Protein AF-A0A3M1AU91-F1 (afdb_monomer)

Foldseek 3Di:
DKWKFKDQPPDTDDIGDDDPVDFKAWDFCAPPGNHHDPDPQTHRTFWMWGDDPPWIKIDGPPGPNAKDWPNHGDPDIDIDDAQTWIDRPSMIMHIHDPVRVVVPPDDDDDDDDDDDDDDDDDDDDDDDDDDDDDDDDDDDDDDDDDDDDDDDDDDDDDDDDPVVPPDDFWKWWAFLDFLCHRDIATDDQAKAWEWCAPVPGSHHDAQGNVGHGAPQTDNTAKMWGHDPNWIWIAGCPGNFAKDKLNHTHDHPDIHTDDQQIWIWRDGPRTITIIGMHTPPPDDSHHDDRHDDPCVVCVVVVVVVVVVVVVVVVVCCVVVVVVVVVVVPDPDDPDDPPPDDDDDDDDDPDDDDPDDDDPPPLPCPWQWDWFPLAPPPFIKIWTADSQQWIWIAGRVVRGTQDIDPPFHFDSQAHWDWDDQLPPPHTWIWTAGPQQKIWIARSNRRHTPAIDPGDDDDWLYYKEWWQLQQPPGIKIWTGHQQQKIWIWHCPNRYTDIDIAGRVFGFNHGWDWDDPPPPRHIWIWTAGPQQKIFTARRNVRDGPDIDRPVVVVCVVVVPD

Structure (mmCIF, N/CA/C/O backbone):
data_AF-A0A3M1AU91-F1
#
_entry.id   AF-A0A3M1AU91-F1
#
loop_
_atom_site.group_PDB
_atom_site.id
_atom_site.type_symbol
_atom_site.label_atom_id
_atom_site.label_alt_id
_atom_site.label_comp_id
_atom_site.label_asym_id
_atom_site.label_entity_id
_atom_site.label_seq_id
_atom_site.pdbx_PDB_ins_code
_atom_site.Cartn_x
_atom_site.Cartn_y
_atom_site.Cartn_z
_atom_site.occupancy
_atom_site.B_iso_or_equiv
_atom_site.auth_seq_id
_atom_site.auth_comp_id
_atom_site.auth_asym_id
_atom_site.auth_atom_id
_atom_site.pdbx_PDB_model_num
ATOM 1 N N . MET A 1 1 ? 37.948 2.500 -14.356 1.00 78.69 1 MET A N 1
ATOM 2 C CA . MET A 1 1 ? 37.407 3.759 -14.916 1.00 78.69 1 MET A CA 1
ATOM 3 C C . MET A 1 1 ? 36.084 4.049 -14.227 1.00 78.69 1 MET A C 1
ATOM 5 O O . MET A 1 1 ? 35.429 3.068 -13.884 1.00 78.69 1 MET A O 1
ATOM 9 N N . PRO A 1 2 ? 35.721 5.321 -13.982 1.00 89.62 2 PRO A N 1
ATOM 10 C CA . PRO A 1 2 ? 34.439 5.654 -13.371 1.00 89.62 2 PRO A CA 1
ATOM 11 C C . PRO A 1 2 ? 33.279 5.143 -14.228 1.00 89.62 2 PRO A C 1
ATOM 13 O O . PRO A 1 2 ? 33.353 5.191 -15.461 1.00 89.62 2 PRO A O 1
ATOM 16 N N . LYS A 1 3 ? 32.227 4.631 -13.596 1.00 92.62 3 LYS A N 1
ATOM 17 C CA . LYS A 1 3 ? 31.040 4.120 -14.280 1.00 92.62 3 LYS A CA 1
ATOM 18 C C . LYS A 1 3 ? 29.762 4.505 -13.548 1.00 92.62 3 LYS A C 1
ATOM 20 O O . LYS A 1 3 ? 29.765 4.746 -12.345 1.00 92.62 3 LYS A O 1
ATOM 25 N N . LEU A 1 4 ? 28.681 4.540 -14.310 1.00 93.88 4 LEU A N 1
ATOM 26 C CA . LEU A 1 4 ? 27.332 4.800 -13.844 1.00 93.88 4 LEU A CA 1
ATOM 27 C C . LEU A 1 4 ? 26.475 3.567 -14.126 1.00 93.88 4 LEU A C 1
ATOM 29 O O . LEU A 1 4 ? 26.439 3.080 -15.257 1.00 93.88 4 LEU A O 1
ATOM 33 N N . ILE A 1 5 ? 25.814 3.050 -13.098 1.00 93.69 5 ILE A N 1
ATOM 34 C CA . ILE A 1 5 ? 24.997 1.838 -13.172 1.00 93.69 5 ILE A CA 1
ATOM 35 C C . ILE A 1 5 ? 23.537 2.238 -12.993 1.00 93.69 5 ILE A C 1
ATOM 37 O O . ILE A 1 5 ? 23.140 2.645 -11.902 1.00 93.69 5 ILE A O 1
ATOM 41 N N . LEU A 1 6 ? 22.740 2.097 -14.049 1.00 94.12 6 LEU A N 1
ATOM 42 C CA . LEU A 1 6 ? 21.293 2.264 -13.998 1.00 94.12 6 LEU A CA 1
ATOM 43 C C . LEU A 1 6 ? 20.646 0.985 -13.473 1.00 94.12 6 LEU A C 1
ATOM 45 O O . LEU A 1 6 ? 20.831 -0.097 -14.038 1.00 94.12 6 LEU A O 1
ATOM 49 N N . LYS A 1 7 ? 19.845 1.133 -12.423 1.00 90.12 7 LYS A N 1
ATOM 50 C CA . LYS A 1 7 ? 19.079 0.065 -11.792 1.00 90.12 7 LYS A CA 1
ATOM 51 C C . LYS A 1 7 ? 17.604 0.422 -11.748 1.00 90.12 7 LYS A C 1
ATOM 53 O O . LYS A 1 7 ? 17.242 1.585 -11.572 1.00 90.12 7 LYS A O 1
ATOM 58 N N . HIS A 1 8 ? 16.770 -0.600 -11.843 1.00 90.00 8 HIS A N 1
ATOM 59 C CA . HIS A 1 8 ? 15.356 -0.524 -11.510 1.00 90.00 8 HIS A CA 1
ATOM 60 C C . HIS A 1 8 ? 15.064 -1.663 -10.538 1.00 90.00 8 HIS A C 1
ATOM 62 O O . HIS A 1 8 ? 15.251 -2.839 -10.862 1.00 90.00 8 HIS A O 1
ATOM 68 N N . LYS A 1 9 ? 14.679 -1.318 -9.305 1.00 84.81 9 LYS A N 1
ATOM 69 C CA . LYS A 1 9 ? 14.638 -2.267 -8.180 1.00 84.81 9 LYS A CA 1
ATOM 70 C C . LYS A 1 9 ? 16.004 -2.962 -7.998 1.00 84.81 9 LYS A C 1
ATOM 72 O O . LYS A 1 9 ? 17.021 -2.289 -7.854 1.00 84.81 9 LYS A O 1
ATOM 77 N N . ALA A 1 10 ? 16.040 -4.296 -7.989 1.00 78.88 10 ALA A N 1
ATOM 78 C CA . ALA A 1 10 ? 17.262 -5.085 -7.817 1.00 78.88 10 ALA A CA 1
ATOM 79 C C . ALA A 1 10 ? 17.990 -5.417 -9.139 1.00 78.88 10 ALA A C 1
ATOM 81 O O . ALA A 1 10 ? 19.062 -6.019 -9.099 1.00 78.88 10 ALA A O 1
ATOM 82 N N . GLU A 1 11 ? 17.433 -5.046 -10.296 1.00 84.31 11 GLU A N 1
ATOM 83 C CA . GLU A 1 11 ? 17.979 -5.392 -11.611 1.00 84.31 11 GLU A CA 1
ATOM 84 C C . GLU A 1 11 ? 18.842 -4.258 -12.182 1.00 84.31 11 GLU A C 1
ATOM 86 O O . GLU A 1 11 ? 18.477 -3.082 -12.116 1.00 84.31 11 GLU A O 1
ATOM 91 N N . VAL A 1 12 ? 19.998 -4.614 -12.749 1.00 90.44 12 VAL A N 1
ATOM 92 C CA . VAL A 1 12 ? 20.878 -3.683 -13.468 1.00 90.44 12 VAL A CA 1
ATOM 93 C C . VAL A 1 12 ? 20.436 -3.625 -14.924 1.00 90.44 12 VAL A C 1
ATOM 95 O O . VAL A 1 12 ? 20.542 -4.615 -15.641 1.00 90.44 12 VAL A O 1
ATOM 98 N N . LEU A 1 13 ? 19.970 -2.458 -15.365 1.00 86.31 13 LEU A N 1
ATOM 99 C CA . LEU A 1 13 ? 19.463 -2.255 -16.723 1.00 86.31 13 LEU A CA 1
ATOM 100 C C . LEU A 1 13 ? 20.558 -1.822 -17.699 1.00 86.31 13 LEU A C 1
ATOM 102 O O . LEU A 1 13 ? 20.544 -2.205 -18.867 1.00 86.31 13 LEU A O 1
ATOM 106 N N . LYS A 1 14 ? 21.504 -0.995 -17.240 1.00 89.38 14 LYS A N 1
ATOM 107 C CA . LYS A 1 14 ? 22.589 -0.476 -18.083 1.00 89.38 14 LYS A CA 1
ATOM 108 C C . LYS A 1 14 ? 23.796 -0.101 -17.238 1.00 89.38 14 LYS A C 1
ATOM 110 O O . LYS A 1 14 ? 23.653 0.509 -16.183 1.00 89.38 14 LYS A O 1
ATOM 115 N N . GLU A 1 15 ? 24.987 -0.391 -17.745 1.00 92.19 15 GLU A N 1
ATOM 116 C CA . GLU A 1 15 ? 26.238 0.158 -17.222 1.00 92.19 15 GLU A CA 1
ATOM 117 C C . GLU A 1 15 ? 26.869 1.071 -18.270 1.00 92.19 15 GLU A C 1
ATOM 119 O O . GLU A 1 15 ? 27.077 0.676 -19.418 1.00 92.19 15 GLU A O 1
ATOM 124 N N . LEU A 1 16 ? 27.186 2.300 -17.874 1.00 91.94 16 LEU A N 1
ATOM 125 C CA . LEU A 1 16 ? 27.829 3.288 -18.726 1.00 91.94 16 LEU A CA 1
ATOM 126 C C . LEU A 1 16 ? 29.198 3.647 -18.155 1.00 91.94 16 LEU A C 1
ATOM 128 O O . LEU A 1 16 ? 29.306 4.149 -17.039 1.00 91.94 16 LEU A O 1
ATOM 132 N N . GLN A 1 17 ? 30.256 3.434 -18.936 1.00 92.31 17 GLN A N 1
ATOM 133 C CA . GLN A 1 17 ? 31.590 3.898 -18.557 1.00 92.31 17 GLN A CA 1
ATOM 134 C C . GLN A 1 17 ? 31.762 5.380 -18.881 1.00 92.31 17 GLN A C 1
ATOM 136 O O . GLN A 1 17 ? 31.565 5.806 -20.023 1.00 92.31 17 GLN A O 1
ATOM 141 N N . LEU A 1 18 ? 32.207 6.149 -17.890 1.00 89.88 18 LEU A N 1
ATOM 142 C CA . LEU A 1 18 ? 32.488 7.567 -18.041 1.00 89.88 18 LEU A CA 1
ATOM 143 C C . LEU A 1 18 ? 33.914 7.730 -18.582 1.00 89.88 18 LEU A C 1
ATOM 145 O O . LEU A 1 18 ? 34.911 7.682 -17.860 1.00 89.88 18 LEU A O 1
ATOM 149 N N . LYS A 1 19 ? 34.007 7.885 -19.903 1.00 86.62 19 LYS A N 1
ATOM 150 C CA . LYS A 1 19 ? 35.240 8.152 -20.647 1.00 86.62 19 LYS A CA 1
ATOM 151 C C . LYS A 1 19 ? 35.842 9.508 -20.275 1.00 86.62 19 LYS A C 1
ATOM 153 O O . LYS A 1 19 ? 35.142 10.516 -20.173 1.00 86.62 19 LYS A O 1
ATOM 158 N N . ASN A 1 20 ? 37.174 9.555 -20.234 1.00 80.31 20 ASN A N 1
ATOM 159 C CA . ASN A 1 20 ? 37.940 10.771 -19.948 1.00 80.31 20 ASN A CA 1
ATOM 160 C C . ASN A 1 20 ? 37.874 11.848 -21.054 1.00 80.31 20 ASN A C 1
ATOM 162 O O . ASN A 1 20 ? 38.427 12.932 -20.885 1.00 80.31 20 ASN A O 1
ATOM 166 N N . THR A 1 21 ? 37.240 11.567 -22.189 1.00 80.44 21 THR A N 1
ATOM 167 C CA . THR A 1 21 ? 37.135 12.494 -23.326 1.00 80.44 21 THR A CA 1
ATOM 168 C C . THR A 1 21 ? 35.802 13.236 -23.384 1.00 80.44 21 THR A C 1
ATOM 170 O O . THR A 1 21 ? 35.683 14.183 -24.153 1.00 80.44 21 THR A O 1
ATOM 173 N N . LYS A 1 22 ? 34.799 12.826 -22.594 1.00 87.19 22 LYS A N 1
ATOM 174 C CA . LYS A 1 22 ? 33.475 13.461 -22.572 1.00 87.19 22 LYS A CA 1
ATOM 175 C C . LYS A 1 22 ? 33.319 14.309 -21.310 1.00 87.19 22 LYS A C 1
ATOM 177 O O . LYS A 1 22 ? 33.626 13.840 -20.214 1.00 87.19 22 LYS A O 1
ATOM 182 N N . ALA A 1 23 ? 32.864 15.548 -21.480 1.00 84.06 23 ALA A N 1
ATOM 183 C CA . ALA A 1 23 ? 32.698 16.513 -20.392 1.00 84.06 23 ALA A CA 1
ATOM 184 C C . ALA A 1 23 ? 31.328 16.426 -19.698 1.00 84.06 23 ALA A C 1
ATOM 186 O O . ALA A 1 23 ? 31.212 16.812 -18.541 1.00 84.06 23 ALA A O 1
ATOM 187 N N . MET A 1 24 ? 30.305 15.908 -20.381 1.00 90.50 24 MET A N 1
ATOM 188 C CA . MET A 1 24 ? 28.932 15.856 -19.877 1.00 90.50 24 MET A CA 1
ATOM 189 C C . MET A 1 24 ? 28.243 14.573 -20.336 1.00 90.50 24 MET A C 1
ATOM 191 O O . MET A 1 24 ? 28.397 14.170 -21.493 1.00 90.50 24 MET A O 1
ATOM 195 N N . TYR A 1 25 ? 27.483 13.962 -19.433 1.00 93.62 25 TYR A N 1
ATOM 196 C CA . TYR A 1 25 ? 26.635 12.804 -19.689 1.00 93.62 25 TYR A CA 1
A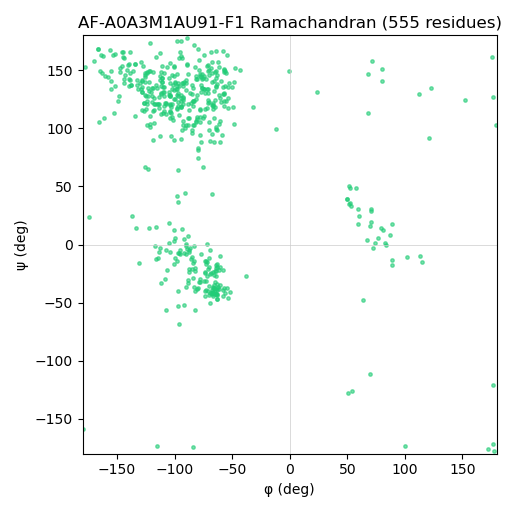TOM 197 C C . TYR A 1 25 ? 25.189 13.160 -19.378 1.00 93.62 25 TYR A C 1
ATOM 199 O O . TYR A 1 25 ? 24.906 13.568 -18.253 1.00 93.62 25 TYR A O 1
ATOM 207 N N . SER A 1 26 ? 24.287 13.029 -20.347 1.00 94.00 26 SER A N 1
ATOM 208 C CA . SER A 1 26 ? 22.877 13.379 -20.155 1.00 94.00 26 SER A CA 1
ATOM 209 C C . SER A 1 26 ? 22.016 12.161 -19.829 1.00 94.00 26 SER A C 1
ATOM 211 O O . SER A 1 26 ? 22.271 11.041 -20.281 1.00 94.00 26 SER A O 1
ATOM 213 N N . ILE A 1 27 ? 20.993 12.392 -19.012 1.00 96.56 27 ILE A N 1
ATOM 214 C CA . ILE A 1 27 ? 20.036 11.395 -18.542 1.00 96.56 27 ILE A CA 1
ATOM 215 C C . ILE A 1 27 ? 18.633 11.942 -18.813 1.00 96.56 27 ILE A C 1
ATOM 217 O O . ILE A 1 27 ? 18.338 13.086 -18.461 1.00 96.56 27 ILE A O 1
ATOM 221 N N . GLY A 1 28 ? 17.756 11.142 -19.412 1.00 91.44 28 GLY A N 1
ATOM 222 C CA . GLY A 1 28 ? 16.383 11.552 -19.712 1.00 91.44 28 GLY A CA 1
ATOM 223 C C . GLY A 1 28 ? 15.605 10.478 -20.462 1.00 91.44 28 GLY A C 1
ATOM 224 O O . GLY A 1 28 ? 16.123 9.388 -20.687 1.00 91.44 28 GLY A O 1
ATOM 225 N N . SER A 1 29 ? 14.359 10.766 -20.833 1.00 89.19 29 SER A N 1
ATOM 226 C CA . SER A 1 29 ? 13.518 9.825 -21.592 1.00 89.19 29 SER A CA 1
ATOM 227 C C . SER A 1 29 ? 13.761 9.838 -23.098 1.00 89.19 29 SER A C 1
ATOM 229 O O . SER A 1 29 ? 13.353 8.901 -23.776 1.00 89.19 29 SER A O 1
ATOM 231 N N . ASP A 1 30 ? 14.459 10.851 -23.612 1.00 89.50 30 ASP A N 1
ATOM 232 C CA . ASP A 1 30 ? 14.817 10.935 -25.027 1.00 89.50 30 ASP A CA 1
ATOM 233 C C . ASP A 1 30 ? 15.972 9.977 -25.371 1.00 89.50 30 ASP A C 1
ATOM 235 O O . ASP A 1 30 ? 16.889 9.790 -24.558 1.00 89.50 30 ASP A O 1
ATOM 239 N N . GLU A 1 31 ? 15.947 9.374 -26.561 1.00 87.19 31 GLU A N 1
ATOM 240 C CA . GLU A 1 31 ? 16.939 8.368 -26.986 1.00 87.19 31 GLU A CA 1
ATOM 241 C C . GLU A 1 31 ? 18.326 8.977 -27.240 1.00 87.19 31 GLU A C 1
ATOM 243 O O . GLU A 1 31 ? 19.336 8.276 -27.175 1.00 87.19 31 GLU A O 1
ATOM 248 N N . GLU A 1 32 ? 18.395 10.296 -27.446 1.00 85.50 32 GLU A N 1
ATOM 249 C CA . GLU A 1 32 ? 19.649 11.042 -27.598 1.00 85.50 32 GLU A CA 1
ATOM 250 C C . GLU A 1 32 ? 20.466 11.150 -26.295 1.00 85.50 32 GLU A C 1
ATOM 252 O O . GLU A 1 32 ? 21.630 11.562 -26.318 1.00 85.50 32 GLU A O 1
ATOM 257 N N . ASN A 1 33 ? 19.887 10.785 -25.143 1.00 91.38 33 ASN A N 1
ATOM 258 C CA . ASN A 1 33 ? 20.603 10.799 -23.871 1.00 91.38 33 ASN A CA 1
ATOM 259 C C . ASN A 1 33 ? 21.573 9.622 -23.726 1.00 91.38 33 ASN A C 1
ATOM 261 O O . ASN A 1 33 ? 21.289 8.491 -24.121 1.00 91.38 33 ASN A O 1
ATOM 265 N N . ASP A 1 34 ? 22.695 9.849 -23.036 1.00 91.94 34 ASP A N 1
ATOM 266 C CA . ASP A 1 34 ? 23.641 8.773 -22.709 1.00 91.94 34 ASP A CA 1
ATOM 267 C C . ASP A 1 34 ? 22.979 7.642 -21.909 1.00 91.94 34 ASP A C 1
ATOM 269 O O . ASP A 1 34 ? 23.235 6.446 -22.132 1.00 91.94 34 ASP A O 1
ATOM 273 N N . ILE A 1 35 ? 22.098 8.028 -20.985 1.00 92.81 35 ILE A N 1
ATOM 274 C CA . ILE A 1 35 ? 21.187 7.124 -20.295 1.00 92.81 35 ILE A CA 1
ATOM 275 C C . ILE A 1 35 ? 19.750 7.518 -20.623 1.00 92.81 35 ILE A C 1
ATOM 277 O O . ILE A 1 35 ? 19.214 8.483 -20.081 1.00 92.81 35 ILE A O 1
ATOM 281 N N . CYS A 1 36 ? 19.140 6.717 -21.492 1.00 93.38 36 CYS A N 1
ATOM 282 C CA . CYS A 1 36 ? 17.721 6.776 -21.797 1.00 93.38 36 CYS A CA 1
ATOM 283 C C . CYS A 1 36 ? 16.926 5.961 -20.761 1.00 93.38 36 CYS A C 1
ATOM 285 O O . CYS A 1 36 ? 17.202 4.774 -20.559 1.00 93.38 36 CYS A O 1
ATOM 287 N N . ILE A 1 37 ? 15.960 6.604 -20.100 1.00 92.00 37 ILE A N 1
ATOM 288 C CA . ILE A 1 37 ? 15.017 5.993 -19.155 1.00 92.00 37 ILE A CA 1
ATOM 289 C C . ILE A 1 37 ? 13.598 6.247 -19.673 1.00 92.00 37 ILE A C 1
ATOM 291 O O . ILE A 1 37 ? 13.068 7.349 -19.542 1.00 92.00 37 ILE A O 1
ATOM 295 N N . VAL A 1 38 ? 12.976 5.222 -20.259 1.00 88.31 38 VAL A N 1
ATOM 296 C CA . VAL A 1 38 ? 11.632 5.321 -20.850 1.00 88.31 38 VAL A CA 1
ATOM 297 C C . VAL A 1 38 ? 10.563 5.240 -19.751 1.00 88.31 38 VAL A C 1
ATOM 299 O O . VAL A 1 38 ? 10.009 4.177 -19.480 1.00 88.31 38 VAL A O 1
ATOM 302 N N . ASP A 1 39 ? 10.284 6.369 -19.096 1.00 89.31 39 ASP A N 1
ATOM 303 C CA . ASP A 1 39 ? 9.242 6.513 -18.068 1.00 89.31 39 ASP A CA 1
ATOM 304 C C . ASP A 1 39 ? 8.574 7.898 -18.171 1.00 89.31 39 ASP A C 1
ATOM 306 O O . ASP A 1 39 ? 9.226 8.905 -18.450 1.00 89.31 39 ASP A O 1
ATOM 310 N N . LYS A 1 40 ? 7.255 7.959 -17.940 1.00 86.62 40 LYS A N 1
ATOM 311 C CA . LYS A 1 40 ? 6.444 9.188 -18.045 1.00 86.62 40 LYS A CA 1
ATOM 312 C C . LYS A 1 40 ? 6.817 10.263 -17.014 1.00 86.62 40 LYS A C 1
ATOM 314 O O . LYS A 1 40 ? 6.529 11.435 -17.239 1.00 86.62 40 LYS A O 1
ATOM 319 N N . ARG A 1 41 ? 7.435 9.881 -15.893 1.00 89.19 41 ARG A N 1
ATOM 320 C CA . ARG A 1 41 ? 7.942 10.786 -14.847 1.00 89.19 41 ARG A CA 1
ATOM 321 C C . ARG A 1 41 ? 9.359 11.284 -15.139 1.00 89.19 41 ARG A C 1
ATOM 323 O O . ARG A 1 41 ? 9.888 12.108 -14.395 1.00 89.19 41 ARG A O 1
ATOM 330 N N . VAL A 1 42 ? 9.982 10.820 -16.222 1.00 91.69 42 VAL A N 1
ATOM 331 C CA . VAL A 1 42 ? 11.319 11.251 -16.629 1.00 91.69 42 VAL A CA 1
ATOM 332 C C . VAL A 1 42 ? 11.205 12.222 -17.801 1.00 91.69 42 VAL A C 1
ATOM 334 O O . VAL A 1 42 ? 10.807 11.858 -18.903 1.00 91.69 42 VAL A O 1
ATOM 337 N N . SER A 1 43 ? 11.565 13.485 -17.570 1.00 86.25 43 SER A N 1
ATOM 338 C CA . SER A 1 43 ? 11.672 14.507 -18.618 1.00 86.25 43 SER A CA 1
ATOM 339 C C . SER A 1 43 ? 12.637 14.107 -19.747 1.00 86.25 43 SER A C 1
ATOM 341 O O . SER A 1 43 ? 13.618 13.401 -19.515 1.00 86.25 43 SER A O 1
ATOM 343 N N . ALA A 1 44 ? 12.388 14.609 -20.964 1.00 84.31 44 ALA A N 1
ATOM 344 C CA . ALA A 1 44 ? 13.204 14.330 -22.154 1.00 84.31 44 ALA A CA 1
ATOM 345 C C . ALA A 1 44 ? 14.700 14.597 -21.920 1.00 84.31 44 ALA A C 1
ATOM 347 O O . ALA A 1 44 ? 15.538 13.782 -22.286 1.00 84.31 44 ALA A O 1
ATOM 348 N N . ARG A 1 45 ? 15.033 15.688 -21.219 1.00 90.69 45 ARG A N 1
ATOM 349 C CA . ARG A 1 45 ? 16.357 15.959 -20.640 1.00 90.69 45 ARG A CA 1
ATOM 350 C C . ARG A 1 45 ? 16.158 16.189 -19.146 1.00 90.69 45 ARG A C 1
ATOM 352 O O . ARG A 1 45 ? 15.634 17.226 -18.762 1.00 90.69 45 ARG A O 1
ATOM 359 N N . HIS A 1 46 ? 16.484 15.200 -18.322 1.00 92.75 46 HIS A N 1
ATOM 360 C CA . HIS A 1 46 ? 16.125 15.188 -16.902 1.00 92.75 46 HIS A CA 1
ATOM 361 C C . HIS A 1 46 ? 17.269 15.678 -16.016 1.00 92.75 46 HIS A C 1
ATOM 363 O O . HIS A 1 46 ? 17.103 16.600 -15.226 1.00 92.75 46 HIS A O 1
ATOM 369 N N . ALA A 1 47 ? 18.445 15.080 -16.173 1.00 95.25 47 ALA A N 1
ATOM 370 C CA . ALA A 1 47 ? 19.623 15.396 -15.380 1.00 95.25 47 ALA A CA 1
ATOM 371 C C . ALA A 1 47 ? 20.886 15.271 -16.228 1.00 95.25 47 ALA A C 1
ATOM 373 O O . ALA A 1 47 ? 20.881 14.671 -17.308 1.00 95.25 47 ALA A O 1
ATOM 374 N N . ALA A 1 48 ? 21.987 15.812 -15.727 1.00 95.38 48 ALA A N 1
ATOM 375 C CA . ALA A 1 48 ? 23.289 15.628 -16.335 1.00 95.38 48 ALA A CA 1
ATOM 376 C C . ALA A 1 48 ? 24.382 15.423 -15.295 1.00 95.38 48 ALA A C 1
ATOM 378 O O . ALA A 1 48 ? 24.396 16.075 -14.253 1.00 95.38 48 ALA A O 1
ATOM 379 N N . ILE A 1 49 ? 25.323 14.540 -15.624 1.00 95.19 49 ILE A N 1
ATOM 380 C CA . ILE A 1 49 ? 26.584 14.415 -14.907 1.00 95.19 49 ILE A CA 1
ATOM 381 C C . ILE A 1 49 ? 27.653 15.180 -15.672 1.00 95.19 49 ILE A C 1
ATOM 383 O O . ILE A 1 49 ? 27.995 14.837 -16.805 1.00 95.19 49 ILE A O 1
ATOM 387 N N . GLU A 1 50 ? 28.208 16.195 -15.034 1.00 93.56 50 GLU A N 1
ATOM 388 C CA . GLU A 1 50 ? 29.299 16.999 -15.556 1.00 93.56 50 GLU A CA 1
ATOM 389 C C . GLU A 1 50 ? 30.623 16.552 -14.951 1.00 93.56 50 GLU A C 1
ATOM 391 O O . GLU A 1 50 ? 30.728 16.261 -13.759 1.00 93.56 50 GLU A O 1
ATOM 396 N N . ARG A 1 51 ? 31.668 16.522 -15.773 1.00 89.00 51 ARG A N 1
ATOM 397 C CA . ARG A 1 51 ? 33.017 16.188 -15.334 1.00 89.00 51 ARG A CA 1
ATOM 398 C C . ARG A 1 51 ? 33.894 17.429 -15.316 1.00 89.00 51 ARG A C 1
ATOM 400 O O . ARG A 1 51 ? 34.139 18.049 -16.347 1.00 89.00 51 ARG A O 1
ATOM 407 N N . HIS A 1 52 ? 34.440 17.725 -14.143 1.00 87.44 52 HIS A N 1
ATOM 408 C CA . HIS A 1 52 ? 35.316 18.864 -13.889 1.00 87.44 52 HIS A CA 1
ATOM 409 C C . HIS A 1 52 ? 36.679 18.330 -13.422 1.00 87.44 52 HIS A C 1
ATOM 411 O O . HIS A 1 52 ? 36.921 18.080 -12.240 1.00 87.44 52 HIS A O 1
ATOM 417 N N . GLY A 1 53 ? 37.579 18.080 -14.379 1.00 83.31 53 GLY A N 1
ATOM 418 C CA . GLY A 1 53 ? 38.885 17.466 -14.114 1.00 83.31 53 GLY A CA 1
ATOM 419 C C . GLY A 1 53 ? 38.770 15.989 -13.715 1.00 83.31 53 GLY A C 1
ATOM 420 O O . GLY A 1 53 ? 38.452 15.135 -14.547 1.00 83.31 53 GLY A O 1
ATOM 421 N N . THR A 1 54 ? 39.071 15.671 -12.456 1.00 81.12 54 THR A N 1
ATOM 422 C CA . THR A 1 54 ? 38.918 14.319 -11.880 1.00 81.12 54 THR A CA 1
ATOM 423 C C . THR A 1 54 ? 37.597 14.124 -11.138 1.00 81.12 54 THR A C 1
ATOM 425 O O . THR A 1 54 ? 37.303 12.997 -10.757 1.00 81.12 54 THR A O 1
ATOM 428 N N . ARG A 1 55 ? 36.817 15.196 -10.947 1.00 85.94 55 ARG A N 1
ATOM 429 C CA . ARG A 1 55 ? 35.573 15.202 -10.171 1.00 85.94 55 ARG A CA 1
ATOM 430 C C . ARG A 1 55 ? 34.345 15.142 -11.070 1.00 85.94 55 ARG A C 1
ATOM 432 O O . ARG A 1 55 ? 34.390 15.607 -12.214 1.00 85.94 55 ARG A O 1
ATOM 439 N N . PHE A 1 56 ? 33.261 14.591 -10.540 1.00 91.75 56 PHE A N 1
ATOM 440 C CA . PHE A 1 56 ? 31.975 14.469 -11.219 1.00 91.75 56 PHE A CA 1
ATOM 441 C C . PHE A 1 56 ? 30.896 15.164 -10.397 1.00 91.75 56 PHE A C 1
ATOM 443 O O . PHE A 1 56 ? 30.896 15.060 -9.177 1.00 91.75 56 PHE A O 1
ATOM 450 N N . PHE A 1 57 ? 29.984 15.862 -11.063 1.00 92.38 57 PHE A N 1
ATOM 451 C CA . PHE A 1 57 ? 28.881 16.579 -10.434 1.00 92.38 57 PHE A CA 1
ATOM 452 C C . PHE A 1 57 ? 27.570 16.179 -11.097 1.00 92.38 57 PHE A C 1
ATOM 454 O O . PHE A 1 57 ? 27.509 16.125 -12.322 1.00 92.38 57 PHE A O 1
ATOM 461 N N . ILE A 1 58 ? 26.529 15.912 -10.315 1.00 95.44 58 ILE A N 1
ATOM 462 C CA . ILE A 1 58 ? 25.163 15.720 -10.811 1.00 95.44 58 ILE A CA 1
ATOM 463 C C . ILE A 1 58 ? 24.413 17.048 -10.745 1.00 95.44 58 ILE A C 1
ATOM 465 O O . ILE A 1 58 ? 24.534 17.786 -9.769 1.00 95.44 58 ILE A O 1
ATOM 469 N N . ARG A 1 59 ? 23.619 17.341 -11.773 1.00 93.06 59 ARG A N 1
ATOM 470 C CA . ARG A 1 59 ? 22.732 18.502 -11.831 1.00 93.06 59 ARG A CA 1
ATOM 471 C C . ARG A 1 59 ? 21.379 18.110 -12.420 1.00 93.06 59 ARG A C 1
ATOM 473 O O . ARG A 1 59 ? 21.329 17.411 -13.432 1.00 93.06 59 ARG A O 1
ATOM 480 N N . ASP A 1 60 ? 20.302 18.607 -11.821 1.00 94.75 60 ASP A N 1
ATOM 481 C CA . ASP A 1 60 ? 18.954 18.533 -12.390 1.00 94.75 60 ASP A CA 1
ATOM 482 C C . ASP A 1 60 ? 18.777 19.586 -13.501 1.00 94.75 60 ASP A C 1
ATOM 484 O O . ASP A 1 60 ? 19.220 20.731 -13.370 1.00 94.75 60 ASP A O 1
ATOM 488 N N . LEU A 1 61 ? 18.153 19.201 -14.617 1.00 90.44 61 LEU A N 1
ATOM 489 C CA . LEU A 1 61 ? 17.912 20.074 -15.772 1.00 90.44 61 LEU A CA 1
ATOM 490 C C . LEU A 1 61 ? 16.492 20.662 -15.759 1.00 90.44 61 LEU A C 1
ATOM 492 O O . LEU A 1 61 ? 15.850 20.752 -16.805 1.00 90.44 61 LEU A O 1
ATOM 496 N N . ASN A 1 62 ? 16.021 21.076 -14.579 1.00 85.00 62 ASN A N 1
ATOM 497 C CA . ASN A 1 62 ? 14.662 21.562 -14.334 1.00 85.00 62 ASN A CA 1
ATOM 498 C C . ASN A 1 62 ? 13.602 20.521 -14.726 1.00 85.00 62 ASN A C 1
ATOM 500 O O . ASN A 1 62 ? 12.659 20.793 -15.477 1.00 85.00 62 ASN A O 1
ATOM 504 N N . SER A 1 63 ? 13.811 19.290 -14.265 1.00 87.81 63 SER A N 1
ATOM 505 C CA . SER A 1 63 ? 12.922 18.174 -14.554 1.00 87.81 63 SER A CA 1
ATOM 506 C C . SER A 1 63 ? 11.576 18.323 -13.833 1.00 87.81 63 SER A C 1
ATOM 508 O O . SER A 1 63 ? 11.482 18.891 -12.744 1.00 87.81 63 SER A O 1
ATOM 510 N N . ALA A 1 64 ? 10.509 17.778 -14.426 1.00 74.94 64 ALA A N 1
ATOM 511 C CA . ALA A 1 64 ? 9.148 17.944 -13.903 1.00 74.94 64 ALA A CA 1
ATOM 512 C C . ALA A 1 64 ? 8.943 17.297 -12.518 1.00 74.94 64 ALA A C 1
ATOM 514 O O . ALA A 1 64 ? 8.171 17.806 -11.710 1.00 74.94 64 ALA A O 1
ATOM 515 N N . PHE A 1 65 ? 9.641 16.191 -12.243 1.00 82.75 65 PHE A N 1
ATOM 516 C CA . PHE A 1 65 ? 9.521 15.424 -10.997 1.00 82.75 65 PHE A CA 1
ATOM 517 C C . PHE A 1 65 ? 10.777 15.483 -10.114 1.00 82.75 65 PHE A C 1
ATOM 519 O O . PHE A 1 65 ? 10.743 14.979 -8.997 1.00 82.75 65 PHE A O 1
ATOM 526 N N . GLY A 1 66 ? 11.846 16.146 -10.565 1.00 85.62 66 GLY A N 1
ATOM 527 C CA . GLY A 1 66 ? 13.082 16.336 -9.810 1.00 85.62 66 GLY A CA 1
ATOM 528 C C . GLY A 1 66 ? 14.037 15.138 -9.815 1.00 85.62 66 GLY A C 1
ATOM 529 O O . GLY A 1 66 ? 13.633 13.976 -9.839 1.00 85.62 66 GLY A O 1
ATOM 530 N N . THR A 1 67 ? 15.326 15.450 -9.697 1.00 89.94 67 THR A N 1
ATOM 531 C CA . THR A 1 67 ? 16.401 14.502 -9.375 1.00 89.94 67 THR A CA 1
ATOM 532 C C . THR A 1 67 ? 16.633 14.482 -7.866 1.00 89.94 67 THR A C 1
ATOM 534 O O . THR A 1 67 ? 16.703 15.538 -7.240 1.00 89.94 67 THR A O 1
ATOM 537 N N . TYR A 1 68 ? 16.799 13.303 -7.269 1.00 89.56 68 TYR A N 1
ATOM 538 C CA . TYR A 1 68 ? 17.007 13.149 -5.828 1.00 89.56 68 TYR A CA 1
ATOM 539 C C . TYR A 1 68 ? 18.395 12.586 -5.526 1.00 89.56 68 TYR A C 1
ATOM 541 O O . TYR A 1 68 ? 18.837 11.612 -6.132 1.00 89.56 68 TYR A O 1
ATOM 549 N N . PHE A 1 69 ? 19.079 13.173 -4.550 1.00 85.88 69 PHE A N 1
ATOM 550 C CA . PHE A 1 69 ? 20.395 12.753 -4.083 1.00 85.88 69 PHE A CA 1
ATOM 551 C C . PHE A 1 69 ? 20.332 12.541 -2.568 1.00 85.88 69 PHE A C 1
ATOM 553 O O . PHE A 1 69 ? 19.907 13.430 -1.830 1.00 85.88 69 PHE A O 1
ATOM 560 N N . TYR A 1 70 ? 20.661 11.334 -2.092 1.00 80.50 70 TYR A N 1
ATOM 561 C CA . TYR A 1 70 ? 20.479 10.938 -0.683 1.00 80.50 70 TYR A CA 1
ATOM 562 C C . TYR A 1 70 ? 19.052 11.162 -0.130 1.00 80.50 70 TYR A C 1
ATOM 564 O O . TYR A 1 70 ? 18.863 11.508 1.037 1.00 80.50 70 TYR A O 1
ATOM 572 N N . GLY A 1 71 ? 18.031 10.963 -0.973 1.00 77.31 71 GLY A N 1
ATOM 573 C CA . GLY A 1 71 ? 16.618 11.109 -0.597 1.00 77.31 71 GLY A CA 1
ATOM 574 C C . GLY A 1 71 ? 16.125 12.556 -0.490 1.00 77.31 71 GLY A C 1
ATOM 575 O O . GLY A 1 71 ? 14.986 12.778 -0.093 1.00 77.31 71 GLY A O 1
ATOM 576 N N . ARG A 1 72 ? 16.951 13.544 -0.851 1.00 81.75 72 ARG A N 1
ATOM 577 C CA . ARG A 1 72 ? 16.562 14.959 -0.939 1.00 81.75 72 ARG A CA 1
ATOM 578 C C . ARG A 1 72 ? 16.548 15.402 -2.393 1.00 81.75 72 ARG A C 1
ATOM 580 O O . ARG A 1 72 ? 17.395 14.962 -3.167 1.00 81.75 72 ARG A O 1
ATOM 587 N N . LYS A 1 73 ? 15.603 16.268 -2.761 1.00 88.31 73 LYS A N 1
ATOM 588 C CA . LYS A 1 73 ? 15.565 16.862 -4.100 1.00 88.31 73 LYS A CA 1
ATOM 589 C C . LYS A 1 73 ? 16.811 17.728 -4.310 1.00 88.31 73 LYS A C 1
ATOM 591 O O . LYS A 1 73 ? 17.236 18.446 -3.406 1.00 88.31 73 LYS A O 1
ATOM 596 N N . LEU A 1 74 ? 17.426 17.595 -5.476 1.00 90.81 74 LEU A N 1
ATOM 597 C CA . LEU A 1 74 ? 18.656 18.275 -5.846 1.00 90.81 74 LEU A CA 1
ATOM 598 C C . LEU A 1 74 ? 18.331 19.688 -6.355 1.00 90.81 74 LEU A C 1
ATOM 600 O O . LEU A 1 74 ? 17.886 19.843 -7.488 1.00 90.81 74 LEU A O 1
ATOM 604 N N . GLU A 1 75 ? 18.551 20.702 -5.517 1.00 82.00 75 GLU A N 1
ATOM 605 C CA . GLU A 1 75 ? 18.321 22.118 -5.868 1.00 82.00 75 GLU A CA 1
ATOM 606 C C . GLU A 1 75 ? 19.561 22.772 -6.514 1.00 82.00 75 GLU A C 1
ATOM 608 O O . GLU A 1 75 ? 19.446 23.630 -7.386 1.00 82.00 75 GLU A O 1
ATOM 613 N N . GLU A 1 76 ? 20.763 22.323 -6.139 1.00 87.12 76 GLU A N 1
ATOM 614 C CA . GLU A 1 76 ? 22.047 22.787 -6.682 1.00 87.12 76 GLU A CA 1
ATOM 615 C C . GLU A 1 76 ? 22.917 21.600 -7.130 1.00 87.12 76 GLU A C 1
ATOM 617 O O . GLU A 1 76 ? 22.721 20.486 -6.638 1.00 87.12 76 GLU A O 1
ATOM 622 N N . PRO A 1 77 ? 23.891 21.794 -8.044 1.00 89.31 77 PRO A N 1
ATOM 623 C CA . PRO A 1 77 ? 24.789 20.721 -8.460 1.00 89.31 77 PRO A CA 1
ATOM 624 C C . PRO A 1 77 ? 25.552 20.102 -7.278 1.00 89.31 77 PRO A C 1
ATOM 626 O O . PRO A 1 77 ? 26.196 20.817 -6.511 1.00 89.31 77 PRO A O 1
ATOM 629 N N . ALA A 1 78 ? 25.534 18.773 -7.160 1.00 89.31 78 ALA A N 1
ATOM 630 C CA . ALA A 1 78 ? 26.214 18.042 -6.086 1.00 89.31 78 ALA A CA 1
ATOM 631 C C . ALA A 1 78 ? 27.406 17.238 -6.613 1.00 89.31 78 ALA A C 1
ATOM 633 O O . ALA A 1 78 ? 27.321 16.632 -7.680 1.00 89.31 78 ALA A O 1
ATOM 634 N N . GLU A 1 79 ? 28.512 17.216 -5.863 1.00 93.69 79 GLU A N 1
ATOM 635 C CA . GLU A 1 79 ? 29.681 16.380 -6.170 1.00 93.69 79 GLU A CA 1
ATOM 636 C C . GLU A 1 79 ? 29.367 14.899 -5.903 1.00 93.69 79 GLU A C 1
ATOM 638 O O . GLU A 1 79 ? 28.805 14.564 -4.860 1.00 93.69 79 GLU A O 1
ATOM 643 N N . LEU A 1 80 ? 29.729 14.026 -6.846 1.00 92.38 80 LEU A N 1
ATOM 644 C CA . LEU A 1 80 ? 29.548 12.578 -6.766 1.00 92.38 80 LEU A CA 1
ATOM 645 C C . LEU A 1 80 ? 30.832 11.889 -6.303 1.00 92.38 80 LEU A C 1
ATOM 647 O O . LEU A 1 80 ? 31.882 12.044 -6.929 1.00 92.38 80 LEU A O 1
ATOM 651 N N . HIS A 1 81 ? 30.700 11.050 -5.283 1.00 90.62 81 HIS A N 1
ATOM 652 C CA . HIS A 1 81 ? 31.718 10.143 -4.769 1.00 90.62 81 HIS A CA 1
ATOM 653 C C . HIS A 1 81 ? 31.355 8.682 -5.052 1.00 90.62 81 HIS A C 1
ATOM 655 O O . HIS A 1 81 ? 30.186 8.308 -5.180 1.00 90.62 81 HIS A O 1
ATOM 661 N N . SER A 1 82 ? 32.367 7.822 -5.145 1.00 88.00 82 SER A N 1
ATOM 662 C CA . SER A 1 82 ? 32.181 6.387 -5.369 1.00 88.00 82 SER A CA 1
ATOM 663 C C . SER A 1 82 ? 31.259 5.758 -4.313 1.00 88.00 82 SER A C 1
ATOM 665 O O . SER A 1 82 ? 31.540 5.810 -3.118 1.00 88.00 82 SER A O 1
ATOM 667 N N . GLY A 1 83 ? 30.178 5.120 -4.763 1.00 85.06 83 GLY A N 1
ATOM 668 C CA . GLY A 1 83 ? 29.135 4.528 -3.920 1.00 85.06 83 GLY A CA 1
ATOM 669 C C . GLY A 1 83 ? 27.858 5.367 -3.821 1.00 85.06 83 GLY A C 1
ATOM 670 O O . GLY A 1 83 ? 26.840 4.848 -3.354 1.00 85.06 83 GLY A O 1
ATOM 671 N N . ASP A 1 84 ? 27.883 6.614 -4.295 1.00 91.38 84 ASP A N 1
ATOM 672 C CA . ASP A 1 84 ? 26.725 7.501 -4.280 1.00 91.38 84 ASP A CA 1
ATOM 673 C C . ASP A 1 84 ? 25.584 6.984 -5.167 1.00 91.38 84 ASP A C 1
ATOM 675 O O . ASP A 1 84 ? 25.790 6.352 -6.210 1.00 91.38 84 ASP A O 1
ATOM 679 N N . GLN A 1 85 ? 24.354 7.284 -4.746 1.00 93.69 85 GLN A N 1
ATOM 680 C CA . GLN A 1 85 ? 23.131 6.902 -5.444 1.00 93.69 85 GLN A CA 1
ATOM 681 C C . GLN A 1 85 ? 22.276 8.130 -5.742 1.00 93.69 85 GLN A C 1
ATOM 683 O O . GLN A 1 85 ? 21.939 8.912 -4.850 1.00 93.69 85 GLN A O 1
ATOM 688 N N . ILE A 1 86 ? 21.902 8.259 -7.010 1.00 96.06 86 ILE A N 1
ATOM 689 C CA . ILE A 1 86 ? 21.018 9.301 -7.525 1.00 96.06 86 ILE A CA 1
ATOM 690 C C . ILE A 1 86 ? 19.702 8.625 -7.901 1.00 96.06 86 ILE A C 1
ATOM 692 O O . ILE A 1 86 ? 19.702 7.600 -8.584 1.00 96.06 86 ILE A O 1
ATOM 696 N N . GLN A 1 87 ? 18.583 9.185 -7.468 1.00 93.56 87 GLN A N 1
ATOM 697 C CA . GLN A 1 87 ? 17.255 8.658 -7.738 1.00 93.56 87 GLN A CA 1
ATOM 698 C C . GLN A 1 87 ? 16.508 9.563 -8.719 1.00 93.56 87 GLN A C 1
ATOM 700 O O . GLN A 1 87 ? 16.465 10.782 -8.558 1.00 93.56 87 GLN A O 1
ATOM 705 N N . ILE A 1 88 ? 15.931 8.940 -9.746 1.00 94.56 88 ILE A N 1
ATOM 706 C CA . ILE A 1 88 ? 15.101 9.576 -10.771 1.00 94.56 88 ILE A CA 1
ATOM 707 C C . ILE A 1 88 ? 13.872 8.681 -10.949 1.00 94.56 88 ILE A C 1
ATOM 709 O O . ILE A 1 88 ? 13.992 7.561 -11.446 1.00 94.56 88 ILE A O 1
ATOM 713 N N . ALA A 1 89 ? 12.698 9.155 -10.524 1.00 91.50 89 ALA A N 1
ATOM 714 C CA . ALA A 1 89 ? 11.495 8.323 -10.407 1.00 91.50 89 ALA A CA 1
ATOM 715 C C . ALA A 1 89 ? 11.786 7.016 -9.620 1.00 91.50 89 ALA A C 1
ATOM 717 O O . ALA A 1 89 ? 12.368 7.066 -8.533 1.00 91.50 89 ALA A O 1
ATOM 718 N N . ASP A 1 90 ? 11.431 5.851 -10.172 1.00 90.75 90 ASP A N 1
ATOM 719 C CA . ASP A 1 90 ? 11.688 4.539 -9.549 1.00 90.75 90 ASP A CA 1
ATOM 720 C C . ASP A 1 90 ? 13.066 3.951 -9.922 1.00 90.75 90 ASP A C 1
ATOM 722 O O . ASP A 1 90 ? 13.375 2.798 -9.603 1.00 90.75 90 ASP A O 1
ATOM 726 N N . PHE A 1 91 ? 13.906 4.724 -10.618 1.00 93.88 91 PHE A N 1
ATOM 727 C CA . PHE A 1 91 ? 15.224 4.301 -11.080 1.00 93.88 91 PHE A CA 1
ATOM 728 C C . PHE A 1 91 ? 16.328 4.843 -10.175 1.00 93.88 91 PHE A C 1
ATOM 730 O O . PHE A 1 91 ? 16.269 5.968 -9.673 1.00 93.88 91 PHE A O 1
ATOM 737 N N . THR A 1 92 ? 17.378 4.043 -10.003 1.00 94.69 92 THR A N 1
ATOM 738 C CA . THR A 1 92 ? 18.571 4.419 -9.240 1.00 94.69 92 THR A CA 1
ATOM 739 C C . THR A 1 92 ? 19.796 4.377 -10.137 1.00 94.69 92 THR A C 1
ATOM 741 O O . THR A 1 92 ? 20.085 3.362 -10.768 1.00 94.69 92 THR A O 1
ATOM 744 N N . LEU A 1 93 ? 20.548 5.469 -10.160 1.00 94.75 93 LEU A N 1
ATOM 745 C CA . LEU A 1 93 ? 21.854 5.578 -10.790 1.00 94.75 93 LEU A CA 1
ATOM 746 C C . LEU A 1 93 ? 22.927 5.503 -9.706 1.00 94.75 93 LEU A C 1
ATOM 748 O O . LEU A 1 93 ? 23.070 6.424 -8.905 1.00 94.75 93 LEU A O 1
ATOM 752 N N . ALA A 1 94 ? 23.667 4.398 -9.672 1.00 93.19 94 ALA A N 1
ATOM 753 C CA . ALA A 1 94 ? 24.799 4.229 -8.767 1.00 93.19 94 ALA A CA 1
ATOM 754 C C . ALA A 1 94 ? 26.094 4.664 -9.459 1.00 93.19 94 ALA A C 1
ATOM 756 O O . ALA A 1 94 ? 26.399 4.195 -10.561 1.00 93.19 94 ALA A O 1
ATOM 757 N N . PHE A 1 95 ? 26.848 5.549 -8.817 1.00 94.19 95 PHE A N 1
ATOM 758 C CA . PHE A 1 95 ? 28.130 6.031 -9.313 1.00 94.19 95 PHE A CA 1
ATOM 759 C C . PHE A 1 95 ? 29.275 5.249 -8.664 1.00 94.19 95 PHE A C 1
ATOM 761 O O . PHE A 1 95 ? 29.355 5.138 -7.445 1.00 94.19 95 PHE A O 1
ATOM 768 N N . GLU A 1 96 ? 30.179 4.705 -9.474 1.00 91.62 96 GLU A N 1
ATOM 769 C CA . GLU A 1 96 ? 31.354 3.973 -8.997 1.00 91.62 96 GLU A CA 1
ATOM 770 C C . GLU A 1 96 ? 32.619 4.565 -9.616 1.00 91.62 96 GLU A C 1
ATOM 772 O O . GLU A 1 96 ? 32.779 4.568 -10.839 1.00 91.62 96 GLU A O 1
ATOM 777 N N . ASN A 1 97 ? 33.555 5.018 -8.781 1.00 88.75 97 ASN A N 1
ATOM 778 C CA . ASN A 1 97 ? 34.852 5.537 -9.205 1.00 88.75 97 ASN A CA 1
ATOM 779 C C . ASN A 1 97 ? 36.002 4.725 -8.573 1.00 88.75 97 ASN A C 1
ATOM 781 O O . ASN A 1 97 ? 36.377 4.969 -7.425 1.00 88.75 97 ASN A O 1
ATOM 785 N N . PRO A 1 98 ? 36.628 3.794 -9.324 1.00 76.12 98 PRO A N 1
ATOM 786 C CA . PRO A 1 98 ? 37.697 2.937 -8.804 1.00 76.12 98 PRO A CA 1
ATOM 787 C C . PRO A 1 98 ? 38.947 3.689 -8.319 1.00 76.12 98 PRO A C 1
ATOM 789 O O . PRO A 1 98 ? 39.729 3.139 -7.547 1.00 76.12 98 PRO A O 1
ATOM 792 N N . LEU A 1 99 ? 39.157 4.925 -8.790 1.00 69.50 99 LEU A N 1
ATOM 793 C CA . LEU A 1 99 ? 40.327 5.738 -8.442 1.00 69.50 99 LEU A CA 1
ATOM 794 C C . LEU A 1 99 ? 40.168 6.457 -7.091 1.00 69.50 99 LEU A C 1
ATOM 796 O O . LEU A 1 99 ? 41.171 6.803 -6.471 1.00 69.50 99 LEU A O 1
ATOM 800 N N . GLU A 1 100 ? 38.935 6.632 -6.605 1.00 66.25 100 GLU A N 1
ATOM 801 C CA . GLU A 1 100 ? 38.655 7.141 -5.252 1.00 66.25 100 GLU A CA 1
ATOM 802 C C . GLU A 1 100 ? 38.807 6.046 -4.194 1.00 66.25 100 GLU A C 1
ATOM 804 O O . GLU A 1 100 ? 39.383 6.285 -3.135 1.00 66.25 100 GLU A O 1
ATOM 809 N N . SER A 1 101 ? 38.401 4.812 -4.513 1.00 50.81 101 SER A N 1
ATOM 810 C CA . SER A 1 101 ? 38.538 3.659 -3.611 1.00 50.81 101 SER A CA 1
ATOM 811 C C . SER A 1 101 ? 39.990 3.287 -3.283 1.00 50.81 101 SER A C 1
ATOM 813 O O . SER A 1 101 ? 40.229 2.624 -2.282 1.00 50.81 101 SER A O 1
ATOM 815 N N . SER A 1 102 ? 40.971 3.725 -4.083 1.00 46.06 102 SER A N 1
ATOM 816 C CA . SER A 1 102 ? 42.405 3.546 -3.797 1.00 46.06 102 SER A CA 1
ATOM 817 C C . SER A 1 102 ? 43.031 4.654 -2.936 1.00 46.06 102 SER A C 1
ATOM 819 O O . SER A 1 102 ? 44.193 4.530 -2.559 1.00 46.06 102 SER A O 1
ATOM 821 N N . ALA A 1 103 ? 42.298 5.734 -2.636 1.00 47.66 103 ALA A N 1
ATOM 822 C CA . ALA A 1 103 ? 42.808 6.896 -1.897 1.00 47.66 103 ALA A CA 1
ATOM 823 C C . ALA A 1 103 ? 42.274 7.009 -0.452 1.00 47.66 103 ALA A C 1
ATOM 825 O O . ALA A 1 103 ? 42.724 7.877 0.293 1.00 47.66 103 ALA A O 1
ATOM 826 N N . GLN A 1 104 ? 41.356 6.130 -0.033 1.00 44.53 104 GLN A N 1
ATOM 827 C CA . GLN A 1 104 ? 40.766 6.112 1.311 1.00 44.53 104 GLN A CA 1
ATOM 828 C C . GLN A 1 104 ? 40.928 4.738 1.981 1.00 44.53 104 GLN A C 1
ATOM 830 O O . GLN A 1 104 ? 39.960 4.040 2.257 1.00 44.53 104 GLN A O 1
ATOM 835 N N . ASP A 1 105 ? 42.172 4.369 2.281 1.00 38.31 105 ASP A N 1
ATOM 836 C CA . ASP A 1 105 ? 42.484 3.430 3.367 1.00 38.31 105 ASP A CA 1
ATOM 837 C C . ASP A 1 105 ? 43.443 4.132 4.338 1.00 38.31 105 ASP A C 1
ATOM 839 O O . ASP A 1 105 ? 44.638 3.857 4.378 1.00 38.31 105 ASP A O 1
ATOM 843 N N . ASN A 1 106 ? 42.931 5.194 4.977 1.00 38.72 106 ASN A N 1
ATOM 844 C CA . ASN A 1 106 ? 43.424 5.817 6.212 1.00 38.72 106 ASN A CA 1
ATOM 845 C C . ASN A 1 106 ? 42.540 7.033 6.560 1.00 38.72 106 ASN A C 1
ATOM 847 O O . ASN A 1 106 ? 42.712 8.113 6.000 1.00 38.72 106 ASN A O 1
ATOM 851 N N . GLY A 1 107 ? 41.636 6.873 7.532 1.00 34.09 107 GLY A N 1
ATOM 852 C CA . GLY A 1 107 ? 40.953 7.985 8.209 1.00 34.09 107 GLY A CA 1
ATOM 853 C C . GLY A 1 107 ? 39.450 8.099 7.932 1.00 34.09 107 GLY A C 1
ATOM 854 O O . GLY A 1 107 ? 39.008 8.083 6.791 1.00 34.09 107 GLY A O 1
ATOM 855 N N . SER A 1 108 ? 38.677 8.209 9.016 1.00 32.91 108 SER A N 1
ATOM 856 C CA . SER A 1 108 ? 37.221 8.407 9.077 1.00 32.91 108 SER A CA 1
ATOM 857 C C . SER A 1 108 ? 36.669 9.440 8.073 1.00 32.91 108 SER A C 1
ATOM 859 O O . SER A 1 108 ? 37.353 10.423 7.789 1.00 32.91 108 SER A O 1
ATOM 861 N N . PRO A 1 109 ? 35.412 9.296 7.600 1.00 35.09 109 PRO A N 1
ATOM 862 C CA . PRO A 1 109 ? 34.827 10.229 6.637 1.00 35.09 109 PRO A CA 1
ATOM 863 C C . PRO A 1 109 ? 34.652 11.636 7.245 1.00 35.09 109 PRO A C 1
ATOM 865 O O . PRO A 1 109 ? 34.256 11.747 8.412 1.00 35.09 109 PRO A O 1
ATOM 868 N N . PRO A 1 110 ? 34.917 12.719 6.487 1.00 33.53 110 PRO A N 1
ATOM 869 C CA . PRO A 1 110 ? 34.677 14.077 6.952 1.00 33.53 110 PRO A CA 1
ATOM 870 C C . PRO A 1 110 ? 33.169 14.350 7.016 1.00 33.53 110 PRO A C 1
ATOM 872 O O . PRO A 1 110 ? 32.423 14.039 6.090 1.00 33.53 110 PRO A O 1
ATOM 875 N N . GLN A 1 111 ? 32.716 14.945 8.119 1.00 30.67 111 GLN A N 1
ATOM 876 C CA . GLN A 1 111 ? 31.381 15.532 8.205 1.00 30.67 111 GLN A CA 1
ATOM 877 C C . GLN A 1 111 ? 31.349 16.847 7.410 1.00 30.67 111 GLN A C 1
ATOM 879 O O . GLN A 1 111 ? 32.252 17.668 7.599 1.00 30.67 111 GLN A O 1
ATOM 884 N N . PRO A 1 112 ? 30.330 17.106 6.572 1.00 33.41 112 PRO A N 1
ATOM 885 C CA . PRO A 1 112 ? 30.120 18.441 6.031 1.00 33.41 112 PRO A CA 1
ATOM 886 C C . PRO A 1 112 ? 29.737 19.403 7.164 1.00 33.41 112 PRO A C 1
ATOM 888 O O . PRO A 1 112 ? 28.746 19.212 7.869 1.00 33.41 112 PRO A O 1
ATOM 891 N N . SER A 1 113 ? 30.554 20.442 7.348 1.00 25.58 113 SER A N 1
ATOM 892 C CA . SER A 1 113 ? 30.252 21.583 8.205 1.00 25.58 113 SER A CA 1
ATOM 893 C C . SER A 1 113 ? 29.240 22.484 7.499 1.00 25.58 113 SER A C 1
ATOM 895 O O . SER A 1 113 ? 29.592 23.171 6.539 1.00 25.58 113 SER A O 1
ATOM 897 N N . TYR A 1 114 ? 28.004 22.522 7.981 1.00 31.53 114 TYR A N 1
ATOM 898 C CA . TYR A 1 114 ? 27.064 23.572 7.604 1.00 31.53 114 TYR A CA 1
ATOM 899 C C . TYR A 1 114 ? 27.181 24.697 8.633 1.00 31.53 114 TYR A C 1
ATOM 901 O O . TYR A 1 114 ? 27.024 24.472 9.831 1.00 31.53 114 TYR A O 1
ATOM 909 N N . ARG A 1 115 ? 27.530 25.899 8.165 1.00 25.28 115 ARG A N 1
ATOM 910 C CA . ARG A 1 115 ? 27.420 27.125 8.959 1.00 25.28 115 ARG A CA 1
ATOM 911 C C . ARG A 1 115 ? 25.939 27.394 9.202 1.00 25.28 115 ARG A C 1
ATOM 913 O O . ARG A 1 115 ? 25.199 27.615 8.250 1.00 25.28 115 ARG A O 1
ATOM 920 N N . GLU A 1 116 ? 25.544 27.416 10.468 1.00 27.00 116 GLU A N 1
ATOM 921 C CA . GLU A 1 116 ? 24.352 28.131 10.909 1.00 27.00 116 GLU A CA 1
ATOM 922 C C . GLU A 1 116 ? 24.591 29.627 10.682 1.00 27.00 116 GLU A C 1
ATOM 924 O O . GLU A 1 116 ? 25.513 30.217 11.247 1.00 27.00 116 GLU A O 1
ATOM 929 N N . THR A 1 117 ? 23.774 30.243 9.833 1.00 26.72 117 THR A N 1
ATOM 930 C CA . THR A 1 117 ? 23.529 31.684 9.899 1.00 26.72 117 THR A CA 1
ATOM 931 C C . THR A 1 117 ? 22.106 31.878 10.380 1.00 26.72 117 THR A C 1
ATOM 933 O O . THR A 1 117 ? 21.150 31.486 9.713 1.00 26.72 117 THR A O 1
ATOM 936 N N . GLU A 1 118 ? 22.020 32.429 11.587 1.00 26.70 118 GLU A N 1
ATOM 937 C CA . GLU A 1 118 ? 20.810 32.824 12.290 1.00 26.70 118 GLU A CA 1
ATOM 938 C C . GLU A 1 118 ? 19.976 33.828 11.484 1.00 26.70 118 GLU A C 1
ATOM 940 O O . GLU A 1 118 ? 20.480 34.665 10.734 1.00 26.70 118 GLU A O 1
ATOM 945 N N . PHE A 1 119 ? 18.669 33.732 11.689 1.00 25.84 119 PHE A N 1
ATOM 946 C CA . PHE A 1 119 ? 17.629 34.578 11.124 1.00 25.84 119 PHE A CA 1
ATOM 947 C C . PHE A 1 119 ? 17.567 35.940 11.833 1.00 25.84 119 PHE A C 1
ATOM 949 O O . PHE A 1 119 ? 17.618 35.983 13.064 1.00 25.84 119 PHE A O 1
ATOM 956 N N . SER A 1 120 ? 17.311 37.028 11.096 1.00 26.47 120 SER A N 1
ATOM 957 C CA . SER A 1 120 ? 16.414 38.115 11.542 1.00 26.47 120 SER A CA 1
ATOM 958 C C . SER A 1 120 ? 16.089 39.133 10.431 1.00 26.47 120 SER A C 1
ATOM 960 O O . SER A 1 120 ? 16.803 39.187 9.433 1.00 26.47 120 SER A O 1
ATOM 962 N N . PRO A 1 121 ? 14.972 39.883 10.555 1.00 40.59 121 PRO A N 1
ATOM 963 C CA . PRO A 1 121 ? 13.988 40.019 9.479 1.00 40.59 121 PRO A CA 1
ATOM 964 C C . PRO A 1 121 ? 13.884 41.426 8.864 1.00 40.59 121 PRO A C 1
ATOM 966 O O . PRO A 1 121 ? 14.233 42.421 9.494 1.00 40.59 121 PRO A O 1
ATOM 969 N N . GLY A 1 122 ? 13.244 41.499 7.689 1.00 24.70 122 GLY A N 1
ATOM 970 C CA . GLY A 1 122 ? 12.472 42.668 7.254 1.00 24.70 122 GLY A CA 1
ATOM 971 C C . GLY A 1 122 ? 12.899 43.314 5.933 1.00 24.70 122 GLY A C 1
ATOM 972 O O . GLY A 1 122 ? 14.07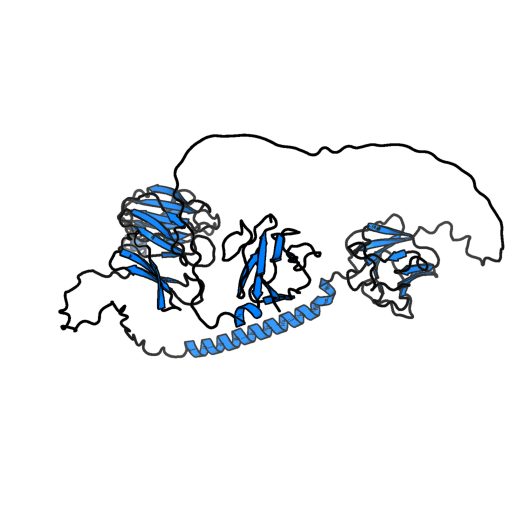1 43.608 5.731 1.00 24.70 122 GLY A O 1
ATOM 973 N N . GLY A 1 123 ? 11.903 43.622 5.092 1.00 25.05 123 GLY A N 1
ATOM 974 C CA . GLY A 1 123 ? 11.952 44.789 4.205 1.00 25.05 123 GLY A CA 1
ATOM 975 C C . GLY A 1 123 ? 11.840 44.544 2.698 1.00 25.05 123 GLY A C 1
ATOM 976 O O . GLY A 1 123 ? 12.848 44.430 2.024 1.00 25.05 123 GLY A O 1
ATOM 977 N N . GLU A 1 124 ? 10.596 44.591 2.211 1.00 26.80 124 GLU A N 1
ATOM 978 C CA . GLU A 1 124 ? 10.147 45.250 0.966 1.00 26.80 124 GLU A CA 1
ATOM 979 C C . GLU A 1 124 ? 10.559 44.726 -0.435 1.00 26.80 124 GLU A C 1
ATOM 981 O O . GLU A 1 124 ? 11.691 44.823 -0.889 1.00 26.80 124 GLU A O 1
ATOM 986 N N . ALA A 1 125 ? 9.518 44.236 -1.129 1.00 27.89 125 ALA A N 1
ATOM 987 C CA . ALA A 1 125 ? 9.104 44.449 -2.524 1.00 27.89 125 ALA A CA 1
ATOM 988 C C . ALA A 1 125 ? 10.129 44.895 -3.585 1.00 27.89 125 ALA A C 1
ATOM 990 O O . ALA A 1 125 ? 10.702 45.963 -3.460 1.00 27.89 125 ALA A O 1
ATOM 991 N N . PHE A 1 126 ? 10.144 44.212 -4.741 1.00 25.84 126 PHE A N 1
ATOM 992 C CA . PHE A 1 126 ? 10.001 44.854 -6.061 1.00 25.84 126 PHE A CA 1
ATOM 993 C C . PHE A 1 126 ? 9.518 43.853 -7.128 1.00 25.84 126 PHE A C 1
ATOM 995 O O . PHE A 1 126 ? 9.826 42.666 -7.093 1.00 25.84 126 PHE A O 1
ATOM 1002 N N . ALA A 1 127 ? 8.691 44.376 -8.031 1.00 25.61 127 ALA A N 1
ATOM 1003 C CA . ALA A 1 127 ? 7.904 43.703 -9.056 1.00 25.61 127 ALA A CA 1
ATOM 1004 C C . ALA A 1 127 ? 8.635 43.518 -10.404 1.00 25.61 127 ALA A C 1
ATOM 1006 O O . ALA A 1 127 ? 9.694 44.102 -10.622 1.00 25.61 127 ALA A O 1
ATOM 1007 N N . ASN A 1 128 ? 7.919 42.853 -11.327 1.00 25.67 128 ASN A N 1
ATOM 1008 C CA . ASN A 1 128 ? 8.084 42.799 -12.793 1.00 25.67 128 ASN A CA 1
ATOM 1009 C C . ASN A 1 128 ? 9.189 41.843 -13.302 1.00 25.67 128 ASN A C 1
ATOM 1011 O O . ASN A 1 128 ? 10.241 41.731 -12.699 1.00 25.67 128 ASN A O 1
ATOM 1015 N N . GLN A 1 129 ? 9.030 41.097 -14.401 1.00 25.77 129 GLN A N 1
ATOM 1016 C CA . GLN A 1 129 ? 8.257 41.372 -15.613 1.00 25.77 129 GLN A CA 1
ATOM 1017 C C . GLN A 1 129 ? 8.026 40.078 -16.421 1.00 25.77 129 GLN A C 1
ATOM 1019 O O . GLN A 1 129 ? 8.857 39.172 -16.442 1.00 25.77 129 GLN A O 1
ATOM 1024 N N . THR A 1 130 ? 6.877 40.029 -17.084 1.00 26.98 130 THR A N 1
ATOM 1025 C CA . THR A 1 130 ? 6.440 39.060 -18.094 1.00 26.98 130 THR A CA 1
ATOM 1026 C C . THR A 1 130 ? 7.024 39.440 -19.455 1.00 26.98 130 THR A C 1
ATOM 1028 O O . THR A 1 130 ? 7.033 40.627 -19.760 1.00 26.98 130 THR A O 1
ATOM 1031 N N . GLU A 1 131 ? 7.380 38.479 -20.312 1.00 28.22 131 GLU A N 1
ATOM 1032 C CA . GLU A 1 131 ? 7.418 38.708 -21.765 1.00 28.22 131 GLU A CA 1
ATOM 1033 C C . GLU A 1 131 ? 7.080 37.428 -22.547 1.00 28.22 131 GLU A C 1
ATOM 1035 O O . GLU A 1 131 ? 7.614 36.347 -22.300 1.00 28.22 131 GLU A O 1
ATOM 1040 N N . ALA A 1 132 ? 6.120 37.584 -23.458 1.00 24.91 132 ALA A N 1
ATOM 1041 C CA . ALA A 1 132 ? 5.568 36.587 -24.362 1.00 24.91 132 ALA A CA 1
ATOM 1042 C C . ALA A 1 132 ? 6.162 36.783 -25.766 1.00 24.91 132 ALA A C 1
ATOM 1044 O O . ALA A 1 132 ? 6.393 37.916 -26.182 1.00 24.91 132 ALA A O 1
ATOM 1045 N N . LEU A 1 133 ? 6.364 35.691 -26.511 1.00 27.05 133 LEU A N 1
ATOM 1046 C CA . LEU A 1 133 ? 6.831 35.716 -27.900 1.00 27.05 133 LEU A CA 1
ATOM 1047 C C . LEU A 1 133 ? 5.667 35.471 -28.869 1.00 27.05 133 LEU A C 1
ATOM 1049 O O . LEU A 1 133 ? 4.988 34.445 -28.818 1.00 27.05 133 LEU A O 1
ATOM 1053 N N . THR A 1 134 ? 5.458 36.455 -29.736 1.00 25.25 134 THR A N 1
ATOM 1054 C CA . THR A 1 134 ? 4.460 36.547 -30.804 1.00 25.25 134 THR A CA 1
ATOM 1055 C C . THR A 1 134 ? 4.888 35.781 -32.061 1.00 25.25 134 THR A C 1
ATOM 1057 O O . THR A 1 134 ? 6.054 35.784 -32.448 1.00 25.25 134 THR A O 1
ATOM 1060 N N . LEU A 1 135 ? 3.906 35.154 -32.714 1.00 26.91 135 LEU A N 1
ATOM 1061 C CA . LEU A 1 135 ? 3.980 34.551 -34.046 1.00 26.91 135 LEU A CA 1
ATOM 1062 C C . LEU A 1 135 ? 3.676 35.607 -35.114 1.00 26.91 135 LEU A C 1
ATOM 1064 O O . LEU A 1 135 ? 2.625 36.246 -35.048 1.00 26.91 135 LEU A O 1
ATOM 1068 N N . GLU A 1 136 ? 4.522 35.704 -36.138 1.00 26.02 136 GLU A N 1
ATOM 1069 C CA . GLU A 1 136 ? 4.190 36.371 -37.397 1.00 26.02 136 GLU A CA 1
ATOM 1070 C C . GLU A 1 136 ? 4.114 35.368 -38.548 1.00 26.02 136 GLU A C 1
ATOM 1072 O O . GLU A 1 136 ? 4.803 34.349 -38.606 1.00 26.02 136 GLU A O 1
ATOM 1077 N N . LYS A 1 137 ? 3.176 35.676 -39.435 1.00 28.70 137 LYS A N 1
ATOM 1078 C CA . LYS A 1 137 ? 2.649 34.892 -40.540 1.00 28.70 137 LYS A CA 1
ATOM 1079 C C . LYS A 1 137 ? 2.810 35.787 -41.757 1.00 28.70 137 LYS A C 1
ATOM 1081 O O . LYS A 1 137 ? 2.305 36.901 -41.713 1.00 28.70 137 LYS A O 1
ATOM 1086 N N . GLU A 1 138 ? 3.416 35.311 -42.836 1.00 25.53 138 GLU A N 1
ATOM 1087 C CA . GLU A 1 138 ? 3.300 36.002 -44.119 1.00 25.53 138 GLU A CA 1
ATOM 1088 C C . GLU A 1 138 ? 3.315 35.036 -45.304 1.00 25.53 138 GLU A C 1
ATOM 1090 O O . GLU A 1 138 ? 3.776 33.897 -45.236 1.00 25.53 138 GLU A O 1
ATOM 1095 N N . SER A 1 139 ? 2.653 35.508 -46.347 1.00 24.89 139 SER A N 1
ATOM 1096 C CA . SER A 1 139 ? 1.973 34.805 -47.425 1.00 24.89 139 SER A CA 1
ATOM 1097 C C . SER A 1 139 ? 2.537 35.194 -48.791 1.00 24.89 139 SER A C 1
ATOM 1099 O O . SER A 1 139 ? 3.242 36.192 -48.893 1.00 24.89 139 SER A O 1
ATOM 1101 N N . SER A 1 140 ? 2.057 34.494 -49.834 1.00 27.20 140 SER A N 1
ATOM 1102 C CA . SER A 1 140 ? 2.032 34.885 -51.266 1.00 27.20 140 SER A CA 1
ATOM 1103 C C . SER A 1 140 ? 3.409 34.975 -51.962 1.00 27.20 140 SER A C 1
ATOM 1105 O O . SER A 1 140 ? 4.407 35.279 -51.337 1.00 27.20 140 SER A O 1
ATOM 1107 N N . GLU A 1 141 ? 3.605 34.677 -53.246 1.00 25.58 141 GLU A N 1
ATOM 1108 C CA . GLU A 1 141 ? 2.704 34.612 -54.394 1.00 25.58 141 GLU A CA 1
ATOM 1109 C C . GLU A 1 141 ? 3.376 33.840 -55.554 1.00 25.58 141 GLU A C 1
ATOM 1111 O O . GLU A 1 141 ? 4.587 33.635 -55.591 1.00 25.58 141 GLU A O 1
ATOM 1116 N N . SER A 1 142 ? 2.542 33.412 -56.496 1.00 25.92 142 SER A N 1
ATOM 1117 C CA . SER A 1 142 ? 2.803 32.741 -57.778 1.00 25.92 142 SER A CA 1
ATOM 1118 C C . SER A 1 142 ? 3.590 33.602 -58.801 1.00 25.92 142 SER A C 1
ATOM 1120 O O . SER A 1 142 ? 3.657 34.808 -58.623 1.00 25.92 142 SER A O 1
ATOM 1122 N N . GLN A 1 143 ? 4.167 33.136 -59.924 1.00 30.03 143 GLN A N 1
ATOM 1123 C CA . GLN A 1 143 ? 3.578 32.437 -61.091 1.00 30.03 143 GLN A CA 1
ATOM 1124 C C . GLN A 1 143 ? 4.702 32.189 -62.177 1.00 30.03 143 GLN A C 1
ATOM 1126 O O . GLN A 1 143 ? 5.871 32.365 -61.840 1.00 30.03 143 GLN A O 1
ATOM 1131 N N . PRO A 1 144 ? 4.446 31.724 -63.429 1.00 46.97 144 PRO A N 1
ATOM 1132 C CA . PRO A 1 144 ? 5.079 30.542 -64.046 1.00 46.97 144 PRO A CA 1
ATOM 1133 C C . PRO A 1 144 ? 5.961 30.867 -65.277 1.00 46.97 144 PRO A C 1
ATOM 1135 O O . PRO A 1 144 ? 6.112 32.034 -65.610 1.00 46.97 144 PRO A O 1
ATOM 1138 N N . LEU A 1 145 ? 6.486 29.860 -65.999 1.00 26.94 145 LEU A N 1
ATOM 1139 C CA . LEU A 1 145 ? 6.687 29.934 -67.459 1.00 26.94 145 LEU A CA 1
ATOM 1140 C C . LEU A 1 145 ? 6.956 28.563 -68.109 1.00 26.94 145 LEU A C 1
ATOM 1142 O O . LEU A 1 145 ? 7.494 27.634 -67.514 1.00 26.94 145 LEU A O 1
ATOM 1146 N N . ASP A 1 146 ? 6.502 28.525 -69.351 1.00 26.83 146 ASP A N 1
ATOM 1147 C CA . ASP A 1 146 ? 6.234 27.454 -70.300 1.00 26.83 146 ASP A CA 1
ATOM 1148 C C . ASP A 1 146 ? 7.455 27.088 -71.171 1.00 26.83 146 ASP A C 1
ATOM 1150 O O . ASP A 1 146 ? 8.319 27.938 -71.405 1.00 26.83 146 ASP A O 1
ATOM 1154 N N . ASN A 1 147 ? 7.485 25.847 -71.673 1.00 28.56 147 ASN A N 1
ATOM 1155 C CA . ASN A 1 147 ? 7.736 25.456 -73.074 1.00 28.56 147 ASN A CA 1
ATOM 1156 C C . ASN A 1 147 ? 8.356 24.056 -73.196 1.00 28.56 147 ASN A C 1
ATOM 1158 O O . ASN A 1 147 ? 9.410 23.750 -72.636 1.00 28.56 147 ASN A O 1
ATOM 1162 N N . GLY A 1 148 ? 7.681 23.214 -73.980 1.00 27.38 148 GLY A N 1
ATOM 1163 C CA . GLY A 1 148 ? 8.102 21.861 -74.321 1.00 27.38 148 GLY A CA 1
ATOM 1164 C C . GLY A 1 148 ? 9.101 21.781 -75.474 1.00 27.38 148 GLY A C 1
ATOM 1165 O O . GLY A 1 148 ? 9.330 22.755 -76.182 1.00 27.38 148 GLY A O 1
ATOM 1166 N N . VAL A 1 149 ? 9.635 20.574 -75.686 1.00 29.03 149 VAL A N 1
ATOM 1167 C CA . VAL A 1 149 ? 10.179 20.094 -76.966 1.00 29.03 149 VAL A CA 1
ATOM 1168 C C . VAL A 1 149 ? 9.970 18.575 -77.045 1.00 29.03 149 VAL A C 1
ATOM 1170 O O . VAL A 1 149 ? 10.407 17.826 -76.171 1.00 29.03 149 VAL A O 1
ATOM 1173 N N . GLU A 1 150 ? 9.289 18.140 -78.105 1.00 27.78 150 GLU A N 1
ATOM 1174 C CA . GLU A 1 150 ? 9.168 16.753 -78.571 1.00 27.78 150 GLU A CA 1
ATOM 1175 C C . GLU A 1 150 ? 10.479 16.236 -79.189 1.00 27.78 150 GLU A C 1
ATOM 1177 O O . GLU A 1 150 ? 11.229 17.001 -79.787 1.00 27.78 150 GLU A O 1
ATOM 1182 N N . THR A 1 151 ? 10.713 14.917 -79.163 1.00 27.08 151 THR A N 1
ATOM 1183 C CA . THR A 1 151 ? 11.267 14.160 -80.312 1.00 27.08 151 THR A CA 1
ATOM 1184 C C . THR A 1 151 ? 11.087 12.639 -80.127 1.00 27.08 151 THR A C 1
ATOM 1186 O O . THR A 1 151 ? 11.746 12.001 -79.313 1.00 27.08 151 THR A O 1
ATOM 1189 N N . SER A 1 152 ? 10.130 12.092 -80.891 1.00 24.48 152 SER A N 1
ATOM 1190 C CA . SER A 1 152 ? 10.141 10.855 -81.713 1.00 24.48 152 SER A CA 1
ATOM 1191 C C . SER A 1 152 ? 11.447 10.025 -81.750 1.00 24.48 152 SER A C 1
ATOM 1193 O O . SER A 1 152 ? 12.526 10.598 -81.804 1.00 24.48 152 SER A O 1
ATOM 1195 N N . ALA A 1 153 ? 11.514 8.696 -81.896 1.00 27.34 153 ALA A N 1
ATOM 1196 C CA . ALA A 1 153 ? 10.610 7.541 -81.866 1.00 27.34 153 ALA A CA 1
ATOM 1197 C C . ALA A 1 153 ? 11.497 6.289 -82.087 1.00 27.34 153 ALA A C 1
ATOM 1199 O O . ALA A 1 153 ? 12.521 6.370 -82.772 1.00 27.34 153 ALA A O 1
ATOM 1200 N N . LYS A 1 154 ? 11.087 5.115 -81.588 1.00 27.91 154 LYS A N 1
ATOM 1201 C CA . LYS A 1 154 ? 11.376 3.812 -82.223 1.00 27.91 154 LYS A CA 1
ATOM 1202 C C . LYS A 1 154 ? 10.416 2.742 -81.693 1.00 27.91 154 LYS A C 1
ATOM 1204 O O . LYS A 1 154 ? 10.508 2.323 -80.545 1.00 27.91 154 LYS A O 1
ATOM 1209 N N . GLU A 1 155 ? 9.495 2.326 -82.556 1.00 29.14 155 GLU A N 1
ATOM 1210 C CA . GLU A 1 155 ? 8.570 1.204 -82.368 1.00 29.14 155 GLU A CA 1
ATOM 1211 C C . GLU A 1 155 ? 9.235 -0.161 -82.590 1.00 29.14 155 GLU A C 1
ATOM 1213 O O . GLU A 1 155 ? 10.025 -0.318 -83.526 1.00 29.14 155 GLU A O 1
ATOM 1218 N N . LYS A 1 156 ? 8.803 -1.164 -81.806 1.00 26.08 156 LYS A N 1
ATOM 1219 C CA . LYS A 1 156 ? 8.170 -2.434 -82.254 1.00 26.08 156 LYS A CA 1
ATOM 1220 C C . LYS A 1 156 ? 7.913 -3.367 -81.047 1.00 26.08 156 LYS A C 1
ATOM 1222 O O . LYS A 1 156 ? 8.683 -3.307 -80.096 1.00 26.08 156 LYS A O 1
ATOM 1227 N N . PRO A 1 157 ? 7.034 -4.382 -81.151 1.00 30.56 157 PRO A N 1
ATOM 1228 C CA . PRO A 1 157 ? 5.603 -4.377 -81.462 1.00 30.56 157 PRO A CA 1
ATOM 1229 C C . PRO A 1 157 ? 4.768 -4.900 -80.263 1.00 30.56 157 PRO A C 1
ATOM 1231 O O . PRO A 1 157 ? 5.278 -5.585 -79.379 1.00 30.56 157 PRO A O 1
ATOM 1234 N N . ALA A 1 158 ? 3.466 -4.614 -80.244 1.00 38.75 158 ALA A N 1
ATOM 1235 C CA . ALA A 1 158 ? 2.529 -5.189 -79.274 1.00 38.75 158 ALA A CA 1
ATOM 1236 C C . ALA A 1 158 ? 2.141 -6.638 -79.635 1.00 38.75 158 ALA A C 1
ATOM 1238 O O . ALA A 1 158 ? 1.958 -6.926 -80.822 1.00 38.75 158 ALA A O 1
ATOM 1239 N N . PRO A 1 159 ? 1.890 -7.518 -78.648 1.00 38.72 159 PRO A N 1
ATOM 1240 C CA . PRO A 1 159 ? 0.935 -8.600 -78.791 1.00 38.72 159 PRO A CA 1
ATOM 1241 C C . PRO A 1 159 ? -0.392 -8.244 -78.103 1.00 38.72 159 PRO A C 1
ATOM 1243 O O . PRO A 1 159 ? -0.434 -7.721 -76.991 1.00 38.72 159 PRO A O 1
ATOM 1246 N N . ALA A 1 160 ? -1.454 -8.502 -78.861 1.00 32.75 160 ALA A N 1
ATOM 1247 C CA . ALA A 1 160 ? -2.849 -8.699 -78.493 1.00 32.75 160 ALA A CA 1
ATOM 1248 C C . ALA A 1 160 ? -3.133 -8.877 -76.990 1.00 32.75 160 ALA A C 1
ATOM 1250 O O . ALA A 1 160 ? -2.955 -9.970 -76.484 1.00 32.75 160 ALA A O 1
ATOM 1251 N N . ASP A 1 161 ? -3.572 -7.804 -76.322 1.00 37.00 161 ASP A N 1
ATOM 1252 C CA . ASP A 1 161 ? -4.425 -7.825 -75.109 1.00 37.00 161 ASP A CA 1
ATOM 1253 C C . ASP A 1 161 ? -4.867 -6.403 -74.685 1.00 37.00 161 ASP A C 1
ATOM 1255 O O . ASP A 1 161 ? -5.153 -6.113 -73.524 1.00 37.00 161 ASP A O 1
ATOM 1259 N N . VAL A 1 162 ? -4.887 -5.443 -75.617 1.00 40.69 162 VAL A N 1
ATOM 1260 C CA . VAL A 1 162 ? -5.129 -4.027 -75.277 1.00 40.69 162 VAL A CA 1
ATOM 1261 C C . VAL A 1 162 ? -6.622 -3.682 -75.256 1.00 40.69 162 VAL A C 1
ATOM 1263 O O . VAL A 1 162 ? -7.020 -2.733 -74.584 1.00 40.69 162 VAL A O 1
ATOM 1266 N N . GLU A 1 163 ? -7.473 -4.470 -75.912 1.00 35.53 163 GLU A N 1
ATOM 1267 C CA . GLU A 1 163 ? -8.901 -4.153 -76.048 1.00 35.53 163 GLU A CA 1
ATOM 1268 C C . GLU A 1 163 ? -9.774 -4.614 -74.869 1.00 35.53 163 GLU A C 1
ATOM 1270 O O . GLU A 1 163 ? -10.881 -4.111 -74.709 1.00 35.53 163 GLU A O 1
ATOM 1275 N N . SER A 1 164 ? -9.257 -5.457 -73.966 1.00 40.50 164 SER A N 1
ATOM 1276 C CA . SER A 1 164 ? -9.931 -5.836 -72.709 1.00 40.50 164 SER A CA 1
ATOM 1277 C C . SER A 1 164 ? -9.562 -4.945 -71.511 1.00 40.50 164 SER A C 1
ATOM 1279 O O . SER A 1 164 ? -10.174 -5.041 -70.449 1.00 40.50 164 SER A O 1
ATOM 1281 N N . ARG A 1 165 ? -8.589 -4.032 -71.654 1.00 43.97 165 ARG A N 1
ATOM 1282 C CA . ARG A 1 165 ? -8.067 -3.216 -70.537 1.00 43.97 165 ARG A CA 1
ATOM 1283 C C . ARG A 1 165 ? -8.955 -2.046 -70.113 1.00 43.97 165 ARG A C 1
ATOM 1285 O O . ARG A 1 165 ? -8.647 -1.396 -69.118 1.00 43.97 165 ARG A O 1
ATOM 1292 N N . LYS A 1 166 ? -10.025 -1.736 -70.850 1.00 40.34 166 LYS A N 1
ATOM 1293 C CA . LYS A 1 166 ? -10.813 -0.510 -70.628 1.00 40.34 166 LYS A CA 1
ATOM 1294 C C . LYS A 1 166 ? -11.872 -0.593 -69.522 1.00 40.34 166 LYS A C 1
ATOM 1296 O O . LYS A 1 166 ? -12.486 0.429 -69.242 1.00 40.34 166 LYS A O 1
ATOM 1301 N N . GLU A 1 167 ? -12.039 -1.738 -68.858 1.00 53.78 167 GLU A N 1
ATOM 1302 C CA . GLU A 1 167 ? -13.079 -1.922 -67.827 1.00 53.78 167 GLU A CA 1
ATOM 1303 C C . GLU A 1 167 ? -12.604 -2.671 -66.564 1.00 53.78 167 GLU A C 1
ATOM 1305 O O . GLU A 1 167 ? -13.412 -3.264 -65.854 1.00 53.78 167 GLU A O 1
ATOM 1310 N N . MET A 1 168 ? -11.305 -2.665 -66.235 1.00 64.31 168 MET A N 1
ATOM 1311 C CA . MET A 1 168 ? -10.824 -3.314 -65.001 1.00 64.31 168 MET A CA 1
ATOM 1312 C C . MET A 1 168 ? -10.674 -2.297 -63.860 1.00 64.31 168 MET A C 1
ATOM 1314 O O . MET A 1 168 ? -9.792 -1.435 -63.898 1.00 64.31 168 MET A O 1
ATOM 1318 N N . ALA A 1 169 ? -11.522 -2.407 -62.832 1.00 76.69 169 ALA A N 1
ATOM 1319 C CA . ALA A 1 169 ? -11.519 -1.526 -61.659 1.00 76.69 169 ALA A CA 1
ATOM 1320 C C . ALA A 1 169 ? -10.166 -1.577 -60.922 1.00 76.69 169 ALA A C 1
ATOM 1322 O O . ALA A 1 169 ? -9.747 -2.667 -60.539 1.00 76.69 169 ALA A O 1
ATOM 1323 N N . PRO A 1 170 ? -9.455 -0.452 -60.724 1.00 89.19 170 PRO A N 1
ATOM 1324 C CA . PRO A 1 170 ? -8.078 -0.474 -60.246 1.00 89.19 170 PRO A CA 1
ATOM 1325 C C . PRO A 1 170 ? -7.962 -1.068 -58.838 1.00 89.19 170 PRO A C 1
ATOM 1327 O O . PRO A 1 170 ? -8.828 -0.879 -57.989 1.00 89.19 170 PRO A O 1
ATOM 1330 N N . TYR A 1 171 ? -6.858 -1.770 -58.585 1.00 94.12 171 TYR A N 1
ATOM 1331 C CA . TYR A 1 171 ? -6.553 -2.371 -57.287 1.00 94.12 171 TYR A CA 1
ATOM 1332 C C . TYR A 1 171 ? -5.451 -1.607 -56.561 1.00 94.12 171 TYR A C 1
ATOM 1334 O O . TYR A 1 171 ? -4.586 -0.977 -57.175 1.00 94.12 171 TYR A O 1
ATOM 1342 N N . PHE A 1 172 ? -5.482 -1.681 -55.235 1.00 96.06 172 PHE A N 1
ATOM 1343 C CA . PHE A 1 172 ? -4.598 -0.943 -54.350 1.00 96.06 172 PHE A CA 1
ATOM 1344 C C . PHE A 1 172 ? -4.068 -1.818 -53.219 1.00 96.06 172 PHE A C 1
ATOM 1346 O O . PHE A 1 172 ? -4.761 -2.692 -52.699 1.00 96.06 172 PHE A O 1
ATOM 1353 N N . LEU A 1 173 ? -2.854 -1.496 -52.781 1.00 96.94 173 LEU A N 1
ATOM 1354 C CA . LEU A 1 173 ? -2.345 -1.853 -51.466 1.00 96.94 173 LEU A CA 1
ATOM 1355 C C . LEU A 1 173 ? -2.528 -0.675 -50.512 1.00 96.94 173 LEU A C 1
ATOM 1357 O O . LEU A 1 173 ? -1.966 0.404 -50.722 1.00 96.94 173 LEU A O 1
ATOM 1361 N N . LEU A 1 174 ? -3.294 -0.885 -49.446 1.00 95.56 174 LEU A N 1
ATOM 1362 C CA . LEU A 1 174 ? -3.430 0.076 -48.354 1.00 95.56 174 LEU A CA 1
ATOM 1363 C C . LEU A 1 174 ? -2.438 -0.275 -47.269 1.00 95.56 174 LEU A C 1
ATOM 1365 O O . LEU A 1 174 ? -2.537 -1.352 -46.696 1.00 95.56 174 LEU A O 1
ATOM 1369 N N . ALA A 1 175 ? -1.512 0.615 -46.943 1.00 93.19 175 ALA A N 1
ATOM 1370 C CA . ALA A 1 175 ? -0.694 0.422 -45.757 1.00 93.19 175 ALA A CA 1
ATOM 1371 C C . ALA A 1 175 ? -1.584 0.610 -44.518 1.00 93.19 175 ALA A C 1
ATOM 1373 O O . ALA A 1 175 ? -1.973 1.729 -44.183 1.00 93.19 175 ALA A O 1
ATOM 1374 N N . ILE A 1 176 ? -1.939 -0.491 -43.860 1.00 88.69 176 ILE A N 1
ATOM 1375 C CA . ILE A 1 176 ? -2.831 -0.503 -42.689 1.00 88.69 176 ILE A CA 1
ATOM 1376 C C . ILE A 1 176 ? -2.056 -0.545 -41.368 1.00 88.69 176 ILE A C 1
ATOM 1378 O O . ILE A 1 176 ? -2.614 -0.301 -40.302 1.00 88.69 176 ILE A O 1
ATOM 1382 N N . TYR A 1 177 ? -0.758 -0.847 -41.432 1.00 87.81 177 TYR A N 1
ATOM 1383 C CA . TYR A 1 177 ? 0.129 -0.901 -40.277 1.00 87.81 177 TYR A CA 1
ATOM 1384 C C . TYR A 1 177 ? 1.584 -0.663 -40.697 1.00 87.81 177 TYR A C 1
ATOM 1386 O O . TYR A 1 177 ? 1.988 -1.038 -41.798 1.00 87.81 177 TYR A O 1
ATOM 1394 N N . GLY A 1 178 ? 2.374 -0.077 -39.798 1.00 87.12 178 GLY A N 1
ATOM 1395 C CA . GLY A 1 178 ? 3.800 0.196 -40.000 1.00 87.12 178 GLY A CA 1
ATOM 1396 C C . GLY A 1 178 ? 4.102 1.651 -40.386 1.00 87.12 178 GLY A C 1
ATOM 1397 O O . GLY A 1 178 ? 3.198 2.487 -40.369 1.00 87.12 178 GLY A O 1
ATOM 1398 N N . PRO A 1 179 ? 5.362 1.970 -40.734 1.00 87.12 179 PRO A N 1
ATOM 1399 C CA . PRO A 1 179 ? 5.818 3.338 -41.029 1.00 87.12 179 PRO A CA 1
ATOM 1400 C C . PRO A 1 179 ? 5.062 4.036 -42.166 1.00 87.12 179 PRO A C 1
ATOM 1402 O O . PRO A 1 179 ? 5.028 5.259 -42.260 1.00 87.12 179 PRO A O 1
ATOM 1405 N N . TYR A 1 180 ? 4.434 3.251 -43.039 1.00 91.88 180 TYR A N 1
ATOM 1406 C CA . TYR A 1 180 ? 3.700 3.739 -44.201 1.00 91.88 180 TYR A CA 1
ATOM 1407 C C . TYR A 1 180 ? 2.185 3.802 -43.977 1.00 91.88 180 TYR A C 1
ATOM 1409 O O . TYR A 1 180 ? 1.467 4.091 -44.933 1.00 91.88 180 TYR A O 1
ATOM 1417 N N . ALA A 1 181 ? 1.691 3.538 -42.760 1.00 90.38 181 ALA A N 1
ATOM 1418 C CA . ALA A 1 181 ? 0.262 3.474 -42.459 1.00 90.38 181 ALA A CA 1
ATOM 1419 C C . ALA A 1 181 ? -0.510 4.707 -42.971 1.00 90.38 181 ALA A C 1
ATOM 1421 O O . ALA A 1 181 ? -0.067 5.845 -42.832 1.00 90.38 181 ALA A O 1
ATOM 1422 N N . GLY A 1 182 ? -1.666 4.468 -43.592 1.00 85.12 182 GLY A N 1
ATOM 1423 C CA . GLY A 1 182 ? -2.500 5.492 -44.228 1.00 85.12 182 GLY A CA 1
ATOM 1424 C C . GLY A 1 182 ? -2.164 5.773 -45.699 1.00 85.12 182 GLY A C 1
ATOM 1425 O O . GLY A 1 182 ? -2.972 6.385 -46.400 1.00 85.12 182 GLY A O 1
ATOM 1426 N N . LYS A 1 183 ? -1.018 5.301 -46.213 1.00 92.25 183 LYS A N 1
ATOM 1427 C CA . LYS A 1 183 ? -0.665 5.441 -47.636 1.00 92.25 183 LYS A CA 1
ATOM 1428 C C . LYS A 1 183 ? -1.393 4.410 -48.504 1.00 92.25 183 LYS A C 1
ATOM 1430 O O . LYS A 1 183 ? -1.684 3.294 -48.071 1.00 92.25 183 LYS A O 1
ATOM 1435 N N . LYS A 1 184 ? -1.657 4.795 -49.754 1.00 94.88 184 LYS A N 1
ATOM 1436 C CA . LYS A 1 184 ? -2.289 3.963 -50.785 1.00 94.88 184 LYS A CA 1
ATOM 1437 C C . LYS A 1 184 ? -1.335 3.810 -51.957 1.00 94.88 184 LYS A C 1
ATOM 1439 O O . LYS A 1 184 ? -0.774 4.804 -52.413 1.00 94.88 184 LYS A O 1
ATOM 1444 N N . PHE A 1 185 ? -1.199 2.594 -52.462 1.00 95.75 185 PHE A N 1
ATOM 1445 C CA . PHE A 1 185 ? -0.351 2.298 -53.609 1.00 95.75 185 PHE A CA 1
ATOM 1446 C C . PHE A 1 185 ? -1.180 1.603 -54.679 1.00 95.75 185 PHE A 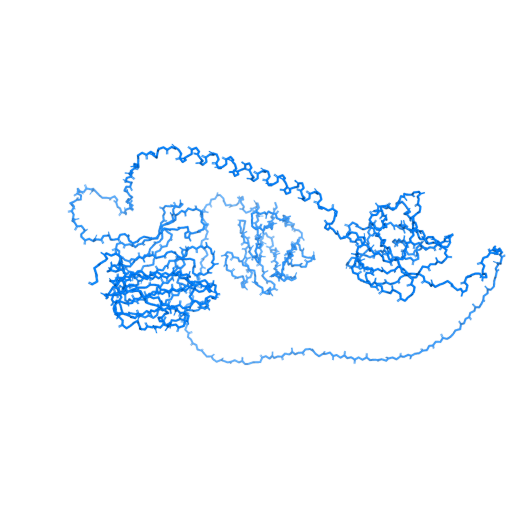C 1
ATOM 1448 O O . PHE A 1 185 ? -1.708 0.520 -54.438 1.00 95.75 185 PHE A O 1
ATOM 1455 N N . GLN A 1 186 ? -1.324 2.236 -55.841 1.00 94.69 186 GLN A N 1
ATOM 1456 C CA . GLN A 1 186 ? -2.055 1.659 -56.964 1.00 94.69 186 GLN A CA 1
ATOM 1457 C C . GLN A 1 186 ? -1.226 0.555 -57.624 1.00 94.69 186 GLN A C 1
ATOM 1459 O O . GLN A 1 186 ? -0.036 0.738 -57.890 1.00 94.69 186 GLN A O 1
ATOM 1464 N N . LEU A 1 187 ? -1.865 -0.576 -57.905 1.00 94.69 187 LEU A N 1
ATOM 1465 C CA . LEU A 1 187 ? -1.250 -1.709 -58.580 1.00 94.69 187 LEU A CA 1
ATOM 1466 C C . LEU A 1 187 ? -1.380 -1.590 -60.098 1.00 94.69 187 LEU A C 1
ATOM 1468 O O . LEU A 1 187 ? -2.366 -1.076 -60.631 1.00 94.69 187 LEU A O 1
ATOM 1472 N N . LYS A 1 188 ? -0.367 -2.095 -60.801 1.00 92.56 188 LYS A N 1
ATOM 1473 C CA . LYS A 1 188 ? -0.350 -2.205 -62.261 1.00 92.56 188 LYS A CA 1
ATOM 1474 C C . LYS A 1 188 ? -0.938 -3.549 -62.691 1.00 92.56 188 LYS A C 1
ATOM 1476 O O . LYS A 1 188 ? -0.612 -4.576 -62.103 1.00 92.56 188 LYS A O 1
ATOM 1481 N N . TYR A 1 189 ? -1.705 -3.556 -63.783 1.00 88.12 189 TYR A N 1
ATOM 1482 C CA . TYR A 1 189 ? -2.109 -4.773 -64.505 1.00 88.12 189 TYR A CA 1
ATOM 1483 C C . TYR A 1 189 ? -0.937 -5.328 -65.328 1.00 88.12 189 TYR A C 1
ATOM 1485 O O . TYR A 1 189 ? -0.900 -5.238 -66.556 1.00 88.12 189 TYR A O 1
ATOM 1493 N N . GLY A 1 190 ? 0.078 -5.796 -64.613 1.00 90.56 190 GLY A N 1
ATOM 1494 C CA . GLY A 1 190 ? 1.360 -6.261 -65.120 1.00 90.56 190 GLY A CA 1
ATOM 1495 C C . GLY A 1 190 ? 2.240 -6.620 -63.930 1.00 90.56 190 GLY A C 1
ATOM 1496 O O . GLY A 1 190 ? 1.851 -7.444 -63.114 1.00 90.56 190 GLY A O 1
ATOM 1497 N N . GLU A 1 191 ? 3.394 -5.975 -63.793 1.00 93.56 191 GLU A N 1
ATOM 1498 C CA . GLU A 1 191 ? 4.292 -6.170 -62.651 1.00 93.56 191 GLU A CA 1
ATOM 1499 C C . GLU A 1 191 ? 4.332 -4.900 -61.784 1.00 93.56 191 GLU A C 1
ATOM 1501 O O . GLU A 1 191 ? 4.561 -3.803 -62.299 1.00 93.56 191 GLU A O 1
ATOM 1506 N N . THR A 1 192 ? 4.127 -5.051 -60.474 1.00 96.56 192 THR A N 1
ATOM 1507 C CA . THR A 1 192 ? 4.343 -4.013 -59.456 1.00 96.56 192 THR A CA 1
ATOM 1508 C C . THR A 1 192 ? 5.414 -4.487 -58.482 1.00 96.56 192 THR A C 1
ATOM 1510 O O . THR A 1 192 ? 5.231 -5.468 -57.761 1.00 96.56 192 THR A O 1
ATOM 1513 N N . ARG A 1 193 ? 6.553 -3.801 -58.444 1.00 96.50 193 ARG A N 1
ATOM 1514 C CA . ARG A 1 193 ? 7.712 -4.192 -57.630 1.00 96.50 193 ARG A CA 1
ATOM 1515 C C . ARG A 1 193 ? 7.739 -3.437 -56.308 1.00 96.50 193 ARG A C 1
ATOM 1517 O O . ARG A 1 193 ? 7.509 -2.229 -56.280 1.00 96.50 193 ARG A O 1
ATOM 1524 N N . ILE A 1 194 ? 8.076 -4.138 -55.228 1.00 96.75 194 ILE A N 1
ATOM 1525 C CA . ILE A 1 194 ? 8.110 -3.610 -53.861 1.00 96.75 194 ILE A CA 1
ATOM 1526 C C . ILE A 1 194 ? 9.518 -3.789 -53.288 1.00 96.75 194 ILE A C 1
ATOM 1528 O O . ILE A 1 194 ? 10.091 -4.882 -53.340 1.00 96.75 194 ILE A O 1
ATOM 1532 N N . GLY A 1 195 ? 10.083 -2.739 -52.695 1.00 93.19 195 GLY A N 1
ATOM 1533 C CA . GLY A 1 195 ? 11.367 -2.838 -52.004 1.00 93.19 195 GLY A CA 1
ATOM 1534 C C . GLY A 1 195 ? 11.937 -1.497 -51.562 1.00 93.19 195 GLY A C 1
ATOM 1535 O O . GLY A 1 195 ? 11.317 -0.449 -51.723 1.00 93.19 195 GLY A O 1
ATOM 1536 N N . ARG A 1 196 ? 13.149 -1.537 -51.001 1.00 93.44 196 ARG A N 1
ATOM 1537 C CA . ARG A 1 196 ? 13.819 -0.349 -50.451 1.00 93.44 196 ARG A CA 1
ATOM 1538 C C . ARG A 1 196 ? 14.383 0.600 -51.510 1.00 93.44 196 ARG A C 1
ATOM 1540 O O . ARG A 1 196 ? 14.500 1.799 -51.271 1.00 93.44 196 ARG A O 1
ATOM 1547 N N . ASP A 1 197 ? 14.807 0.069 -52.655 1.00 91.88 197 ASP A N 1
ATOM 1548 C CA . ASP A 1 197 ? 15.531 0.844 -53.666 1.00 91.88 197 ASP A CA 1
ATOM 1549 C C . ASP A 1 197 ? 14.562 1.574 -54.607 1.00 91.88 197 ASP A C 1
ATOM 1551 O O . ASP A 1 197 ? 13.751 0.942 -55.286 1.00 91.88 197 ASP A O 1
ATOM 1555 N N . SER A 1 198 ? 14.655 2.901 -54.677 1.00 90.12 198 SER A N 1
ATOM 1556 C CA . SER A 1 198 ? 13.769 3.724 -55.505 1.00 90.12 198 SER A CA 1
ATOM 1557 C C . SER A 1 198 ? 14.022 3.597 -57.007 1.00 90.12 198 SER A C 1
ATOM 1559 O O . SER A 1 198 ? 13.179 4.014 -57.795 1.00 90.12 198 SER A O 1
ATOM 1561 N N . LYS A 1 199 ? 15.159 3.027 -57.432 1.00 89.75 199 LYS A N 1
ATOM 1562 C CA . LYS A 1 199 ? 15.467 2.840 -58.860 1.00 89.75 199 LYS A CA 1
ATOM 1563 C C . LYS A 1 199 ? 14.822 1.592 -59.459 1.00 89.75 199 LYS A C 1
ATOM 1565 O O . LYS A 1 199 ? 14.684 1.513 -60.676 1.00 89.75 199 LYS A O 1
ATOM 1570 N N . PHE A 1 200 ? 14.479 0.606 -58.630 1.00 85.19 200 PHE A N 1
ATOM 1571 C CA . PHE A 1 200 ? 14.055 -0.719 -59.097 1.00 85.19 200 PHE A CA 1
ATOM 1572 C C . PHE A 1 200 ? 12.607 -1.075 -58.750 1.00 85.19 200 PHE A C 1
ATOM 1574 O O . PHE A 1 200 ? 12.109 -2.067 -59.288 1.00 85.19 200 PHE A O 1
ATOM 1581 N N . ASN A 1 201 ? 11.953 -0.307 -57.872 1.00 93.88 201 ASN A N 1
ATOM 1582 C CA . ASN A 1 201 ? 10.629 -0.627 -57.341 1.00 93.88 201 ASN A CA 1
ATOM 1583 C C . ASN A 1 201 ? 9.619 0.491 -57.585 1.00 93.88 201 ASN A C 1
ATOM 1585 O O . ASN A 1 201 ? 9.964 1.669 -57.552 1.00 93.88 201 ASN A O 1
ATOM 1589 N N . ASP A 1 202 ? 8.365 0.092 -57.763 1.00 93.00 202 ASP A N 1
ATOM 1590 C CA . ASP A 1 202 ? 7.221 0.992 -57.899 1.00 93.00 202 ASP A CA 1
ATOM 1591 C C . ASP A 1 202 ? 6.705 1.441 -56.524 1.00 93.00 202 ASP A C 1
ATOM 1593 O O . ASP A 1 202 ? 6.316 2.592 -56.340 1.00 93.00 202 ASP A O 1
ATOM 1597 N N . ILE A 1 203 ? 6.741 0.535 -55.541 1.00 95.50 203 ILE A N 1
ATOM 1598 C CA . ILE A 1 203 ? 6.371 0.794 -54.148 1.00 95.50 203 ILE A CA 1
ATOM 1599 C C . ILE A 1 203 ? 7.644 0.785 -53.304 1.00 95.50 203 ILE A C 1
ATOM 1601 O O . ILE A 1 203 ? 8.321 -0.239 -53.167 1.00 95.50 203 ILE A O 1
ATOM 1605 N N . ILE A 1 204 ? 7.967 1.948 -52.737 1.00 95.44 204 ILE A N 1
ATOM 1606 C CA . ILE A 1 204 ? 9.228 2.187 -52.034 1.00 95.44 204 ILE A CA 1
ATOM 1607 C C . ILE A 1 204 ? 8.993 2.115 -50.528 1.00 95.44 204 ILE A C 1
ATOM 1609 O O . ILE A 1 204 ? 8.431 3.039 -49.940 1.00 95.44 204 ILE A O 1
ATOM 1613 N N . ILE A 1 205 ? 9.468 1.032 -49.913 1.00 93.12 205 ILE A N 1
ATOM 1614 C CA . ILE A 1 205 ? 9.423 0.801 -48.463 1.00 93.12 205 ILE A CA 1
ATOM 1615 C C . ILE A 1 205 ? 10.853 0.834 -47.950 1.00 93.12 205 ILE A C 1
ATOM 1617 O O . ILE A 1 205 ? 11.591 -0.145 -48.041 1.00 93.12 205 ILE A O 1
ATOM 1621 N N . ARG A 1 206 ? 11.274 2.013 -47.502 1.00 90.25 206 ARG A N 1
ATOM 1622 C CA . ARG A 1 206 ? 12.654 2.289 -47.109 1.00 90.25 206 ARG A CA 1
ATOM 1623 C C . ARG A 1 206 ? 12.807 2.960 -45.759 1.00 90.25 206 ARG A C 1
ATOM 1625 O O . ARG A 1 206 ? 13.928 2.987 -45.293 1.00 90.25 206 ARG A O 1
ATOM 1632 N N . GLU A 1 207 ? 11.752 3.523 -45.189 1.00 87.25 207 GLU A N 1
ATOM 1633 C CA . GLU A 1 207 ? 11.791 4.297 -43.951 1.00 87.25 207 GLU A CA 1
ATOM 1634 C C . GLU A 1 207 ? 11.233 3.481 -42.782 1.00 87.25 207 GLU A C 1
ATOM 1636 O O . GLU A 1 207 ? 10.224 2.787 -42.929 1.00 87.25 207 GLU A O 1
ATOM 1641 N N . ASN A 1 208 ? 11.884 3.575 -41.625 1.00 84.06 208 ASN A N 1
ATOM 1642 C CA . ASN A 1 208 ? 11.379 3.058 -40.357 1.00 84.06 208 ASN A CA 1
ATOM 1643 C C . ASN A 1 208 ? 10.430 4.067 -39.674 1.00 84.06 208 ASN A C 1
ATOM 1645 O O . ASN A 1 208 ? 10.093 5.110 -40.233 1.00 84.06 208 ASN A O 1
ATOM 1649 N N . MET A 1 209 ? 9.993 3.775 -38.443 1.00 76.25 209 MET A N 1
ATOM 1650 C CA . MET A 1 209 ? 9.081 4.649 -37.680 1.00 76.25 209 MET A CA 1
ATOM 1651 C C . MET A 1 209 ? 9.661 6.035 -37.346 1.00 76.25 209 MET A C 1
ATOM 1653 O O . MET A 1 209 ? 8.891 6.931 -37.013 1.00 76.25 209 MET A O 1
ATOM 1657 N N . HIS A 1 210 ? 10.980 6.207 -37.445 1.00 79.75 210 HIS A N 1
ATOM 1658 C CA . HIS A 1 210 ? 11.693 7.458 -37.178 1.00 79.75 210 HIS A CA 1
ATOM 1659 C C . HIS A 1 210 ? 12.062 8.211 -38.472 1.00 79.75 210 HIS A C 1
ATOM 1661 O O . HIS A 1 210 ? 12.685 9.266 -38.413 1.00 79.75 210 HIS A O 1
ATOM 1667 N N . GLY A 1 211 ? 11.665 7.700 -39.647 1.00 81.88 211 GLY A N 1
ATOM 1668 C CA . GLY A 1 211 ? 11.974 8.307 -40.947 1.00 81.88 211 GLY A CA 1
ATOM 1669 C C . GLY A 1 211 ? 13.380 7.999 -41.479 1.00 81.88 211 GLY A C 1
ATOM 1670 O O . GLY A 1 211 ? 13.822 8.622 -42.443 1.00 81.88 211 GLY A O 1
ATOM 1671 N N . GLU A 1 212 ? 14.087 7.038 -40.884 1.00 87.25 212 GLU A N 1
ATOM 1672 C CA . GLU A 1 212 ? 15.439 6.632 -41.283 1.00 87.25 212 GLU A CA 1
ATOM 1673 C C . GLU A 1 212 ? 15.424 5.419 -42.217 1.00 87.25 212 GLU A C 1
ATOM 1675 O O . GLU A 1 212 ? 14.464 4.651 -42.237 1.00 87.25 212 GLU A O 1
ATOM 1680 N N . ILE A 1 213 ? 16.510 5.196 -42.966 1.00 87.00 213 ILE A N 1
ATOM 1681 C CA . ILE A 1 213 ? 16.594 4.077 -43.914 1.00 87.00 213 ILE A CA 1
ATOM 1682 C C . ILE A 1 213 ? 16.622 2.726 -43.180 1.00 87.00 213 ILE A C 1
ATOM 1684 O O . ILE A 1 213 ? 17.581 2.432 -42.476 1.00 87.00 213 ILE A O 1
ATOM 1688 N N . ASP A 1 214 ? 15.642 1.861 -43.443 1.00 87.69 214 ASP A N 1
ATOM 1689 C CA . ASP A 1 214 ? 15.540 0.509 -42.893 1.00 87.69 214 ASP A CA 1
ATOM 1690 C C . ASP A 1 214 ? 16.451 -0.482 -43.663 1.00 87.69 214 ASP A C 1
ATOM 1692 O O . ASP A 1 214 ? 16.184 -0.829 -44.826 1.00 87.69 214 ASP A O 1
ATOM 1696 N N . PRO A 1 215 ? 17.548 -0.978 -43.054 1.00 87.75 215 PRO A N 1
ATOM 1697 C CA . PRO A 1 215 ? 18.478 -1.881 -43.716 1.00 87.75 215 PRO A CA 1
ATOM 1698 C C . PRO A 1 215 ? 17.923 -3.306 -43.907 1.00 87.75 215 PRO A C 1
ATOM 1700 O O . PRO A 1 215 ? 18.490 -4.069 -44.702 1.00 87.75 215 PRO A O 1
ATOM 1703 N N . SER A 1 216 ? 16.860 -3.677 -43.189 1.00 89.19 216 SER A N 1
ATOM 1704 C CA . SER A 1 216 ? 16.287 -5.025 -43.166 1.00 89.19 216 SER A CA 1
ATOM 1705 C C . SER A 1 216 ? 15.424 -5.321 -44.392 1.00 89.19 216 SER A C 1
ATOM 1707 O O . SER A 1 216 ? 15.474 -6.433 -44.924 1.00 89.19 216 SER A O 1
ATOM 1709 N N . ILE A 1 217 ? 14.757 -4.299 -44.939 1.00 92.31 217 ILE A N 1
ATOM 1710 C CA . ILE A 1 217 ? 14.022 -4.413 -46.197 1.00 92.31 217 ILE A CA 1
ATOM 1711 C C . ILE A 1 217 ? 15.003 -4.534 -47.365 1.00 92.31 217 ILE A C 1
ATOM 1713 O O . ILE A 1 217 ? 15.872 -3.687 -47.597 1.00 92.31 217 ILE A O 1
ATOM 1717 N N . SER A 1 218 ? 14.852 -5.605 -48.143 1.00 93.38 218 SER A N 1
ATOM 1718 C CA . SER A 1 218 ? 15.685 -5.856 -49.320 1.00 93.38 218 SER A CA 1
ATOM 1719 C C . SER A 1 218 ? 15.500 -4.799 -50.411 1.00 93.38 218 SER A C 1
ATOM 1721 O O . SER A 1 218 ? 14.419 -4.241 -50.600 1.00 93.38 218 SER A O 1
ATOM 1723 N N . ARG A 1 219 ? 16.570 -4.543 -51.180 1.00 91.06 219 ARG A N 1
ATOM 1724 C CA . ARG A 1 219 ? 16.545 -3.596 -52.313 1.00 91.06 219 ARG A CA 1
ATOM 1725 C C . ARG A 1 219 ? 15.446 -3.927 -53.318 1.00 91.06 219 ARG A C 1
ATOM 1727 O O . ARG A 1 219 ? 14.838 -3.007 -53.833 1.00 91.06 219 ARG A O 1
ATOM 1734 N N . ARG A 1 220 ? 15.195 -5.213 -53.564 1.00 93.75 220 ARG A N 1
ATOM 1735 C CA . ARG A 1 220 ? 14.025 -5.765 -54.259 1.00 93.75 220 ARG A CA 1
ATOM 1736 C C . ARG A 1 220 ? 13.465 -6.817 -53.309 1.00 93.75 220 ARG A C 1
ATOM 1738 O O . ARG A 1 220 ? 14.204 -7.739 -52.980 1.00 93.75 220 ARG A O 1
ATOM 1745 N N . HIS A 1 221 ? 12.265 -6.616 -52.783 1.00 93.94 221 HIS A N 1
ATOM 1746 C CA . HIS A 1 221 ? 11.743 -7.423 -51.680 1.00 93.94 221 HIS A CA 1
ATOM 1747 C C . HIS A 1 221 ? 10.652 -8.374 -52.162 1.00 93.94 221 HIS A C 1
ATOM 1749 O O . HIS A 1 221 ? 10.804 -9.582 -52.045 1.00 93.94 221 HIS A O 1
ATOM 1755 N N . ALA A 1 222 ? 9.604 -7.836 -52.775 1.00 96.25 222 ALA A N 1
ATOM 1756 C CA . ALA A 1 222 ? 8.483 -8.612 -53.283 1.00 96.25 222 ALA A CA 1
ATOM 1757 C C . ALA A 1 222 ? 8.042 -8.078 -54.644 1.00 96.25 222 ALA A C 1
ATOM 1759 O O . ALA A 1 222 ? 8.440 -6.993 -55.085 1.00 96.25 222 ALA A O 1
ATOM 1760 N N . THR A 1 223 ? 7.234 -8.850 -55.349 1.00 96.38 223 THR A N 1
ATOM 1761 C CA . THR A 1 223 ? 6.629 -8.439 -56.613 1.00 96.38 223 THR A CA 1
ATOM 1762 C C . THR A 1 223 ? 5.195 -8.922 -56.650 1.00 96.38 223 THR A C 1
ATOM 1764 O O . THR A 1 223 ? 4.924 -10.049 -56.251 1.00 96.38 223 THR A O 1
ATOM 1767 N N . ILE A 1 224 ? 4.300 -8.052 -57.108 1.00 96.75 224 ILE A N 1
ATOM 1768 C CA . ILE A 1 224 ? 2.913 -8.389 -57.392 1.00 96.75 224 ILE A CA 1
ATOM 1769 C C . ILE A 1 224 ? 2.726 -8.419 -58.903 1.00 96.75 224 ILE A C 1
ATOM 1771 O O . ILE A 1 224 ? 2.985 -7.423 -59.584 1.00 96.75 224 ILE A O 1
ATOM 1775 N N . THR A 1 225 ? 2.302 -9.561 -59.413 1.00 95.62 225 THR A N 1
ATOM 1776 C CA . THR A 1 225 ? 2.068 -9.851 -60.827 1.00 95.62 225 THR A CA 1
ATOM 1777 C C . THR A 1 225 ? 0.571 -9.981 -61.075 1.00 95.62 225 THR A C 1
ATOM 1779 O O . THR A 1 225 ? -0.187 -10.395 -60.203 1.00 95.62 225 THR A O 1
ATOM 1782 N N . TYR A 1 226 ? 0.121 -9.587 -62.261 1.00 93.75 226 TYR A N 1
ATOM 1783 C CA . TYR A 1 226 ? -1.248 -9.806 -62.708 1.00 93.75 226 TYR A CA 1
ATOM 1784 C C . TYR A 1 226 ? -1.238 -10.679 -63.959 1.00 93.75 226 TYR A C 1
ATOM 1786 O O . TYR A 1 226 ? -0.731 -10.263 -65.005 1.00 93.75 226 TYR A O 1
ATOM 1794 N N . HIS A 1 227 ? -1.798 -11.877 -63.841 1.00 90.69 227 HIS A N 1
ATOM 1795 C CA . HIS A 1 227 ? -2.038 -12.812 -64.938 1.00 90.69 227 HIS A CA 1
ATOM 1796 C C . HIS A 1 227 ? -3.254 -13.682 -64.600 1.00 90.69 227 HIS A C 1
ATOM 1798 O O . HIS A 1 227 ? -3.713 -13.691 -63.462 1.00 90.69 227 HIS A O 1
ATOM 1804 N N . ASP A 1 228 ? -3.833 -14.358 -65.594 1.00 87.12 228 ASP A N 1
ATOM 1805 C CA . ASP A 1 228 ? -4.984 -15.259 -65.399 1.00 87.12 228 ASP A CA 1
ATOM 1806 C C . ASP A 1 228 ? -6.141 -14.627 -64.598 1.00 87.12 228 ASP A C 1
ATOM 1808 O O . ASP A 1 228 ? -6.765 -15.252 -63.741 1.00 87.12 228 ASP A O 1
ATOM 1812 N N . HIS A 1 229 ? -6.407 -13.343 -64.861 1.00 86.12 229 HIS A N 1
ATOM 1813 C CA . HIS A 1 229 ? -7.431 -12.532 -64.193 1.00 86.12 229 HIS A CA 1
ATOM 1814 C C . HIS A 1 229 ? -7.290 -12.389 -62.667 1.00 86.12 229 HIS A C 1
ATOM 1816 O O . HIS A 1 229 ? -8.241 -11.977 -62.004 1.00 86.12 229 HIS A O 1
ATOM 1822 N N . SER A 1 230 ? -6.113 -12.683 -62.109 1.00 89.44 230 SER A N 1
ATOM 1823 C CA . SER A 1 230 ? -5.843 -12.637 -60.670 1.00 89.44 230 SER A CA 1
ATOM 1824 C C . SER A 1 230 ? -4.520 -11.930 -60.373 1.00 89.44 230 SER A C 1
ATOM 1826 O O . SER A 1 230 ? -3.624 -11.852 -61.214 1.00 89.44 230 SER A O 1
ATOM 1828 N N . PHE A 1 231 ? -4.402 -11.379 -59.166 1.00 95.31 231 PHE A N 1
ATOM 1829 C CA . PHE A 1 231 ? -3.132 -10.853 -58.674 1.00 95.31 231 PHE A CA 1
ATOM 1830 C C . PHE A 1 231 ? -2.398 -11.942 -57.907 1.00 95.31 231 PHE A C 1
ATOM 1832 O O . PHE A 1 231 ? -3.014 -12.665 -57.132 1.00 95.31 231 PHE A O 1
ATOM 1839 N N . PHE A 1 232 ? -1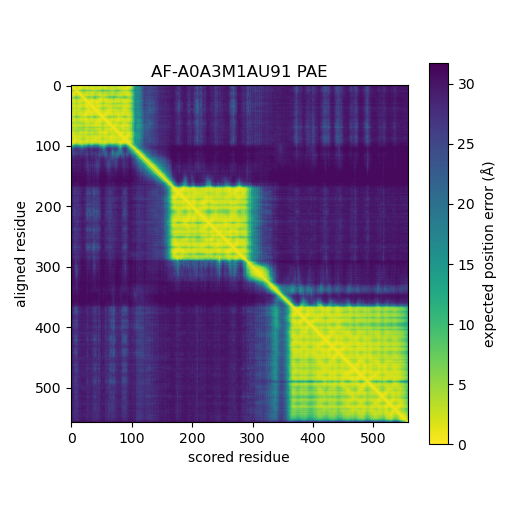.089 -12.020 -58.086 1.00 94.88 232 PHE A N 1
ATOM 1840 C CA . PHE A 1 232 ? -0.220 -12.942 -57.376 1.00 94.88 232 PHE A CA 1
ATOM 1841 C C . PHE A 1 232 ? 0.901 -12.163 -56.702 1.00 94.88 232 PHE A C 1
ATOM 1843 O O . PHE A 1 232 ? 1.333 -11.130 -57.210 1.00 94.88 232 PHE A O 1
ATOM 1850 N N . VAL A 1 233 ? 1.369 -12.630 -55.548 1.00 95.62 233 VAL A N 1
ATOM 1851 C CA . VAL A 1 233 ? 2.553 -12.088 -54.879 1.00 95.62 233 VAL A CA 1
ATOM 1852 C C . VAL A 1 233 ? 3.655 -13.133 -54.807 1.00 95.62 233 VAL A C 1
ATOM 1854 O O . VAL A 1 233 ? 3.418 -14.292 -54.477 1.00 95.62 233 VAL A O 1
ATOM 1857 N N . MET A 1 234 ? 4.876 -12.687 -55.076 1.00 94.31 234 MET A N 1
ATOM 1858 C CA . MET A 1 234 ? 6.095 -13.484 -55.019 1.00 94.31 234 MET A CA 1
ATOM 1859 C C . MET A 1 234 ? 7.144 -12.761 -54.169 1.00 94.31 234 MET A C 1
ATOM 1861 O O . MET A 1 234 ? 7.409 -11.568 -54.369 1.00 94.31 234 MET A O 1
ATOM 1865 N N . ASP A 1 235 ? 7.793 -13.485 -53.259 1.00 94.94 235 ASP A N 1
ATOM 1866 C CA . ASP A 1 235 ? 8.967 -12.993 -52.538 1.00 94.94 235 ASP A CA 1
ATOM 1867 C C . ASP A 1 235 ? 10.208 -13.061 -53.445 1.00 94.94 235 ASP A C 1
ATOM 1869 O O . ASP A 1 235 ? 10.493 -14.074 -54.079 1.00 94.94 235 ASP A O 1
ATOM 1873 N N . LYS A 1 236 ? 10.992 -11.983 -53.535 1.00 93.06 236 LYS A N 1
ATOM 1874 C CA . LYS A 1 236 ? 12.195 -11.931 -54.390 1.00 93.06 236 LYS A CA 1
ATOM 1875 C C . LYS A 1 236 ? 13.449 -12.378 -53.638 1.00 93.06 236 LYS A C 1
ATOM 1877 O O . LYS A 1 236 ? 14.494 -11.736 -53.768 1.00 93.06 236 LYS A O 1
ATOM 1882 N N . ARG A 1 237 ? 13.341 -13.471 -52.872 1.00 88.94 237 ARG A N 1
ATOM 1883 C CA . ARG A 1 237 ? 14.379 -13.973 -51.950 1.00 88.94 237 ARG A CA 1
ATOM 1884 C C . ARG A 1 237 ? 14.850 -12.873 -51.006 1.00 88.94 237 ARG A C 1
ATOM 1886 O O . ARG A 1 237 ? 16.042 -12.572 -50.889 1.00 88.94 237 ARG A O 1
ATOM 1893 N N . SER A 1 238 ? 13.879 -12.201 -50.405 1.00 90.44 238 SER A N 1
ATOM 1894 C CA . SER A 1 238 ? 14.123 -11.093 -49.503 1.00 90.44 238 SER A CA 1
ATOM 1895 C C . SER A 1 238 ? 14.784 -11.575 -48.207 1.00 90.44 238 SER A C 1
ATOM 1897 O O . SER A 1 238 ? 14.611 -12.707 -47.760 1.00 90.44 238 SER A O 1
ATOM 1899 N N . LYS A 1 239 ? 15.559 -10.686 -47.581 1.00 87.12 239 LYS A N 1
ATOM 1900 C CA . LYS A 1 239 ? 16.272 -10.933 -46.319 1.00 87.12 239 LYS A CA 1
ATOM 1901 C C . LYS A 1 239 ? 15.339 -11.346 -45.172 1.00 87.12 239 LYS A C 1
ATOM 1903 O O . LYS A 1 239 ? 15.744 -12.137 -44.328 1.00 87.12 239 LYS A O 1
ATOM 1908 N N . THR A 1 240 ? 14.143 -10.768 -45.109 1.00 87.31 240 THR A N 1
ATOM 1909 C CA . THR A 1 240 ? 13.217 -10.881 -43.969 1.00 87.31 240 THR A CA 1
ATOM 1910 C C . THR A 1 240 ? 11.895 -11.568 -44.311 1.00 87.31 240 THR A C 1
ATOM 1912 O O . THR A 1 240 ? 11.124 -11.835 -43.393 1.00 87.31 240 THR A O 1
ATOM 1915 N N . ARG A 1 241 ? 11.703 -11.955 -45.580 1.00 92.69 241 ARG A N 1
ATOM 1916 C CA . ARG A 1 241 ? 10.527 -12.641 -46.135 1.00 92.69 241 ARG A CA 1
ATOM 1917 C C . ARG A 1 241 ? 9.273 -11.777 -46.262 1.00 92.69 241 ARG A C 1
ATOM 1919 O O . ARG A 1 241 ? 9.078 -10.787 -45.557 1.00 92.69 241 ARG A O 1
ATOM 1926 N N . THR A 1 242 ? 8.400 -12.233 -47.153 1.00 92.69 242 THR A N 1
ATOM 1927 C CA . THR A 1 242 ? 7.054 -11.710 -47.394 1.00 92.69 242 THR A CA 1
ATOM 1928 C C . THR A 1 242 ? 6.026 -12.734 -46.931 1.00 92.69 242 THR A C 1
ATOM 1930 O O . THR A 1 242 ? 6.199 -13.929 -47.167 1.00 92.69 242 THR A O 1
ATOM 1933 N N . TYR A 1 243 ? 4.944 -12.277 -46.304 1.00 92.25 243 TYR A N 1
ATOM 1934 C CA . TYR A 1 243 ? 3.849 -13.146 -45.869 1.00 92.25 243 TYR A CA 1
ATOM 1935 C C . TYR A 1 243 ? 2.516 -12.652 -46.425 1.00 92.25 243 TYR A C 1
ATOM 1937 O O . TYR A 1 243 ? 2.284 -11.447 -46.468 1.00 92.25 243 TYR A O 1
ATOM 1945 N N . VAL A 1 244 ? 1.617 -13.572 -46.772 1.00 92.38 244 VAL A N 1
ATOM 1946 C CA . VAL A 1 244 ? 0.206 -13.290 -47.084 1.00 92.38 244 VAL A CA 1
ATOM 1947 C C . VAL A 1 244 ? -0.650 -13.975 -46.041 1.00 92.38 244 VAL A C 1
ATOM 1949 O O . VAL A 1 244 ? -0.569 -15.189 -45.884 1.00 92.38 244 VAL A O 1
ATOM 1952 N N . ASN A 1 245 ? -1.459 -13.219 -45.299 1.00 88.38 245 ASN A N 1
ATOM 1953 C CA . ASN A 1 245 ? -2.320 -13.764 -44.245 1.00 88.38 245 ASN A CA 1
ATOM 1954 C C . ASN A 1 245 ? -1.558 -14.698 -43.274 1.00 88.38 245 ASN A C 1
ATOM 1956 O O . ASN A 1 245 ? -2.078 -15.729 -42.859 1.00 88.38 245 ASN A O 1
ATOM 1960 N N . GLN A 1 246 ? -0.313 -14.335 -42.926 1.00 83.88 246 GLN A N 1
ATOM 1961 C CA . GLN A 1 246 ? 0.640 -15.104 -42.097 1.00 83.88 246 GLN A CA 1
ATOM 1962 C C . GLN A 1 246 ? 1.279 -16.340 -42.744 1.00 83.88 246 GLN A C 1
ATOM 1964 O O . GLN A 1 246 ? 2.149 -16.947 -42.116 1.00 83.88 246 GLN A O 1
ATOM 1969 N N . LEU A 1 247 ? 0.917 -16.699 -43.972 1.00 85.12 247 LEU A N 1
ATOM 1970 C CA . LEU A 1 247 ? 1.615 -17.734 -44.725 1.00 85.12 247 LEU A CA 1
ATOM 1971 C C . LEU A 1 247 ? 2.842 -17.121 -45.404 1.00 85.12 247 LEU A C 1
ATOM 1973 O O . LEU A 1 247 ? 2.715 -16.135 -46.128 1.00 85.12 247 LEU A O 1
ATOM 1977 N N . GLU A 1 248 ? 4.027 -17.671 -45.136 1.00 90.12 248 GLU A N 1
ATOM 1978 C CA . GLU A 1 248 ? 5.259 -17.261 -45.821 1.00 90.12 248 GLU A CA 1
ATOM 1979 C C . GLU A 1 248 ? 5.106 -17.541 -47.317 1.00 90.12 248 GLU A C 1
ATOM 1981 O O . GLU A 1 248 ? 4.736 -18.650 -47.701 1.00 90.12 248 GLU A O 1
ATOM 1986 N N . VAL A 1 249 ? 5.377 -16.537 -48.150 1.00 90.88 249 VAL A N 1
ATOM 1987 C CA . VAL A 1 249 ? 5.414 -16.704 -49.604 1.00 90.88 249 VAL A CA 1
ATOM 1988 C C . VAL A 1 249 ? 6.675 -17.506 -49.947 1.00 90.88 249 VAL A C 1
ATOM 1990 O O . VAL A 1 249 ? 7.775 -17.023 -49.656 1.00 90.88 249 VAL A O 1
ATOM 1993 N N . PRO A 1 250 ? 6.562 -18.714 -50.533 1.00 86.94 250 PRO A N 1
ATOM 1994 C CA . PRO A 1 250 ? 7.729 -19.513 -50.896 1.00 86.94 250 PRO A CA 1
ATOM 1995 C C . PRO A 1 250 ? 8.617 -18.795 -51.925 1.00 86.94 250 PRO A C 1
ATOM 1997 O O . PRO A 1 250 ? 8.143 -17.994 -52.723 1.00 86.94 250 PRO A O 1
ATOM 2000 N N . GLU A 1 251 ? 9.922 -19.089 -51.932 1.00 81.56 251 GLU A N 1
ATOM 2001 C CA . GLU A 1 251 ? 10.898 -18.375 -52.780 1.00 81.56 251 GLU A CA 1
ATOM 2002 C C . GLU A 1 251 ? 10.693 -18.547 -54.292 1.00 81.56 251 GLU A C 1
ATOM 2004 O O . GLU A 1 251 ? 11.124 -17.688 -55.063 1.00 81.56 251 GLU A O 1
ATOM 2009 N N . ASP A 1 252 ? 10.095 -19.663 -54.704 1.00 83.62 252 ASP A N 1
ATOM 2010 C CA . ASP A 1 252 ? 9.952 -20.057 -56.108 1.00 83.62 252 ASP A CA 1
ATOM 2011 C C . ASP A 1 252 ? 8.471 -20.257 -56.505 1.00 83.62 252 ASP A C 1
ATOM 2013 O O . ASP A 1 252 ? 8.184 -20.821 -57.560 1.00 83.62 252 ASP A O 1
ATOM 2017 N N . GLU A 1 253 ? 7.527 -19.792 -55.676 1.00 87.06 253 GLU A N 1
ATOM 2018 C CA . GLU A 1 253 ? 6.084 -19.871 -55.934 1.00 87.06 253 GLU A CA 1
ATOM 2019 C C . GLU A 1 253 ? 5.422 -18.495 -55.788 1.00 87.06 253 GLU A C 1
ATOM 2021 O O . GLU A 1 253 ? 5.898 -17.625 -55.056 1.00 87.06 253 GLU A O 1
ATOM 2026 N N . GLU A 1 254 ? 4.304 -18.301 -56.486 1.00 90.81 254 GLU A N 1
ATOM 2027 C CA . GLU A 1 254 ? 3.483 -17.098 -56.358 1.00 90.81 254 GLU A CA 1
ATOM 2028 C C . GLU A 1 254 ? 2.159 -17.451 -55.666 1.00 90.81 254 GLU A C 1
ATOM 2030 O O . GLU A 1 254 ? 1.527 -18.461 -55.981 1.00 90.81 254 GLU A O 1
ATOM 2035 N N . ILE A 1 255 ? 1.731 -16.621 -54.715 1.00 91.88 255 ILE A N 1
ATOM 2036 C CA . ILE A 1 255 ? 0.468 -16.800 -53.988 1.00 91.88 255 ILE A CA 1
ATOM 2037 C C . ILE A 1 255 ? -0.588 -15.881 -54.593 1.00 91.88 255 ILE A C 1
ATOM 2039 O O . ILE A 1 255 ? -0.378 -14.670 -54.658 1.00 91.88 255 ILE A O 1
ATOM 2043 N N . ALA A 1 256 ? -1.728 -16.443 -54.998 1.00 92.81 256 ALA A N 1
ATOM 2044 C CA . ALA A 1 256 ? -2.883 -15.670 -55.450 1.00 92.81 256 ALA A CA 1
ATOM 2045 C C . ALA A 1 256 ? -3.440 -14.793 -54.316 1.00 92.81 256 ALA A C 1
ATOM 2047 O O . ALA A 1 256 ? -3.557 -15.240 -53.177 1.00 92.81 256 ALA A O 1
ATOM 2048 N N . LEU A 1 257 ? -3.794 -13.554 -54.644 1.00 93.31 257 LEU A N 1
ATOM 2049 C CA . LEU A 1 257 ? -4.340 -12.562 -53.728 1.00 93.31 257 LEU A CA 1
ATOM 2050 C C . LEU A 1 257 ? -5.844 -12.405 -53.935 1.00 93.31 257 LEU A C 1
ATOM 2052 O O . LEU A 1 257 ? -6.308 -12.096 -55.037 1.00 93.31 257 LEU A O 1
ATOM 2056 N N . GLU A 1 258 ? -6.594 -12.519 -52.846 1.00 92.31 258 GLU A N 1
ATOM 2057 C CA . GLU A 1 258 ? -8.018 -12.212 -52.793 1.00 92.31 258 GLU A CA 1
ATOM 2058 C C . GLU A 1 258 ? -8.278 -10.868 -52.108 1.00 92.31 258 GLU A C 1
ATOM 2060 O O . GLU A 1 258 ? -7.495 -10.371 -51.293 1.00 92.31 258 GLU A O 1
ATOM 2065 N N . HIS A 1 259 ? -9.420 -10.254 -52.424 1.00 89.44 259 HIS A N 1
ATOM 2066 C CA . HIS A 1 259 ? -9.825 -9.006 -51.788 1.00 89.44 259 HIS A CA 1
ATOM 2067 C C . HIS A 1 259 ? -9.829 -9.126 -50.251 1.00 89.44 259 HIS A C 1
ATOM 2069 O O . HIS A 1 259 ? -10.495 -9.977 -49.663 1.00 89.44 259 HIS A O 1
ATOM 2075 N N . GLY A 1 260 ? -9.118 -8.206 -49.596 1.00 87.25 260 GLY A N 1
ATOM 2076 C CA . GLY A 1 260 ? -8.990 -8.146 -48.146 1.00 87.25 260 GLY A CA 1
ATOM 2077 C C . GLY A 1 260 ? -7.848 -8.997 -47.597 1.00 87.25 260 GLY A C 1
ATOM 2078 O O . GLY A 1 260 ? -7.768 -9.159 -46.378 1.00 87.25 260 GLY A O 1
ATOM 2079 N N . ASP A 1 261 ? -6.994 -9.555 -48.453 1.00 94.00 261 ASP A N 1
ATOM 2080 C CA . ASP A 1 261 ? -5.760 -10.204 -48.026 1.00 94.00 261 ASP A CA 1
ATOM 2081 C C . ASP A 1 261 ? -4.740 -9.199 -47.511 1.00 94.00 261 ASP A C 1
ATOM 2083 O O . ASP A 1 261 ? -4.660 -8.053 -47.967 1.00 94.00 261 ASP A O 1
ATOM 2087 N N . GLU A 1 262 ? -3.978 -9.642 -46.516 1.00 94.50 262 GLU A N 1
ATOM 2088 C CA . GLU A 1 262 ? -3.011 -8.816 -45.814 1.00 94.50 262 GLU A CA 1
ATOM 2089 C C . GLU A 1 262 ? -1.591 -9.306 -46.092 1.00 94.50 262 GLU A C 1
ATOM 2091 O O . GLU A 1 262 ? -1.228 -10.432 -45.750 1.00 94.50 262 GLU A O 1
ATOM 2096 N N . ILE A 1 263 ? -0.791 -8.447 -46.718 1.00 95.25 263 ILE A N 1
ATOM 2097 C CA . ILE A 1 263 ? 0.576 -8.731 -47.150 1.00 95.25 263 ILE A CA 1
ATOM 2098 C C . ILE A 1 263 ? 1.537 -8.048 -46.177 1.00 95.25 263 ILE A C 1
ATOM 2100 O O . ILE A 1 263 ? 1.575 -6.819 -46.097 1.00 95.25 263 ILE A O 1
ATOM 2104 N N . GLU A 1 264 ? 2.316 -8.827 -45.435 1.00 94.25 264 GLU A N 1
ATOM 2105 C CA . GLU A 1 264 ? 3.349 -8.333 -44.523 1.00 94.25 264 GLU A CA 1
ATOM 2106 C C . GLU A 1 264 ? 4.706 -8.312 -45.237 1.00 94.25 264 GLU A C 1
ATOM 2108 O O . GLU A 1 264 ? 5.235 -9.355 -45.624 1.00 94.25 264 GLU A O 1
ATOM 2113 N N . ILE A 1 265 ? 5.283 -7.116 -45.367 1.00 93.75 265 ILE A N 1
ATOM 2114 C CA . ILE A 1 265 ? 6.694 -6.918 -45.705 1.00 93.75 265 ILE A CA 1
ATOM 2115 C C . ILE A 1 265 ? 7.454 -6.801 -44.385 1.00 93.75 265 ILE A C 1
ATOM 2117 O O . ILE A 1 265 ? 7.326 -5.796 -43.671 1.00 93.75 265 ILE A O 1
ATOM 2121 N N . VAL A 1 266 ? 8.200 -7.848 -44.033 1.00 90.06 266 VAL A N 1
ATOM 2122 C CA . VAL A 1 266 ? 8.799 -7.973 -42.700 1.00 90.06 266 VAL A CA 1
ATOM 2123 C C . VAL A 1 266 ? 10.011 -7.067 -42.561 1.00 90.06 266 VAL A C 1
ATOM 2125 O O . VAL A 1 266 ? 10.883 -7.041 -43.429 1.00 90.06 266 VAL A O 1
ATOM 2128 N N . SER A 1 267 ? 10.085 -6.368 -41.434 1.00 86.00 267 SER A N 1
ATOM 2129 C CA . SER A 1 267 ? 11.248 -5.596 -40.988 1.00 86.00 267 SER A CA 1
ATOM 2130 C C . SER A 1 267 ? 11.692 -6.105 -39.616 1.00 86.00 267 SER A C 1
ATOM 2132 O O . SER A 1 267 ? 10.864 -6.582 -38.838 1.00 86.00 267 SER A O 1
ATOM 2134 N N . ASP A 1 268 ? 12.989 -6.023 -39.313 1.00 83.19 268 ASP A N 1
ATOM 2135 C CA . ASP A 1 268 ? 13.520 -6.342 -37.977 1.00 83.19 268 ASP A CA 1
ATOM 2136 C C . ASP A 1 268 ? 13.198 -5.262 -36.928 1.00 83.19 268 ASP A C 1
ATOM 2138 O O . ASP A 1 268 ? 13.291 -5.527 -35.729 1.00 83.19 268 ASP A O 1
ATOM 2142 N N . GLN A 1 269 ? 12.769 -4.077 -37.373 1.00 81.56 269 GLN A N 1
ATOM 2143 C CA . GLN A 1 269 ? 12.276 -2.995 -36.528 1.00 81.56 269 GLN A CA 1
ATOM 2144 C C . GLN A 1 269 ? 10.747 -3.022 -36.457 1.00 81.56 269 GLN A C 1
ATOM 2146 O O . GLN A 1 269 ? 10.169 -3.328 -35.413 1.00 81.56 269 GLN A O 1
ATOM 2151 N N . LYS A 1 270 ? 10.065 -2.711 -37.570 1.00 84.25 270 LYS A N 1
ATOM 2152 C CA . LYS A 1 270 ? 8.597 -2.724 -37.631 1.00 84.25 270 LYS A CA 1
ATOM 2153 C C . LYS A 1 270 ? 8.088 -2.990 -39.043 1.00 84.25 270 LYS A C 1
ATOM 2155 O O . LYS A 1 270 ? 8.225 -2.146 -39.927 1.00 84.25 270 LYS A O 1
ATOM 2160 N N . SER A 1 271 ? 7.453 -4.147 -39.230 1.00 90.00 271 SER A N 1
ATOM 2161 C CA . SER A 1 271 ? 6.870 -4.558 -40.510 1.00 90.00 271 SER A CA 1
ATOM 2162 C C . SER A 1 271 ? 5.862 -3.543 -41.049 1.00 90.00 271 SER A C 1
ATOM 2164 O O . SER A 1 271 ? 5.138 -2.887 -40.291 1.00 90.00 271 SER A O 1
ATOM 2166 N N . THR A 1 272 ? 5.767 -3.475 -42.375 1.00 92.12 272 THR A N 1
ATOM 2167 C CA . THR A 1 272 ? 4.663 -2.786 -43.051 1.00 92.12 272 THR A CA 1
ATOM 2168 C C . THR A 1 272 ? 3.660 -3.825 -43.526 1.00 92.12 272 THR A C 1
ATOM 2170 O O . THR A 1 272 ? 4.034 -4.756 -44.237 1.00 92.12 272 THR A O 1
ATOM 2173 N N . ILE A 1 273 ? 2.395 -3.669 -43.133 1.00 93.44 273 ILE A N 1
ATOM 2174 C CA . ILE A 1 273 ? 1.312 -4.555 -43.570 1.00 93.44 273 ILE A CA 1
ATOM 2175 C C . ILE A 1 273 ? 0.418 -3.790 -44.530 1.00 93.44 273 ILE A C 1
ATOM 2177 O O . ILE A 1 273 ? -0.070 -2.697 -44.215 1.00 93.44 273 ILE A O 1
ATOM 2181 N N . PHE A 1 274 ? 0.187 -4.398 -45.685 1.00 96.06 274 PHE A N 1
ATOM 2182 C CA . PHE A 1 274 ? -0.714 -3.904 -46.705 1.00 96.06 274 PHE A CA 1
ATOM 2183 C C . PHE A 1 274 ? -2.002 -4.705 -46.729 1.00 96.06 274 PHE A C 1
ATOM 2185 O O . PHE A 1 274 ? -1.952 -5.918 -46.589 1.00 96.06 274 PHE A O 1
ATOM 2192 N N . ARG A 1 275 ? -3.136 -4.058 -46.985 1.00 94.75 275 ARG A N 1
ATOM 2193 C CA . ARG A 1 275 ? -4.386 -4.725 -47.354 1.00 94.75 275 ARG A CA 1
ATOM 2194 C C . ARG A 1 275 ? -4.638 -4.556 -48.844 1.00 94.75 275 ARG A C 1
ATOM 2196 O O . ARG A 1 275 ? -4.609 -3.430 -49.341 1.00 94.75 275 ARG A O 1
ATOM 2203 N N . PHE A 1 276 ? -4.891 -5.659 -49.536 1.00 95.88 276 PHE A N 1
ATOM 2204 C CA . PHE A 1 276 ? -5.211 -5.673 -50.958 1.00 95.88 276 PHE A CA 1
ATOM 2205 C C . PHE A 1 276 ? -6.709 -5.414 -51.182 1.00 95.88 276 PHE A C 1
ATOM 2207 O O . PHE A 1 276 ? -7.562 -6.164 -50.702 1.00 95.88 276 PHE A O 1
ATOM 2214 N N . VAL A 1 277 ? -7.056 -4.335 -51.887 1.00 94.38 277 VAL A N 1
ATOM 2215 C CA . VAL A 1 277 ? -8.454 -3.913 -52.093 1.00 94.38 277 VAL A CA 1
ATOM 2216 C C . VAL A 1 277 ? -8.703 -3.369 -53.505 1.00 94.38 277 VAL A C 1
ATOM 2218 O O . VAL A 1 277 ? -7.792 -2.784 -54.092 1.00 94.38 277 VAL A O 1
ATOM 2221 N N . PRO A 1 278 ? -9.923 -3.509 -54.054 1.00 92.88 278 PRO A N 1
ATOM 2222 C CA . PRO A 1 278 ? -10.340 -2.774 -55.243 1.00 92.88 278 PRO A CA 1
ATOM 2223 C C . PRO A 1 278 ? -10.622 -1.300 -54.910 1.00 92.88 278 PRO A C 1
ATOM 2225 O O . PRO A 1 278 ? -10.828 -0.925 -53.749 1.00 92.88 278 PRO A O 1
ATOM 2228 N N . GLU A 1 279 ? -10.662 -0.461 -55.940 1.00 89.94 279 GLU A N 1
ATOM 2229 C CA . GLU A 1 279 ? -10.998 0.956 -55.829 1.00 89.94 279 GLU A CA 1
ATOM 2230 C C . GLU A 1 279 ? -12.333 1.176 -55.106 1.00 89.94 279 GLU A C 1
ATOM 2232 O O . GLU A 1 279 ? -13.327 0.495 -55.352 1.00 89.94 279 GLU A O 1
ATOM 2237 N N . GLY A 1 280 ? -12.347 2.139 -54.182 1.00 82.81 280 GLY A N 1
ATOM 2238 C CA . GLY A 1 280 ? -13.530 2.497 -53.398 1.00 82.81 280 GLY A CA 1
ATOM 2239 C C . GLY A 1 280 ? -13.711 1.705 -52.099 1.00 82.81 280 GLY A C 1
ATOM 2240 O O . GLY A 1 280 ? -14.392 2.201 -51.203 1.00 82.81 280 GLY A O 1
ATOM 2241 N N . ASN A 1 281 ? -13.056 0.548 -51.925 1.00 87.19 281 ASN A N 1
ATOM 2242 C CA . ASN A 1 281 ? -13.155 -0.260 -50.701 1.00 87.19 281 ASN A CA 1
ATOM 2243 C C . ASN A 1 281 ? -11.991 0.011 -49.728 1.00 87.19 281 ASN A C 1
ATOM 2245 O O . ASN A 1 281 ? -11.127 -0.831 -49.474 1.00 87.19 281 ASN A O 1
ATOM 2249 N N . TRP A 1 282 ? -11.933 1.245 -49.223 1.00 90.12 282 TRP A N 1
ATOM 2250 C CA . TRP A 1 282 ? -10.836 1.726 -48.381 1.00 90.12 282 TRP A CA 1
ATOM 2251 C C . TRP A 1 282 ? -10.956 1.253 -46.923 1.00 90.12 282 TRP A C 1
ATOM 2253 O O . TRP A 1 282 ? -11.383 2.011 -46.055 1.00 90.12 282 TRP A O 1
ATOM 2263 N N . ASP A 1 283 ? -10.538 0.021 -46.634 1.00 86.50 283 ASP A N 1
ATOM 2264 C CA . ASP A 1 283 ? -10.465 -0.489 -45.259 1.00 86.50 283 ASP A CA 1
ATOM 2265 C C . ASP A 1 283 ? -9.067 -0.276 -44.649 1.00 86.50 283 ASP A C 1
ATOM 2267 O O . ASP A 1 283 ? -8.156 -1.077 -44.863 1.00 86.50 283 ASP A O 1
ATOM 2271 N N . PHE A 1 284 ? -8.907 0.782 -43.847 1.00 86.88 284 PHE A N 1
ATOM 2272 C CA . PHE A 1 284 ? -7.715 1.027 -43.015 1.00 86.88 284 PHE A CA 1
ATOM 2273 C C . PHE A 1 284 ? -7.842 0.487 -41.587 1.00 86.88 284 PHE A C 1
ATOM 2275 O O . PHE A 1 284 ? -7.050 0.854 -40.717 1.00 86.88 284 PHE A O 1
ATOM 2282 N N . SER A 1 285 ? -8.835 -0.365 -41.307 1.00 81.38 285 SER A N 1
ATOM 2283 C CA . SER A 1 285 ? -8.923 -0.999 -39.994 1.00 81.38 285 SER A CA 1
ATOM 2284 C C . SER A 1 285 ? -7.634 -1.770 -39.690 1.00 81.38 285 SER A C 1
ATOM 2286 O O . SER A 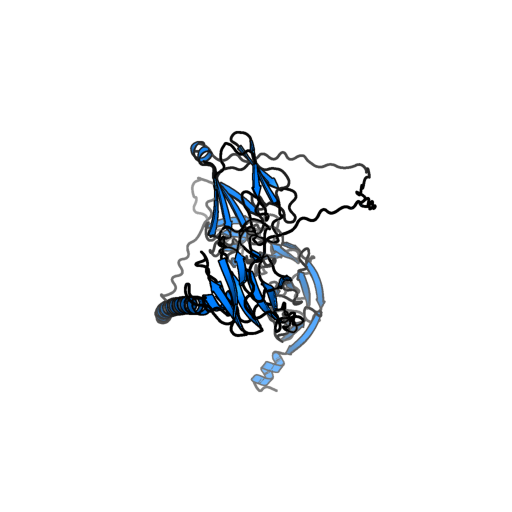1 285 ? -6.995 -2.271 -40.626 1.00 81.38 285 SER A O 1
ATOM 2288 N N . PRO A 1 286 ? -7.253 -1.883 -38.405 1.00 81.56 286 PRO A N 1
ATOM 2289 C CA . PRO A 1 286 ? -6.077 -2.640 -38.002 1.00 81.56 286 PRO A CA 1
ATOM 2290 C C . PRO A 1 286 ? -6.023 -4.031 -38.658 1.00 81.56 286 PRO A C 1
ATOM 2292 O O . PRO A 1 286 ? -7.078 -4.587 -38.987 1.00 81.56 286 PRO A O 1
ATOM 2295 N N . PRO A 1 287 ? -4.820 -4.592 -38.872 1.00 78.81 287 PRO A N 1
ATOM 2296 C CA . PRO A 1 287 ? -4.660 -5.897 -39.501 1.00 78.81 287 PRO A CA 1
ATOM 2297 C C . PRO A 1 287 ? -5.420 -6.970 -38.718 1.00 78.81 287 PRO A C 1
ATOM 2299 O O . PRO A 1 287 ? -5.326 -7.048 -37.491 1.00 78.81 287 PRO A O 1
ATOM 2302 N N . LYS A 1 288 ? -6.217 -7.759 -39.441 1.00 77.88 288 LYS A N 1
ATOM 2303 C CA . LYS A 1 288 ? -7.076 -8.822 -38.895 1.00 77.88 288 LYS A CA 1
ATOM 2304 C C . LYS A 1 288 ? -6.540 -10.208 -39.243 1.00 77.88 288 LYS A C 1
ATOM 2306 O O . LYS A 1 288 ? -6.783 -11.156 -38.502 1.00 77.88 288 LYS A O 1
ATOM 2311 N N . LYS A 1 289 ? -5.847 -10.327 -40.379 1.00 68.75 289 LYS A N 1
ATOM 2312 C CA . LYS A 1 289 ? -5.380 -11.589 -40.968 1.00 68.75 289 LYS A CA 1
ATOM 2313 C C . LYS A 1 289 ? -3.858 -11.720 -40.924 1.00 68.75 289 LYS A C 1
ATOM 2315 O O . LYS A 1 289 ? -3.366 -12.822 -40.724 1.00 68.75 289 LYS A O 1
ATOM 2320 N N . ALA A 1 290 ? -3.106 -10.630 -41.035 1.00 59.28 290 ALA A N 1
ATOM 2321 C CA . ALA A 1 290 ? -1.679 -10.544 -40.764 1.00 59.28 290 ALA A CA 1
ATOM 2322 C C . ALA A 1 290 ? -1.468 -10.323 -39.258 1.00 59.28 290 ALA A C 1
ATOM 2324 O O . ALA A 1 290 ? -2.051 -9.434 -38.641 1.00 59.28 290 ALA A O 1
ATOM 2325 N N . GLY A 1 291 ? -0.697 -11.208 -38.633 1.00 53.41 291 GLY A N 1
ATOM 2326 C CA . GLY A 1 291 ? -0.721 -11.409 -37.189 1.00 53.41 291 GLY A CA 1
ATOM 2327 C C . GLY A 1 291 ? -0.249 -10.205 -36.373 1.00 53.41 291 GLY A C 1
ATOM 2328 O O . GLY A 1 291 ? 0.902 -9.784 -36.454 1.00 53.41 291 GLY A O 1
ATOM 2329 N N . THR A 1 292 ? -1.105 -9.745 -35.461 1.00 49.56 292 THR A N 1
ATOM 2330 C CA . THR A 1 292 ? -0.681 -9.071 -34.231 1.00 49.56 292 THR A CA 1
ATOM 2331 C C . THR A 1 292 ? 0.243 -9.992 -33.423 1.00 49.56 292 THR A C 1
ATOM 2333 O O . THR A 1 292 ? -0.059 -11.170 -33.222 1.00 49.56 292 THR A O 1
ATOM 2336 N N . TRP A 1 293 ? 1.339 -9.435 -32.910 1.00 43.06 293 TRP A N 1
ATOM 2337 C CA . TRP A 1 293 ? 2.387 -10.040 -32.066 1.00 43.06 293 TRP A CA 1
ATOM 2338 C C . TRP A 1 293 ? 1.924 -11.061 -30.995 1.00 43.06 293 TRP A C 1
ATOM 2340 O O . TRP A 1 293 ? 2.660 -12.000 -30.689 1.00 43.06 293 TRP A O 1
ATOM 2350 N N . TRP A 1 294 ? 0.689 -10.965 -30.494 1.00 48.22 294 TRP A N 1
ATOM 2351 C CA . TRP A 1 294 ? 0.088 -11.919 -29.549 1.00 48.22 294 TRP A CA 1
ATOM 2352 C C . TRP A 1 294 ? -0.038 -13.365 -30.073 1.00 48.22 294 TRP A C 1
ATOM 2354 O O . TRP A 1 294 ? 0.158 -14.312 -29.312 1.00 48.22 294 TRP A O 1
ATOM 2364 N N . VAL A 1 295 ? -0.298 -13.567 -31.368 1.00 49.78 295 VAL A N 1
ATOM 2365 C CA . VAL A 1 295 ? -0.549 -14.909 -31.938 1.00 49.78 295 VAL A CA 1
ATOM 2366 C C . VAL A 1 295 ? 0.756 -15.696 -32.150 1.00 49.78 295 VAL A C 1
ATOM 2368 O O . VAL A 1 295 ? 0.794 -16.909 -31.946 1.00 49.78 295 VAL A O 1
ATOM 2371 N N . ARG A 1 296 ? 1.872 -15.012 -32.455 1.00 48.75 296 ARG A N 1
ATOM 2372 C CA . ARG A 1 296 ? 3.197 -15.639 -32.675 1.00 48.75 296 ARG A CA 1
ATOM 2373 C C . ARG A 1 296 ? 3.842 -16.191 -31.388 1.00 48.75 296 ARG A C 1
ATOM 2375 O O . ARG A 1 296 ? 4.698 -17.073 -31.473 1.00 48.75 296 ARG A O 1
ATOM 2382 N N . TYR A 1 297 ? 3.437 -15.723 -30.202 1.00 54.69 297 TYR A N 1
ATOM 2383 C CA . TYR A 1 297 ? 4.047 -16.113 -28.917 1.00 54.69 297 TYR A CA 1
ATOM 2384 C C . TYR A 1 297 ? 3.138 -16.926 -27.983 1.00 54.69 297 TYR A C 1
ATOM 2386 O O . TYR A 1 297 ? 3.632 -17.466 -26.992 1.00 54.69 297 TYR A O 1
ATOM 2394 N N . GLN A 1 298 ? 1.857 -17.114 -28.317 1.00 51.72 298 GLN A N 1
ATOM 2395 C CA . GLN A 1 298 ? 0.886 -17.846 -27.492 1.00 51.72 298 GLN A CA 1
ATOM 2396 C C . GLN A 1 298 ? 1.333 -19.270 -27.078 1.00 51.72 298 GLN A C 1
ATOM 2398 O O . GLN A 1 298 ? 1.263 -19.578 -25.887 1.00 51.72 298 GLN A O 1
ATOM 2403 N N . PRO A 1 299 ? 1.877 -20.141 -27.959 1.00 52.44 299 PRO A N 1
ATOM 2404 C CA . PRO A 1 299 ? 2.301 -21.481 -27.538 1.00 52.44 299 PRO A CA 1
ATOM 2405 C C . PRO A 1 299 ? 3.595 -21.485 -26.704 1.00 52.44 299 PRO A C 1
ATOM 2407 O O . PRO A 1 299 ? 3.807 -22.405 -25.914 1.00 52.44 299 PRO A O 1
ATOM 2410 N N . LYS A 1 300 ? 4.460 -20.467 -26.832 1.00 55.66 300 LYS A N 1
ATOM 2411 C CA . LYS A 1 300 ? 5.684 -20.333 -26.016 1.00 55.66 300 LYS A CA 1
ATOM 2412 C C . LYS A 1 300 ? 5.378 -19.742 -24.638 1.00 55.66 300 LYS A C 1
ATOM 2414 O O . LYS A 1 300 ? 5.926 -20.221 -23.650 1.00 55.66 300 LYS A O 1
ATOM 2419 N N . LEU A 1 301 ? 4.457 -18.779 -24.569 1.00 56.53 301 LEU A N 1
ATOM 2420 C CA . LEU A 1 301 ? 3.943 -18.216 -23.320 1.00 56.53 301 LEU A CA 1
ATOM 2421 C C . LEU A 1 301 ? 3.135 -19.244 -22.523 1.00 56.53 301 LEU A C 1
ATOM 2423 O O . LEU A 1 301 ? 3.360 -19.364 -21.327 1.00 56.53 301 LEU A O 1
ATOM 2427 N N . LEU A 1 302 ? 2.284 -20.054 -23.167 1.00 59.81 302 LEU A N 1
ATOM 2428 C CA . LEU A 1 302 ? 1.560 -21.145 -22.496 1.00 59.81 302 LEU A CA 1
ATOM 2429 C C . LEU A 1 302 ? 2.503 -22.233 -21.965 1.00 59.81 302 LEU A C 1
ATOM 2431 O O . LEU A 1 302 ? 2.312 -22.711 -20.851 1.00 59.81 302 LEU A O 1
ATOM 2435 N N . ARG A 1 303 ? 3.554 -22.599 -22.714 1.00 65.31 303 ARG A N 1
ATOM 2436 C CA . ARG A 1 303 ? 4.582 -23.542 -22.229 1.00 65.31 303 ARG A CA 1
ATOM 2437 C C . ARG A 1 303 ? 5.403 -22.954 -21.081 1.00 65.31 303 ARG A C 1
ATOM 2439 O O . ARG A 1 303 ? 5.657 -23.658 -20.112 1.00 65.31 303 ARG A O 1
ATOM 2446 N N . GLY A 1 304 ? 5.772 -21.674 -21.156 1.00 71.81 304 GLY A N 1
ATOM 2447 C CA . GLY A 1 304 ? 6.458 -20.968 -20.071 1.00 71.81 304 GLY A CA 1
ATOM 2448 C C . GLY A 1 304 ? 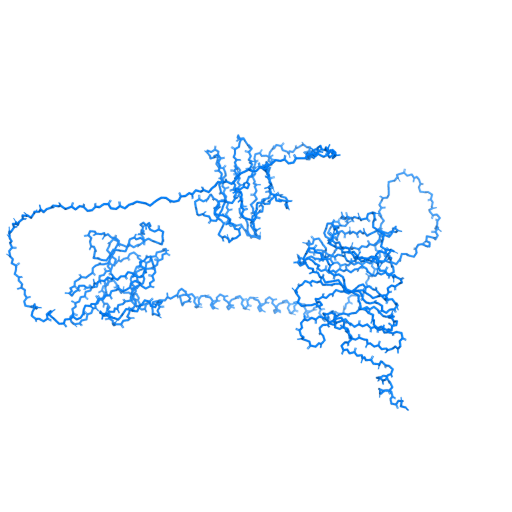5.595 -20.862 -18.814 1.00 71.81 304 GLY A C 1
ATOM 2449 O O . GLY A 1 304 ? 6.046 -21.218 -17.731 1.00 71.81 304 GLY A O 1
ATOM 2450 N N . ALA A 1 305 ? 4.328 -20.476 -18.966 1.00 72.19 305 ALA A N 1
ATOM 2451 C CA . ALA A 1 305 ? 3.359 -20.405 -17.879 1.00 72.19 305 ALA A CA 1
ATOM 2452 C C . ALA A 1 305 ? 3.079 -21.784 -17.266 1.00 72.19 305 ALA A C 1
ATOM 2454 O O . ALA A 1 305 ? 2.974 -21.883 -16.052 1.00 72.19 305 ALA A O 1
ATOM 2455 N N . ALA A 1 306 ? 3.032 -22.856 -18.065 1.00 73.88 306 ALA A N 1
ATOM 2456 C CA . ALA A 1 306 ? 2.892 -24.219 -17.555 1.00 73.88 306 ALA A CA 1
ATOM 2457 C C . ALA A 1 306 ? 4.128 -24.671 -16.761 1.00 73.88 306 ALA A C 1
ATOM 2459 O O . ALA A 1 306 ? 3.979 -25.253 -15.693 1.00 73.88 306 ALA A O 1
ATOM 2460 N N . VAL A 1 307 ? 5.346 -24.363 -17.225 1.00 78.50 307 VAL A N 1
ATOM 2461 C CA . VAL A 1 307 ? 6.582 -24.661 -16.477 1.00 78.50 307 VAL A CA 1
ATOM 2462 C C . VAL A 1 307 ? 6.633 -23.869 -15.172 1.00 78.50 307 VAL A C 1
ATOM 2464 O O . VAL A 1 307 ? 6.960 -24.439 -14.136 1.00 78.50 307 VAL A O 1
ATOM 2467 N N . VAL A 1 308 ? 6.252 -22.589 -15.195 1.00 77.25 308 VAL A N 1
ATOM 2468 C CA . VAL A 1 308 ? 6.166 -21.756 -13.988 1.00 77.25 308 VAL A CA 1
ATOM 2469 C C . VAL A 1 308 ? 5.072 -22.266 -13.052 1.00 77.25 308 VAL A C 1
ATOM 2471 O O . VAL A 1 308 ? 5.324 -22.382 -11.864 1.00 77.25 308 VAL A O 1
ATOM 2474 N N . ALA A 1 309 ? 3.897 -22.648 -13.551 1.00 78.12 309 ALA A N 1
ATOM 2475 C CA . ALA A 1 309 ? 2.815 -23.192 -12.733 1.00 78.12 309 ALA A CA 1
ATOM 2476 C C . ALA A 1 309 ? 3.174 -24.556 -12.124 1.00 78.12 309 ALA A C 1
ATOM 2478 O O . ALA A 1 309 ? 2.842 -24.808 -10.971 1.00 78.12 309 ALA A O 1
ATOM 2479 N N . ILE A 1 310 ? 3.898 -25.415 -12.851 1.00 83.00 310 ILE A N 1
ATOM 2480 C CA . ILE A 1 310 ? 4.423 -26.683 -12.322 1.00 83.00 310 ILE A CA 1
ATOM 2481 C C . ILE A 1 310 ? 5.528 -26.416 -11.297 1.00 83.00 310 ILE A C 1
ATOM 2483 O O . ILE A 1 310 ? 5.544 -27.061 -10.255 1.00 83.00 310 ILE A O 1
ATOM 2487 N N . ALA A 1 311 ? 6.424 -25.458 -11.543 1.00 78.44 311 ALA A N 1
ATOM 2488 C CA . ALA A 1 311 ? 7.473 -25.085 -10.597 1.00 78.44 311 ALA A CA 1
ATOM 2489 C C . ALA A 1 311 ? 6.891 -24.451 -9.327 1.00 78.44 311 ALA A C 1
ATOM 2491 O O . ALA A 1 311 ? 7.276 -24.837 -8.232 1.00 78.44 311 ALA A O 1
ATOM 2492 N N . VAL A 1 312 ? 5.920 -23.545 -9.453 1.00 82.19 312 VAL A N 1
ATOM 2493 C CA . VAL A 1 312 ? 5.173 -22.957 -8.332 1.00 82.19 312 VAL A CA 1
ATOM 2494 C C . VAL A 1 312 ? 4.363 -24.035 -7.622 1.00 82.19 312 VAL A C 1
ATOM 2496 O O . VAL A 1 312 ? 4.402 -24.098 -6.403 1.00 82.19 312 VAL A O 1
ATOM 2499 N N . GLY A 1 313 ? 3.706 -24.939 -8.347 1.00 83.75 313 GLY A N 1
ATOM 2500 C CA . GLY A 1 313 ? 3.001 -26.085 -7.774 1.00 83.75 313 GLY A CA 1
ATOM 2501 C C . GLY A 1 313 ? 3.929 -27.053 -7.036 1.00 83.75 313 GLY A C 1
ATOM 2502 O O . GLY A 1 313 ? 3.562 -27.556 -5.982 1.00 83.75 313 GLY A O 1
ATOM 2503 N N . LEU A 1 314 ? 5.155 -27.268 -7.522 1.00 80.88 314 LEU A N 1
ATOM 2504 C CA . LEU A 1 314 ? 6.190 -28.043 -6.835 1.00 80.88 314 LEU A CA 1
ATOM 2505 C C . LEU A 1 314 ? 6.766 -27.286 -5.638 1.00 80.88 314 LEU A C 1
ATOM 2507 O O . LEU A 1 314 ? 6.985 -27.903 -4.609 1.00 80.88 314 LEU A O 1
ATOM 2511 N N . ILE A 1 315 ? 6.977 -25.972 -5.720 1.00 78.69 315 ILE A N 1
ATOM 2512 C CA . ILE A 1 315 ? 7.453 -25.146 -4.599 1.00 78.69 315 ILE A CA 1
ATOM 2513 C C . ILE A 1 315 ? 6.386 -25.065 -3.505 1.00 78.69 315 ILE A C 1
ATOM 2515 O O . ILE A 1 315 ? 6.709 -25.223 -2.334 1.00 78.69 315 ILE A O 1
ATOM 2519 N N . LEU A 1 316 ? 5.118 -24.878 -3.867 1.00 76.50 316 LEU A N 1
ATOM 2520 C CA . LEU A 1 316 ? 3.985 -24.886 -2.943 1.00 76.50 316 LEU A CA 1
ATOM 2521 C C . LEU A 1 316 ? 3.667 -26.301 -2.452 1.00 76.50 316 LEU A C 1
ATOM 2523 O O . LEU A 1 316 ? 3.253 -26.459 -1.313 1.00 76.50 316 LEU A O 1
ATOM 2527 N N . GLY A 1 317 ? 3.895 -27.334 -3.262 1.00 76.06 317 GLY A N 1
ATOM 2528 C CA . GLY A 1 317 ? 3.723 -28.736 -2.882 1.00 76.06 317 GLY A CA 1
ATOM 2529 C C . GLY A 1 317 ? 4.826 -29.229 -1.946 1.00 76.06 317 GLY A C 1
ATOM 2530 O O . GLY A 1 317 ? 4.531 -29.849 -0.933 1.00 76.06 317 GLY A O 1
ATOM 2531 N N . ILE A 1 318 ? 6.090 -28.903 -2.225 1.00 71.50 318 ILE A N 1
ATOM 2532 C CA . ILE A 1 318 ? 7.245 -29.185 -1.359 1.00 71.50 318 ILE A CA 1
ATOM 2533 C C . ILE A 1 318 ? 7.187 -28.295 -0.117 1.00 71.50 318 ILE A C 1
ATOM 2535 O O . ILE A 1 318 ? 7.369 -28.792 0.986 1.00 71.50 318 ILE A O 1
ATOM 2539 N N . GLY A 1 319 ? 6.874 -27.006 -0.261 1.00 65.69 319 GLY A N 1
ATOM 2540 C CA . GLY A 1 319 ? 6.662 -26.085 0.856 1.00 65.69 319 GLY A CA 1
ATOM 2541 C C . GLY A 1 319 ? 5.468 -26.494 1.717 1.00 65.69 319 GLY A C 1
ATOM 2542 O O . GLY A 1 319 ? 5.555 -26.468 2.939 1.00 65.69 319 GLY A O 1
ATOM 2543 N N . GLY A 1 320 ? 4.387 -26.963 1.099 1.00 66.19 320 GLY A N 1
ATOM 2544 C CA . GLY A 1 320 ? 3.217 -27.527 1.766 1.00 66.19 320 GLY A CA 1
ATOM 2545 C C . GLY A 1 320 ? 3.518 -28.855 2.455 1.00 66.19 320 GLY A C 1
ATOM 2546 O O . GLY A 1 320 ? 3.079 -29.056 3.580 1.00 66.19 320 GLY A O 1
ATOM 2547 N N . TRP A 1 321 ? 4.322 -29.735 1.852 1.00 57.16 321 TRP A N 1
ATOM 2548 C CA . TRP A 1 321 ? 4.742 -31.006 2.453 1.00 57.16 321 TRP A CA 1
ATOM 2549 C C . TRP A 1 321 ? 5.737 -30.798 3.606 1.00 57.16 321 TRP A C 1
ATOM 2551 O O . TRP A 1 321 ? 5.589 -31.413 4.664 1.00 57.16 321 TRP A O 1
ATOM 2561 N N . LEU A 1 322 ? 6.686 -29.868 3.466 1.00 54.25 322 LEU A N 1
ATOM 2562 C CA . LEU A 1 322 ? 7.576 -29.441 4.549 1.00 54.25 322 LEU A CA 1
ATOM 2563 C C . LEU A 1 322 ? 6.775 -28.789 5.690 1.00 54.25 322 LEU A C 1
ATOM 2565 O O . LEU A 1 322 ? 6.983 -29.134 6.852 1.00 54.25 322 LEU A O 1
ATOM 2569 N N . SER A 1 323 ? 5.790 -27.942 5.385 1.00 51.84 323 SER A N 1
ATOM 2570 C CA . SER A 1 323 ? 4.880 -27.367 6.387 1.00 51.84 323 SER A CA 1
ATOM 2571 C C . SER A 1 323 ? 3.969 -28.412 7.041 1.00 51.84 323 SER A C 1
ATOM 2573 O O . SER A 1 323 ? 3.778 -28.368 8.253 1.00 51.84 323 SER A O 1
ATOM 2575 N N . TYR A 1 324 ? 3.475 -29.411 6.303 1.00 47.28 324 TYR A N 1
ATOM 2576 C CA . TYR A 1 324 ? 2.697 -30.521 6.870 1.00 47.28 324 TYR A CA 1
ATOM 2577 C C . TYR A 1 324 ? 3.553 -31.384 7.809 1.00 47.28 324 TYR A C 1
ATOM 2579 O O . TYR A 1 324 ? 3.076 -31.829 8.851 1.00 47.28 324 TYR A O 1
ATOM 2587 N N . SER A 1 325 ? 4.845 -31.553 7.504 1.00 49.00 325 SER A N 1
ATOM 2588 C CA . SER A 1 325 ? 5.786 -32.228 8.407 1.00 49.00 325 SER A CA 1
ATOM 2589 C C . SER A 1 325 ? 6.080 -31.431 9.689 1.00 49.00 325 SER A C 1
ATOM 2591 O O . SER A 1 325 ? 6.371 -32.038 10.719 1.00 49.00 325 SER A O 1
ATOM 2593 N N . ASN A 1 326 ? 5.918 -30.100 9.664 1.00 46.06 326 ASN A N 1
ATOM 2594 C CA . ASN A 1 326 ? 6.060 -29.230 10.838 1.00 46.06 326 ASN A CA 1
ATOM 2595 C C . ASN A 1 326 ? 4.786 -29.151 11.698 1.00 46.06 326 ASN A C 1
ATOM 2597 O O . ASN A 1 326 ? 4.891 -28.976 12.907 1.00 46.06 326 ASN A O 1
ATOM 2601 N N . ILE A 1 327 ? 3.591 -29.323 11.121 1.00 48.00 327 ILE A N 1
ATOM 2602 C CA . ILE A 1 327 ? 2.317 -29.279 11.872 1.00 48.00 327 ILE A CA 1
ATOM 2603 C C . ILE A 1 327 ? 2.114 -30.546 12.728 1.00 48.00 327 ILE A C 1
ATOM 2605 O O . ILE A 1 327 ? 1.415 -30.511 13.738 1.00 48.00 327 ILE A O 1
ATOM 2609 N N . VAL A 1 328 ? 2.759 -31.663 12.368 1.00 50.84 328 VAL A N 1
ATOM 2610 C CA . VAL A 1 328 ? 2.679 -32.932 13.122 1.00 50.84 328 VAL A CA 1
ATOM 2611 C C . VAL A 1 328 ? 3.773 -33.050 14.197 1.00 50.84 328 VAL A C 1
ATOM 2613 O O . VAL A 1 328 ? 3.721 -33.949 15.040 1.00 50.84 328 VAL A O 1
ATOM 2616 N N . GLN A 1 329 ? 4.745 -32.133 14.247 1.00 49.84 329 GLN A N 1
ATOM 2617 C CA . GLN A 1 329 ? 5.686 -32.095 15.363 1.00 49.84 329 GLN A CA 1
ATOM 2618 C C . GLN A 1 329 ? 5.019 -31.451 16.575 1.00 49.84 329 GLN A C 1
ATOM 2620 O O . GLN A 1 329 ? 4.645 -30.281 16.572 1.00 49.84 329 GLN A O 1
ATOM 2625 N N . LYS A 1 330 ? 4.883 -32.243 17.641 1.00 53.47 330 LYS A N 1
ATOM 2626 C CA . LYS A 1 330 ? 4.558 -31.749 18.978 1.00 53.47 330 LYS A CA 1
ATOM 2627 C C . LYS A 1 330 ? 5.529 -30.591 19.273 1.00 53.47 330 LYS A C 1
ATOM 2629 O O . LYS A 1 330 ? 6.733 -30.851 19.240 1.00 53.47 330 LYS A O 1
ATOM 2634 N N . PRO A 1 331 ? 5.058 -29.348 19.499 1.00 52.69 331 PRO A N 1
ATOM 2635 C CA . PRO A 1 331 ? 5.958 -28.217 19.673 1.00 52.69 331 PRO A CA 1
ATOM 2636 C C . PRO A 1 331 ? 6.922 -28.523 20.815 1.00 52.69 331 PRO A C 1
ATOM 2638 O O . PRO A 1 331 ? 6.511 -29.076 21.844 1.00 52.69 331 PRO A O 1
ATOM 2641 N N . GLU A 1 332 ? 8.205 -28.205 20.622 1.00 56.44 332 GLU A N 1
ATOM 2642 C CA . GLU A 1 332 ? 9.163 -28.294 21.718 1.00 56.44 332 GLU A CA 1
ATOM 2643 C C . GLU A 1 332 ? 8.615 -27.501 22.912 1.00 56.44 332 GLU A C 1
ATOM 2645 O O . GLU A 1 332 ? 8.017 -26.436 22.717 1.00 56.44 332 GLU A O 1
ATOM 2650 N N . PRO A 1 333 ? 8.757 -28.013 24.148 1.00 52.88 333 PRO A N 1
ATOM 2651 C CA . PRO A 1 333 ? 8.282 -27.304 25.322 1.00 52.88 333 PRO A CA 1
ATOM 2652 C C . PRO A 1 333 ? 8.890 -25.905 25.315 1.00 52.88 333 PRO A C 1
ATOM 2654 O O . PRO A 1 333 ? 10.111 -25.755 25.352 1.00 52.88 333 PRO A O 1
ATOM 2657 N N . PHE A 1 334 ? 8.016 -24.903 25.231 1.00 43.12 334 PHE A N 1
ATOM 2658 C CA . PHE A 1 334 ? 8.368 -23.493 25.184 1.00 43.12 334 PHE A CA 1
ATOM 2659 C C . PHE A 1 334 ? 9.372 -23.171 26.298 1.00 43.12 334 PHE A C 1
ATOM 2661 O O . PHE A 1 334 ? 9.025 -23.107 27.480 1.00 43.12 334 PHE A O 1
ATOM 2668 N N . LYS A 1 335 ? 10.644 -23.021 25.922 1.00 36.97 335 LYS A N 1
ATOM 2669 C CA . LYS A 1 335 ? 11.720 -22.624 26.827 1.00 36.97 335 LYS A CA 1
ATOM 2670 C C . LYS A 1 335 ? 11.863 -21.115 26.753 1.00 36.97 335 LYS A C 1
ATOM 2672 O O . LYS A 1 335 ? 12.428 -20.566 25.814 1.00 36.97 335 LYS A O 1
ATOM 2677 N N . LEU A 1 336 ? 11.334 -20.451 27.770 1.00 33.66 336 LEU A N 1
ATOM 2678 C CA . LEU A 1 336 ? 11.459 -19.013 27.950 1.00 33.66 336 LEU A CA 1
ATOM 2679 C C . LEU A 1 336 ? 12.870 -18.715 28.492 1.00 33.66 336 LEU A C 1
ATOM 2681 O O . LEU A 1 336 ? 13.092 -18.694 29.702 1.00 33.66 336 LEU A O 1
ATOM 2685 N N . GLU A 1 337 ? 13.853 -18.527 27.607 1.00 42.09 337 GLU A N 1
ATOM 2686 C CA . GLU A 1 337 ? 15.166 -18.008 28.011 1.00 42.09 337 GLU A CA 1
ATOM 2687 C C . GLU A 1 337 ? 15.085 -16.490 28.212 1.00 42.09 337 GLU A C 1
ATOM 2689 O O . GLU A 1 337 ? 15.221 -15.685 27.289 1.00 42.09 337 GLU A O 1
ATOM 2694 N N . MET A 1 338 ? 14.852 -16.090 29.462 1.00 37.44 338 MET A N 1
ATOM 2695 C CA . MET A 1 338 ? 14.889 -14.695 29.902 1.00 37.44 338 MET A CA 1
ATOM 2696 C C . MET A 1 338 ? 16.313 -14.139 29.781 1.00 37.44 338 MET A C 1
ATOM 2698 O O . MET A 1 338 ? 17.096 -14.165 30.732 1.00 37.44 338 MET A O 1
ATOM 2702 N N . THR A 1 339 ? 16.659 -13.602 28.613 1.00 41.34 339 THR A N 1
ATOM 2703 C CA . THR A 1 339 ? 17.937 -12.910 28.432 1.00 41.34 339 THR A CA 1
ATOM 2704 C C . THR A 1 339 ? 17.783 -11.467 28.905 1.00 41.34 339 THR A C 1
ATOM 2706 O O . THR A 1 339 ? 17.190 -10.630 28.230 1.00 41.34 339 THR A O 1
ATOM 2709 N N . LYS A 1 340 ? 18.290 -11.156 30.101 1.00 41.81 340 LYS A N 1
ATOM 2710 C CA . LYS A 1 340 ? 18.223 -9.801 30.663 1.00 41.81 340 LYS A CA 1
ATOM 2711 C C . LYS A 1 340 ? 19.226 -8.896 29.942 1.00 41.81 340 LYS A C 1
ATOM 2713 O O . LYS A 1 340 ? 20.433 -9.049 30.113 1.00 41.81 340 LYS A O 1
ATOM 2718 N N . TRP A 1 341 ? 18.745 -7.947 29.144 1.00 42.59 341 TRP A N 1
ATOM 2719 C CA . TRP A 1 341 ? 19.598 -6.942 28.504 1.00 42.59 341 TRP A CA 1
ATOM 2720 C C . TRP A 1 341 ? 19.770 -5.732 29.426 1.00 42.59 341 TRP A C 1
ATOM 2722 O O . TRP A 1 341 ? 18.797 -5.087 29.808 1.00 42.59 341 TRP A O 1
ATOM 2732 N N . ALA A 1 342 ? 21.013 -5.421 29.796 1.00 47.03 342 ALA A N 1
ATOM 2733 C CA . ALA A 1 342 ? 21.363 -4.190 30.498 1.00 47.03 342 ALA A CA 1
ATOM 2734 C C . ALA A 1 342 ? 22.189 -3.300 29.564 1.00 47.03 342 ALA A C 1
ATOM 2736 O O . ALA A 1 342 ? 23.163 -3.756 28.966 1.00 47.03 342 ALA A O 1
ATOM 2737 N N . ILE A 1 343 ? 21.811 -2.027 29.444 1.00 42.19 343 ILE A N 1
ATOM 2738 C CA . ILE A 1 343 ? 22.610 -1.021 28.737 1.00 42.19 343 ILE A CA 1
ATOM 2739 C C . ILE A 1 343 ? 23.854 -0.746 29.600 1.00 42.19 343 ILE A C 1
ATOM 2741 O O . ILE A 1 343 ? 23.688 -0.370 30.765 1.00 42.19 343 ILE A O 1
ATOM 2745 N N . PRO A 1 344 ? 25.089 -0.914 29.093 1.00 41.19 344 PRO A N 1
ATOM 2746 C CA . PRO A 1 344 ? 26.282 -0.582 29.862 1.00 41.19 344 PRO A CA 1
ATOM 2747 C C . PRO A 1 344 ? 26.323 0.933 30.100 1.00 41.19 344 PRO A C 1
ATOM 2749 O O . PRO A 1 344 ? 26.526 1.710 29.169 1.00 41.19 344 PRO A O 1
ATOM 2752 N N . GLY A 1 345 ? 26.100 1.366 31.340 1.00 38.16 345 GLY A N 1
ATOM 2753 C CA . GLY A 1 345 ? 26.352 2.749 31.744 1.00 38.16 345 GLY A CA 1
ATOM 2754 C C . GLY A 1 345 ? 27.860 3.036 31.801 1.00 38.16 345 GLY A C 1
ATOM 2755 O O . GLY A 1 345 ? 28.653 2.115 32.027 1.00 38.16 345 GLY A O 1
ATOM 2756 N N . PRO A 1 346 ? 28.300 4.294 31.632 1.00 48.62 346 PRO A N 1
ATOM 2757 C CA . PRO A 1 346 ? 29.703 4.630 31.764 1.00 48.62 346 PRO A CA 1
ATOM 2758 C C . PRO A 1 346 ? 30.047 4.708 33.255 1.00 48.62 346 PRO A C 1
ATOM 2760 O O . PRO A 1 346 ? 29.674 5.650 33.943 1.00 48.62 346 PRO A O 1
ATOM 2763 N N . SER A 1 347 ? 30.743 3.707 33.786 1.00 40.44 347 SER A N 1
ATOM 2764 C CA . SER A 1 347 ? 31.882 3.929 34.690 1.00 40.44 347 SER A CA 1
ATOM 2765 C C . SER A 1 347 ? 32.447 2.611 35.208 1.00 40.44 347 SER A C 1
ATOM 2767 O O . SER A 1 347 ? 31.777 1.797 35.839 1.00 40.44 347 SER A O 1
ATOM 2769 N N . LYS A 1 348 ? 33.759 2.456 35.025 1.00 51.50 348 LYS A N 1
ATOM 2770 C CA . LYS A 1 348 ? 34.586 1.727 35.980 1.00 51.50 348 LYS A CA 1
ATOM 2771 C C . LYS A 1 348 ? 34.501 2.476 37.314 1.00 51.50 348 LYS A C 1
ATOM 2773 O O . LYS A 1 348 ? 35.141 3.512 37.466 1.00 51.50 348 LYS A O 1
ATOM 2778 N N . ARG A 1 349 ? 33.739 1.968 38.280 1.00 43.47 349 ARG A N 1
ATOM 2779 C CA . ARG A 1 349 ? 33.979 2.214 39.708 1.00 43.47 349 ARG A CA 1
ATOM 2780 C C . ARG A 1 349 ? 33.375 1.073 40.516 1.00 43.47 349 ARG A C 1
ATOM 2782 O O . ARG A 1 349 ? 32.281 0.610 40.228 1.00 43.47 349 ARG A O 1
ATOM 2789 N N . SER A 1 350 ? 34.171 0.593 41.467 1.00 42.72 350 SER A N 1
ATOM 2790 C CA . SER A 1 350 ? 33.956 -0.573 42.327 1.00 42.72 350 SER A CA 1
ATOM 2791 C C . SER A 1 350 ? 32.484 -0.840 42.653 1.00 42.72 350 SER A C 1
ATOM 2793 O O . SER A 1 350 ? 31.831 -0.022 43.306 1.00 42.72 350 SER A O 1
ATOM 2795 N N . ALA A 1 351 ? 31.986 -2.003 42.244 1.00 39.56 351 ALA A N 1
ATOM 2796 C CA . ALA A 1 351 ? 30.670 -2.483 42.624 1.00 39.56 351 ALA A CA 1
ATOM 2797 C C . ALA A 1 351 ? 30.617 -2.714 44.145 1.00 39.56 351 ALA A C 1
ATOM 2799 O O . ALA A 1 351 ? 31.095 -3.725 44.653 1.00 39.56 351 ALA A O 1
ATOM 2800 N N . ARG A 1 352 ? 30.018 -1.775 44.886 1.00 38.72 352 ARG A N 1
ATOM 2801 C CA . ARG A 1 352 ? 29.287 -2.144 46.105 1.00 38.72 352 ARG A CA 1
ATOM 2802 C C . ARG A 1 352 ? 28.055 -2.941 45.660 1.00 38.72 352 ARG A C 1
ATOM 2804 O O . ARG A 1 352 ? 27.457 -2.557 44.652 1.00 38.72 352 ARG A O 1
ATOM 2811 N N . PRO A 1 353 ? 27.671 -4.022 46.363 1.00 37.56 353 PRO A N 1
ATOM 2812 C CA . PRO A 1 353 ? 26.469 -4.768 46.019 1.00 37.56 353 PRO A CA 1
ATOM 2813 C C . PRO A 1 353 ? 25.292 -3.795 46.049 1.00 37.56 353 PRO A C 1
ATOM 2815 O O . PRO A 1 353 ? 25.045 -3.137 47.061 1.00 37.56 353 PRO A O 1
ATOM 2818 N N . ALA A 1 354 ? 24.639 -3.638 44.897 1.00 40.44 354 ALA A N 1
ATOM 2819 C CA . ALA A 1 354 ? 23.484 -2.776 44.751 1.00 40.44 354 ALA A CA 1
ATOM 2820 C C . ALA A 1 354 ? 22.402 -3.293 45.698 1.00 40.44 354 ALA A C 1
ATOM 2822 O O . ALA A 1 354 ? 21.809 -4.347 45.469 1.00 40.44 354 ALA A O 1
ATOM 2823 N N . THR A 1 355 ? 22.175 -2.566 46.788 1.00 39.12 355 THR A N 1
ATOM 2824 C CA . THR A 1 355 ? 20.989 -2.748 47.608 1.00 39.12 355 THR A CA 1
ATOM 2825 C C . THR A 1 355 ? 19.789 -2.557 46.692 1.00 39.12 355 THR A C 1
ATOM 2827 O O . THR A 1 355 ? 19.670 -1.548 45.993 1.00 39.12 355 THR A O 1
ATOM 2830 N N . SER A 1 356 ? 18.930 -3.571 46.642 1.00 39.91 356 SER A N 1
ATOM 2831 C CA . SER A 1 356 ? 17.668 -3.556 45.919 1.00 39.91 356 SER A CA 1
ATOM 2832 C C . SER A 1 356 ? 16.792 -2.438 46.480 1.00 39.91 356 SER A C 1
ATOM 2834 O O . SER A 1 356 ? 16.008 -2.652 47.403 1.00 39.91 356 SER A O 1
ATOM 2836 N N . ARG A 1 357 ? 16.929 -1.220 45.950 1.00 35.88 357 ARG A N 1
ATOM 2837 C CA . ARG A 1 357 ? 15.858 -0.234 46.068 1.00 35.88 357 ARG A CA 1
ATOM 2838 C C . ARG A 1 357 ? 14.708 -0.794 45.237 1.00 35.88 357 ARG A C 1
ATOM 2840 O O . ARG A 1 357 ? 14.924 -1.047 44.049 1.00 35.88 357 ARG A O 1
ATOM 2847 N N . PRO A 1 358 ? 13.519 -1.017 45.815 1.00 37.00 358 PRO A N 1
ATOM 2848 C CA . PRO A 1 358 ? 12.348 -1.294 45.011 1.00 37.00 358 PRO A CA 1
ATOM 2849 C C . PRO A 1 358 ? 12.101 -0.022 44.203 1.00 37.00 358 PRO A C 1
ATOM 2851 O O . PRO A 1 358 ? 11.604 0.976 44.721 1.00 37.00 358 PRO A O 1
ATOM 2854 N N . ALA A 1 359 ? 12.538 -0.008 42.945 1.00 42.75 359 ALA A N 1
ATOM 2855 C CA . ALA A 1 359 ? 12.057 0.974 41.999 1.00 42.75 359 ALA A CA 1
ATOM 2856 C C . ALA A 1 359 ? 10.597 0.604 41.747 1.00 42.75 359 ALA A C 1
ATOM 2858 O O . ALA A 1 359 ? 10.287 -0.190 40.865 1.00 42.75 359 ALA A O 1
ATOM 2859 N N . ALA A 1 360 ? 9.709 1.161 42.567 1.00 38.22 360 ALA A N 1
ATOM 2860 C CA . ALA A 1 360 ? 8.272 1.201 42.347 1.00 38.22 360 ALA A CA 1
ATOM 2861 C C . ALA A 1 360 ? 7.931 2.112 41.149 1.00 38.22 360 ALA A C 1
ATOM 2863 O O . ALA A 1 360 ? 7.025 2.932 41.214 1.00 38.22 360 ALA A O 1
ATOM 2864 N N . ALA A 1 361 ? 8.683 2.002 40.053 1.00 42.28 361 ALA A N 1
ATOM 2865 C CA . ALA A 1 361 ? 8.218 2.428 38.751 1.00 42.28 361 ALA A CA 1
ATOM 2866 C C . ALA A 1 361 ? 7.565 1.181 38.169 1.00 42.28 361 ALA A C 1
ATOM 2868 O O . ALA A 1 361 ? 8.263 0.258 37.745 1.00 42.28 361 ALA A O 1
ATOM 2869 N N . SER A 1 362 ? 6.236 1.103 38.233 1.00 41.31 362 SER A N 1
ATOM 2870 C CA . SER A 1 362 ? 5.498 0.088 37.493 1.00 41.31 362 SER A CA 1
ATOM 2871 C C . SER A 1 362 ? 5.827 0.283 36.012 1.00 41.31 362 SER A C 1
ATOM 2873 O O . SER A 1 362 ? 5.229 1.121 35.339 1.00 41.31 362 SER A O 1
ATOM 2875 N N . PHE A 1 363 ? 6.824 -0.441 35.508 1.00 44.16 363 PHE A N 1
ATOM 2876 C CA . PHE A 1 363 ? 7.017 -0.610 34.080 1.00 44.16 363 PHE A CA 1
ATOM 2877 C C . PHE A 1 363 ? 5.772 -1.348 33.597 1.00 44.16 363 PHE A C 1
ATOM 2879 O O . PHE A 1 363 ? 5.662 -2.558 33.773 1.00 44.16 363 PHE A O 1
ATOM 2886 N N . ARG A 1 364 ? 4.801 -0.616 33.054 1.00 54.19 364 ARG A N 1
ATOM 2887 C CA . ARG A 1 364 ? 3.834 -1.192 32.126 1.00 54.19 364 ARG A CA 1
ATOM 2888 C C . ARG A 1 364 ? 4.535 -1.127 30.774 1.00 54.19 364 ARG A C 1
ATOM 2890 O O . ARG A 1 364 ? 4.644 -0.023 30.242 1.00 54.19 364 ARG A O 1
ATOM 2897 N N . PRO A 1 365 ? 5.159 -2.216 30.282 1.00 55.16 365 PRO A N 1
ATOM 2898 C CA . PRO A 1 365 ? 5.838 -2.173 29.000 1.00 55.16 365 PRO A CA 1
ATOM 2899 C C . PRO A 1 365 ? 4.775 -1.993 27.923 1.00 55.16 365 PRO A C 1
ATOM 2901 O O . PRO A 1 365 ? 4.149 -2.950 27.479 1.00 55.16 365 PRO A O 1
ATOM 2904 N N . VAL A 1 366 ? 4.552 -0.743 27.543 1.00 71.56 366 VAL A N 1
ATOM 2905 C CA . VAL A 1 366 ? 3.787 -0.418 26.356 1.00 71.56 366 VAL A CA 1
ATOM 2906 C C . VAL A 1 366 ? 4.748 -0.555 25.189 1.00 71.56 366 VAL A C 1
ATOM 2908 O O . VAL A 1 366 ? 5.686 0.237 25.058 1.00 71.56 366 VAL A O 1
ATOM 2911 N N . ALA A 1 367 ? 4.578 -1.622 24.416 1.00 87.19 367 ALA A N 1
ATOM 2912 C CA . ALA A 1 367 ? 5.431 -1.924 23.284 1.00 87.19 367 ALA A CA 1
ATOM 2913 C C . ALA A 1 367 ? 4.592 -2.210 22.043 1.00 87.19 367 ALA A C 1
ATOM 2915 O O . ALA A 1 367 ? 3.594 -2.923 22.124 1.00 87.19 367 ALA A O 1
ATOM 2916 N N . ALA A 1 368 ? 5.048 -1.693 20.909 1.00 92.75 368 ALA A N 1
ATOM 2917 C CA . ALA A 1 368 ? 4.578 -2.095 19.595 1.00 92.75 368 ALA A CA 1
ATOM 2918 C C . ALA A 1 368 ? 5.720 -2.803 18.862 1.00 92.75 368 ALA A C 1
ATOM 2920 O O . ALA A 1 368 ? 6.890 -2.428 18.990 1.00 92.75 368 ALA A O 1
ATOM 2921 N N . ILE A 1 369 ? 5.378 -3.845 18.113 1.00 94.69 369 ILE A N 1
ATOM 2922 C CA . ILE A 1 369 ? 6.329 -4.632 17.331 1.00 94.69 369 ILE A CA 1
ATOM 2923 C C . ILE A 1 369 ? 5.903 -4.627 15.867 1.00 94.69 369 ILE A C 1
ATOM 2925 O O . ILE A 1 369 ? 4.757 -4.930 15.550 1.00 94.69 369 ILE A O 1
ATOM 2929 N N . ALA A 1 370 ? 6.827 -4.263 14.986 1.00 93.94 370 ALA A N 1
ATOM 2930 C CA . ALA A 1 370 ? 6.644 -4.255 13.538 1.00 93.94 370 ALA A CA 1
ATOM 2931 C C . ALA A 1 370 ? 8.010 -4.107 12.857 1.00 93.94 370 ALA A C 1
ATOM 2933 O O . ALA A 1 370 ? 8.996 -3.769 13.509 1.00 93.94 370 ALA A O 1
ATOM 2934 N N . ASP A 1 371 ? 8.088 -4.322 11.546 1.00 94.12 371 ASP A N 1
ATOM 2935 C CA . ASP A 1 371 ? 9.251 -3.893 10.758 1.00 94.12 371 ASP A CA 1
ATOM 2936 C C . ASP A 1 371 ? 9.139 -2.390 10.450 1.00 94.12 371 ASP A C 1
ATOM 2938 O O . ASP A 1 371 ? 8.781 -1.982 9.348 1.00 94.12 371 ASP A O 1
ATOM 2942 N N . PHE A 1 372 ? 9.392 -1.558 11.464 1.00 93.50 372 PHE A N 1
ATOM 2943 C CA . PHE A 1 372 ? 9.328 -0.095 11.349 1.00 93.50 372 PHE A CA 1
ATOM 2944 C C . PHE A 1 372 ? 10.408 0.459 10.404 1.00 93.50 372 PHE A C 1
ATOM 2946 O O . PHE A 1 372 ? 10.253 1.536 9.838 1.00 93.50 372 PHE A O 1
ATOM 2953 N N . THR A 1 373 ? 11.535 -0.244 10.241 1.00 90.56 373 THR A N 1
ATOM 2954 C CA . THR A 1 373 ? 12.661 0.241 9.425 1.00 90.56 373 THR A CA 1
ATOM 2955 C C . THR A 1 373 ? 12.686 -0.290 7.989 1.00 90.56 373 THR A C 1
ATOM 2957 O O . THR A 1 373 ? 13.522 0.175 7.204 1.00 90.56 373 THR A O 1
ATOM 2960 N N . GLY A 1 374 ? 11.803 -1.230 7.639 1.00 91.25 374 GLY A N 1
ATOM 2961 C CA . GLY A 1 374 ? 11.709 -1.840 6.309 1.00 91.25 374 GLY A CA 1
ATOM 2962 C C . GLY A 1 374 ? 12.880 -2.762 5.978 1.00 91.25 374 GLY A C 1
ATOM 2963 O O . GLY A 1 374 ? 13.309 -2.842 4.825 1.00 91.25 374 GLY A O 1
ATOM 2964 N N . ASN A 1 375 ? 13.482 -3.384 6.994 1.00 89.00 375 ASN A N 1
ATOM 2965 C CA . ASN A 1 375 ? 14.702 -4.175 6.840 1.00 89.00 375 ASN A CA 1
ATOM 2966 C C . ASN A 1 375 ? 14.467 -5.698 6.902 1.00 89.00 375 ASN A C 1
ATOM 2968 O O . ASN A 1 375 ? 15.443 -6.453 6.825 1.00 89.00 375 ASN A O 1
ATOM 2972 N N . GLY A 1 376 ? 13.212 -6.133 7.049 1.00 88.88 376 GLY A N 1
ATOM 2973 C CA . GLY A 1 376 ? 12.785 -7.527 7.166 1.00 88.88 376 GLY A CA 1
ATOM 2974 C C . GLY A 1 376 ? 12.907 -8.127 8.573 1.00 88.88 376 GLY A C 1
ATOM 2975 O O . GLY A 1 376 ? 12.615 -9.309 8.750 1.00 88.88 376 GLY A O 1
ATOM 2976 N N . TYR A 1 377 ? 13.348 -7.359 9.575 1.00 90.56 377 TYR A N 1
ATOM 2977 C CA . TYR A 1 377 ? 13.437 -7.787 10.972 1.00 90.56 377 TYR A CA 1
ATOM 2978 C C . TYR A 1 377 ? 12.410 -7.045 11.825 1.00 90.56 377 TYR A C 1
ATOM 2980 O O . TYR A 1 377 ? 12.184 -5.854 11.657 1.00 90.56 377 TYR A O 1
ATOM 2988 N N . VAL A 1 378 ? 11.843 -7.744 12.810 1.00 93.19 378 VAL A N 1
ATOM 2989 C CA . VAL A 1 378 ? 10.932 -7.133 13.785 1.00 93.19 378 VAL A CA 1
ATOM 2990 C C . VAL A 1 378 ? 11.703 -6.143 14.657 1.00 93.19 378 VAL A C 1
ATOM 2992 O O . VAL A 1 378 ? 12.608 -6.530 15.400 1.00 93.19 378 VAL A O 1
ATOM 2995 N N . ASP A 1 379 ? 11.330 -4.873 14.576 1.00 94.19 379 ASP A N 1
ATOM 2996 C CA . ASP A 1 379 ? 11.801 -3.796 15.432 1.00 94.19 379 ASP A CA 1
ATOM 2997 C C . ASP A 1 379 ? 10.841 -3.607 16.627 1.00 94.19 379 ASP A C 1
ATOM 2999 O O . ASP A 1 379 ? 9.693 -4.060 16.624 1.00 94.19 379 ASP A O 1
ATOM 3003 N N . LEU A 1 380 ? 11.332 -2.960 17.686 1.00 94.56 380 LEU A N 1
ATOM 3004 C CA . LEU A 1 380 ? 10.616 -2.787 18.951 1.00 94.56 380 LEU A CA 1
ATOM 3005 C C . LEU A 1 380 ? 10.466 -1.301 19.274 1.00 94.56 380 LEU A C 1
ATOM 3007 O O . LEU A 1 380 ? 11.448 -0.639 19.623 1.00 94.56 380 LEU A O 1
ATOM 3011 N N . ALA A 1 381 ? 9.241 -0.791 19.195 1.00 94.56 381 ALA A N 1
ATOM 3012 C CA . ALA A 1 381 ? 8.879 0.527 19.697 1.00 94.56 381 ALA A CA 1
ATOM 3013 C C . ALA A 1 381 ? 8.418 0.404 21.153 1.00 94.56 381 ALA A C 1
ATOM 3015 O O . ALA A 1 381 ? 7.640 -0.487 21.489 1.00 94.56 381 ALA A O 1
ATOM 3016 N N . MET A 1 382 ? 8.918 1.266 22.036 1.00 92.75 382 MET A N 1
ATOM 3017 C CA . MET A 1 382 ? 8.592 1.224 23.462 1.00 92.75 382 MET A CA 1
ATOM 3018 C C . MET A 1 382 ? 8.783 2.569 24.151 1.00 92.75 382 MET A C 1
ATOM 3020 O O . MET A 1 382 ? 9.448 3.468 23.635 1.00 92.75 382 MET A O 1
ATOM 3024 N N . LEU A 1 383 ? 8.257 2.675 25.368 1.00 90.12 383 LEU A N 1
ATOM 3025 C CA . LEU A 1 383 ? 8.489 3.820 26.240 1.00 90.12 383 LEU A CA 1
ATOM 3026 C C . LEU A 1 383 ? 9.722 3.622 27.126 1.00 90.12 383 LEU A C 1
ATOM 3028 O O . LEU A 1 383 ? 9.961 2.558 27.700 1.00 90.12 383 LEU A O 1
ATOM 3032 N N . SER A 1 384 ? 10.503 4.688 27.279 1.00 85.00 384 SER A N 1
ATOM 3033 C CA . SER A 1 384 ? 11.552 4.768 28.289 1.00 85.00 384 SER A CA 1
ATOM 3034 C C . SER A 1 384 ? 10.950 4.819 29.695 1.00 85.00 384 SER A C 1
ATOM 3036 O O . SER A 1 384 ? 9.785 5.167 29.881 1.00 85.00 384 SER A O 1
ATOM 3038 N N . GLY A 1 385 ? 11.773 4.592 30.724 1.00 79.50 385 GLY A N 1
ATOM 3039 C CA . GLY A 1 385 ? 11.357 4.840 32.112 1.00 79.50 385 GLY A CA 1
ATOM 3040 C C . GLY A 1 385 ? 10.973 6.302 32.404 1.00 79.50 385 GLY A C 1
ATOM 3041 O O . GLY A 1 385 ? 10.455 6.586 33.474 1.00 79.50 385 GLY A O 1
ATOM 3042 N N . GLN A 1 386 ? 11.229 7.225 31.470 1.00 83.50 386 GLN A N 1
ATOM 3043 C CA . GLN A 1 386 ? 10.838 8.637 31.520 1.00 83.50 386 GLN A CA 1
ATOM 3044 C C . GLN A 1 386 ? 9.648 8.948 30.595 1.00 83.50 386 GLN A C 1
ATOM 3046 O O . GLN A 1 386 ? 9.460 10.114 30.239 1.00 83.50 386 GLN A O 1
ATOM 3051 N N . GLN A 1 387 ? 8.887 7.922 30.182 1.00 88.94 387 GLN A N 1
ATOM 3052 C CA . GLN A 1 387 ? 7.708 8.038 29.310 1.00 88.94 387 GLN A CA 1
ATOM 3053 C C . GLN A 1 387 ? 8.009 8.646 27.930 1.00 88.94 387 GLN A C 1
ATOM 3055 O O . GLN A 1 387 ? 7.133 9.217 27.287 1.00 88.94 387 GLN A O 1
ATOM 3060 N N . THR A 1 388 ? 9.259 8.540 27.470 1.00 90.50 388 THR A N 1
ATOM 3061 C CA . THR A 1 388 ? 9.655 9.010 26.135 1.00 90.50 388 THR A CA 1
ATOM 3062 C C . THR A 1 388 ? 9.662 7.846 25.149 1.00 90.50 388 THR A C 1
ATOM 3064 O O . THR A 1 388 ? 10.258 6.808 25.463 1.00 90.50 388 THR A O 1
ATOM 3067 N N . PRO A 1 389 ? 9.027 7.976 23.975 1.00 93.06 389 PRO A N 1
ATOM 3068 C CA . PRO A 1 389 ? 8.974 6.904 22.997 1.00 93.06 389 PRO A CA 1
ATOM 3069 C C . PRO A 1 389 ? 10.338 6.734 22.328 1.00 93.06 389 PRO A C 1
ATOM 3071 O O . PRO A 1 389 ? 11.075 7.697 22.080 1.00 93.06 389 PRO A O 1
ATOM 3074 N N . MET A 1 390 ? 10.695 5.485 22.059 1.00 92.94 390 MET A N 1
ATOM 3075 C CA . MET A 1 390 ? 11.912 5.121 21.351 1.00 92.94 390 MET A CA 1
ATOM 3076 C C . MET A 1 390 ? 11.694 3.892 20.481 1.00 92.94 390 MET A C 1
ATOM 3078 O O . MET A 1 390 ? 10.907 3.011 20.827 1.00 92.94 390 MET A O 1
ATOM 3082 N N . LEU A 1 391 ? 12.489 3.797 19.421 1.00 94.38 391 LEU A N 1
ATOM 3083 C CA . LEU A 1 391 ? 12.581 2.604 18.592 1.00 94.38 391 LEU A CA 1
ATOM 3084 C C . LEU A 1 391 ? 13.925 1.911 18.792 1.00 94.38 391 LEU A C 1
ATOM 3086 O O . LEU A 1 391 ? 14.985 2.546 18.767 1.00 94.38 391 LEU A O 1
ATOM 3090 N N . ILE A 1 392 ? 13.888 0.591 18.926 1.00 92.56 392 ILE A N 1
ATOM 3091 C CA . ILE A 1 392 ? 15.052 -0.289 18.926 1.00 92.56 392 ILE A CA 1
ATOM 3092 C C . ILE A 1 392 ? 14.983 -1.163 17.681 1.00 92.56 392 ILE A C 1
ATOM 3094 O O . ILE A 1 392 ? 14.045 -1.938 17.514 1.00 92.56 392 ILE A O 1
ATOM 3098 N N . SER A 1 393 ? 16.004 -1.076 16.827 1.00 89.50 393 SER A N 1
ATOM 3099 C CA . SER A 1 393 ? 16.064 -1.934 15.648 1.00 89.50 393 SER A CA 1
ATOM 3100 C C . SER A 1 393 ? 16.354 -3.383 16.042 1.00 89.50 393 SER A C 1
ATOM 3102 O O . SER A 1 393 ? 17.343 -3.642 16.737 1.00 89.50 393 SER A O 1
ATOM 3104 N N . GLY A 1 394 ? 15.561 -4.330 15.541 1.00 87.94 394 GLY A N 1
ATOM 3105 C CA . GLY A 1 394 ? 15.755 -5.765 15.745 1.00 87.94 394 GLY A CA 1
ATOM 3106 C C . GLY A 1 394 ? 17.038 -6.279 15.100 1.00 87.94 394 GLY A C 1
ATOM 3107 O O . GLY A 1 394 ? 17.775 -7.066 15.702 1.00 87.94 394 GLY A O 1
ATOM 3108 N N . ARG A 1 395 ? 17.377 -5.758 13.911 1.00 88.25 395 ARG A N 1
ATOM 3109 C CA . ARG A 1 395 ? 18.608 -6.115 13.189 1.00 88.25 395 ARG A CA 1
ATOM 3110 C C . ARG A 1 395 ? 19.860 -5.594 13.891 1.00 88.25 395 ARG A C 1
ATOM 3112 O O . ARG A 1 395 ? 20.811 -6.344 14.103 1.00 88.25 395 ARG A O 1
ATOM 3119 N N . LYS A 1 396 ? 19.883 -4.302 14.244 1.00 85.56 396 LYS A N 1
ATOM 3120 C CA . LYS A 1 396 ? 21.065 -3.656 14.856 1.00 85.56 396 LYS A CA 1
ATOM 3121 C C . LYS A 1 396 ? 21.149 -3.864 16.370 1.00 85.56 396 LYS A C 1
ATOM 3123 O O . LYS A 1 396 ? 22.207 -3.615 16.947 1.00 85.56 396 LYS A O 1
ATOM 3128 N N . ARG A 1 397 ? 20.051 -4.285 17.013 1.00 85.44 397 ARG A N 1
ATOM 3129 C CA . ARG A 1 397 ? 19.893 -4.428 18.474 1.00 85.44 397 ARG A CA 1
ATOM 3130 C C . ARG A 1 397 ? 20.297 -3.169 19.242 1.00 85.44 397 ARG A C 1
ATOM 3132 O O . ARG A 1 397 ? 20.893 -3.228 20.316 1.00 85.44 397 ARG A O 1
ATOM 3139 N N . ARG A 1 398 ? 20.039 -2.008 18.645 1.00 84.75 398 ARG A N 1
ATOM 3140 C CA . ARG A 1 398 ? 20.379 -0.687 19.179 1.00 84.75 398 ARG A CA 1
ATOM 3141 C C . ARG A 1 398 ? 19.242 0.276 18.889 1.00 84.75 398 ARG A C 1
ATOM 3143 O O . ARG A 1 398 ? 18.489 0.087 17.936 1.00 84.75 398 ARG A O 1
ATOM 3150 N N . ARG A 1 399 ? 19.148 1.311 19.720 1.00 90.19 399 ARG A N 1
ATOM 3151 C CA . ARG A 1 399 ? 18.183 2.397 19.563 1.00 90.19 399 ARG A CA 1
ATOM 3152 C C . ARG A 1 399 ? 18.408 3.121 18.235 1.00 90.19 399 ARG A C 1
ATOM 3154 O O . ARG A 1 399 ? 19.523 3.583 17.993 1.00 90.19 399 ARG A O 1
ATOM 3161 N N . THR A 1 400 ? 17.360 3.232 17.429 1.00 90.00 400 THR A N 1
ATOM 3162 C CA . THR A 1 400 ? 17.350 4.005 16.181 1.00 90.00 400 THR A CA 1
ATOM 3163 C C . THR A 1 400 ? 17.110 5.477 16.492 1.00 90.00 400 THR A C 1
ATOM 3165 O O . THR A 1 400 ? 17.954 6.315 16.194 1.00 90.00 400 THR A O 1
ATOM 3168 N N . TRP A 1 401 ? 16.012 5.777 17.185 1.00 92.81 401 TRP A N 1
ATOM 3169 C CA . TRP A 1 401 ? 15.623 7.130 17.574 1.00 92.81 401 TRP A CA 1
ATOM 3170 C C . TRP A 1 401 ? 14.937 7.131 18.946 1.00 92.81 401 TRP A C 1
ATOM 3172 O O . TRP A 1 401 ? 14.587 6.081 19.494 1.00 92.81 401 TRP A O 1
ATOM 3182 N N . ARG A 1 402 ? 14.811 8.323 19.536 1.00 92.44 402 ARG A N 1
ATOM 3183 C CA . ARG A 1 402 ? 14.066 8.596 20.773 1.00 92.44 402 ARG A CA 1
ATOM 3184 C C . ARG A 1 402 ? 13.581 10.036 20.748 1.00 92.44 402 ARG A C 1
ATOM 3186 O O . ARG A 1 402 ? 14.373 10.920 20.434 1.00 92.44 402 ARG A O 1
ATOM 3193 N N . LEU A 1 403 ? 12.331 10.258 21.139 1.00 91.69 403 LEU A N 1
ATOM 3194 C CA . LEU A 1 403 ? 11.725 11.588 21.171 1.00 91.69 403 LEU A CA 1
ATOM 3195 C C . LEU A 1 403 ? 11.732 12.108 22.606 1.00 91.69 403 LEU A C 1
ATOM 3197 O O . LEU A 1 403 ? 10.834 11.837 23.396 1.00 91.69 403 LEU A O 1
ATOM 3201 N N . ASP A 1 404 ? 12.804 12.808 22.975 1.00 88.62 404 ASP A N 1
ATOM 3202 C CA . ASP A 1 404 ? 13.038 13.222 24.365 1.00 88.62 404 ASP A CA 1
ATOM 3203 C C . ASP A 1 404 ? 12.061 14.297 24.867 1.00 88.62 404 ASP A C 1
ATOM 3205 O O . ASP A 1 404 ? 11.773 14.353 26.065 1.00 88.62 404 ASP A O 1
ATOM 3209 N N . ASN A 1 405 ? 11.507 15.091 23.949 1.00 88.00 405 ASN A N 1
ATOM 3210 C CA . ASN A 1 405 ? 10.573 16.177 24.253 1.00 88.00 405 ASN A CA 1
ATOM 3211 C C . ASN A 1 405 ? 9.104 15.729 24.261 1.00 88.00 405 ASN A C 1
ATOM 3213 O O . ASN A 1 405 ? 8.228 16.538 24.546 1.00 88.00 405 ASN A O 1
ATOM 3217 N N . LEU A 1 406 ? 8.833 14.454 23.970 1.00 90.88 406 LEU A N 1
ATOM 3218 C CA . LEU A 1 406 ? 7.482 13.917 23.883 1.00 90.88 406 LEU A CA 1
ATOM 3219 C C . LEU A 1 406 ? 7.189 13.010 25.082 1.00 90.88 406 LEU A C 1
ATOM 3221 O O . LEU A 1 406 ? 7.895 12.026 25.316 1.00 90.88 406 LEU A O 1
ATOM 3225 N N . LYS A 1 407 ? 6.146 13.346 25.848 1.00 91.94 407 LYS A N 1
ATOM 3226 C CA . LYS A 1 407 ? 5.685 12.564 27.004 1.00 91.94 407 LYS A CA 1
ATOM 3227 C C . LYS A 1 407 ? 4.420 11.795 26.649 1.00 91.94 407 LYS A C 1
ATOM 3229 O O . LYS A 1 407 ? 3.378 12.392 26.402 1.00 91.94 407 LYS A O 1
ATOM 3234 N N . VAL A 1 408 ? 4.534 10.472 26.640 1.00 93.06 408 VAL A N 1
ATOM 3235 C CA . VAL A 1 408 ? 3.458 9.544 26.274 1.00 93.06 408 VAL A CA 1
ATOM 3236 C C . VAL A 1 408 ? 2.861 8.940 27.539 1.00 93.06 408 VAL A C 1
ATOM 3238 O O . VAL A 1 408 ? 3.598 8.510 28.428 1.00 93.06 408 VAL A O 1
ATOM 3241 N N . ASP A 1 409 ? 1.536 8.905 27.634 1.00 92.00 409 ASP A N 1
ATOM 3242 C CA . ASP A 1 409 ? 0.852 8.270 28.755 1.00 92.00 409 ASP A CA 1
ATOM 3243 C C . ASP A 1 409 ? 0.954 6.737 28.623 1.00 92.00 409 ASP A C 1
ATOM 3245 O O . ASP A 1 409 ? 0.424 6.158 27.674 1.00 92.00 409 ASP A O 1
ATOM 3249 N N . PRO A 1 410 ? 1.623 6.042 29.564 1.00 89.44 410 PRO A N 1
ATOM 3250 C CA . PRO A 1 410 ? 1.804 4.595 29.509 1.00 89.44 410 PRO A CA 1
ATOM 3251 C C . PRO A 1 410 ? 0.518 3.803 29.801 1.00 89.44 410 PRO A C 1
ATOM 3253 O O . PRO A 1 410 ? 0.566 2.572 29.858 1.00 89.44 410 PRO A O 1
ATOM 3256 N N . GLN A 1 411 ? -0.611 4.465 30.063 1.00 88.88 411 GLN A N 1
ATOM 3257 C CA . GLN A 1 411 ? -1.910 3.803 30.175 1.00 88.88 411 GLN A CA 1
ATOM 3258 C C . GLN A 1 411 ? -2.440 3.330 28.819 1.00 88.88 411 GLN A C 1
ATOM 3260 O O . GLN A 1 411 ? -3.157 2.330 28.783 1.00 88.88 411 GLN A O 1
ATOM 3265 N N . TYR A 1 412 ? -2.053 3.991 27.724 1.00 90.50 412 TYR A N 1
ATOM 3266 C CA . TYR A 1 412 ? -2.546 3.679 26.386 1.00 90.50 412 TYR A CA 1
ATOM 3267 C C . TYR A 1 412 ? -1.487 2.920 25.567 1.00 90.50 412 TYR A C 1
ATOM 3269 O O . TYR A 1 412 ? -0.337 3.362 25.497 1.00 90.50 412 TYR A O 1
ATOM 3277 N N . PRO A 1 413 ? -1.846 1.773 24.955 1.00 89.88 413 PRO A N 1
ATOM 3278 C CA . PRO A 1 413 ? -1.020 1.052 23.990 1.00 89.88 413 PRO A CA 1
ATOM 3279 C C . PRO A 1 413 ? -0.425 1.928 22.882 1.00 89.88 413 PRO A C 1
ATOM 3281 O O . PRO A 1 413 ? -1.112 2.782 22.332 1.00 89.88 413 PRO A O 1
ATOM 3284 N N . LEU A 1 414 ? 0.837 1.668 22.516 1.00 93.25 414 LEU A N 1
ATOM 3285 C CA . LEU A 1 414 ? 1.419 2.188 21.279 1.00 93.25 414 LEU A CA 1
ATOM 3286 C C . LEU A 1 414 ? 0.868 1.363 20.115 1.00 93.25 414 LEU A C 1
ATOM 3288 O O . LEU A 1 414 ? 0.866 0.131 20.197 1.00 93.25 414 LEU A O 1
ATOM 3292 N N . LEU A 1 415 ? 0.444 2.015 19.037 1.00 94.81 415 LEU A N 1
ATOM 3293 C CA . LEU A 1 415 ? -0.141 1.331 17.882 1.00 94.81 415 LEU A CA 1
ATOM 3294 C C . LEU A 1 415 ? 0.776 1.435 16.680 1.00 94.81 415 LEU A C 1
ATOM 3296 O O . LEU A 1 415 ? 1.313 2.504 16.407 1.00 94.81 415 LEU A O 1
ATOM 3300 N N . ALA A 1 416 ? 0.927 0.320 15.970 1.00 95.88 416 ALA A N 1
ATOM 3301 C CA . ALA A 1 416 ? 1.667 0.254 14.722 1.00 95.88 416 ALA A CA 1
ATOM 3302 C C . ALA A 1 416 ? 0.690 0.196 13.544 1.00 95.88 416 ALA A C 1
ATOM 3304 O O . ALA A 1 416 ? -0.064 -0.771 13.425 1.00 95.88 416 ALA A O 1
ATOM 3305 N N . ALA A 1 417 ? 0.726 1.191 12.664 1.00 94.88 417 ALA A N 1
ATOM 3306 C CA . ALA A 1 417 ? -0.118 1.263 11.472 1.00 94.88 417 ALA A CA 1
ATOM 3307 C C . ALA A 1 417 ? 0.633 1.974 10.347 1.00 94.88 417 ALA A C 1
ATOM 3309 O O . ALA A 1 417 ? 1.472 2.808 10.631 1.00 94.88 417 ALA A O 1
ATOM 3310 N N . ASP A 1 418 ? 0.381 1.618 9.092 1.00 94.44 418 ASP A N 1
ATOM 3311 C CA . ASP A 1 418 ? 0.945 2.355 7.949 1.00 94.44 418 ASP A CA 1
ATOM 3312 C C . ASP A 1 418 ? 0.047 3.574 7.741 1.00 94.44 418 ASP A C 1
ATOM 3314 O O . ASP A 1 418 ? -1.096 3.369 7.367 1.00 94.44 418 ASP A O 1
ATOM 3318 N N . LEU A 1 419 ? 0.474 4.786 8.111 1.00 92.06 419 LEU A N 1
ATOM 3319 C CA . LEU A 1 419 ? -0.402 5.974 8.138 1.00 92.06 419 LEU A CA 1
ATOM 3320 C C . LEU A 1 419 ? -0.217 6.877 6.922 1.00 92.06 419 LEU A C 1
ATOM 3322 O O . LEU A 1 419 ? -1.048 7.736 6.641 1.00 92.06 419 LEU A O 1
ATOM 3326 N N . ASN A 1 420 ? 0.889 6.701 6.211 1.00 89.12 420 ASN A N 1
ATOM 3327 C CA . ASN A 1 420 ? 1.245 7.470 5.025 1.00 89.12 420 ASN A CA 1
ATOM 3328 C C . ASN A 1 420 ? 1.320 6.589 3.763 1.00 89.12 420 ASN A C 1
ATOM 3330 O O . ASN A 1 420 ? 1.859 7.029 2.745 1.00 89.12 420 ASN A O 1
ATOM 3334 N N . ASN A 1 421 ? 0.771 5.368 3.824 1.00 89.88 421 ASN A N 1
ATOM 3335 C CA . ASN A 1 421 ? 0.712 4.389 2.736 1.00 89.88 421 ASN A CA 1
ATOM 3336 C C . ASN A 1 421 ? 2.084 4.097 2.097 1.00 89.88 421 ASN A C 1
ATOM 3338 O O . ASN A 1 421 ? 2.190 3.827 0.896 1.00 89.88 421 ASN A O 1
ATOM 3342 N N . ASN A 1 422 ? 3.156 4.138 2.894 1.00 88.38 422 ASN A N 1
ATOM 3343 C CA . ASN A 1 422 ? 4.516 3.851 2.433 1.00 88.38 422 ASN A CA 1
ATOM 3344 C C . ASN A 1 422 ? 4.913 2.369 2.607 1.00 88.38 422 ASN A C 1
ATOM 3346 O O . ASN A 1 422 ? 6.063 2.004 2.338 1.00 88.38 422 ASN A O 1
ATOM 3350 N N . HIS A 1 423 ? 3.973 1.520 3.040 1.00 89.44 423 HIS A N 1
ATOM 3351 C CA . HIS A 1 423 ? 4.135 0.095 3.347 1.00 89.44 423 HIS A CA 1
ATOM 3352 C C . HIS A 1 423 ? 5.013 -0.229 4.562 1.00 89.44 423 HIS A C 1
ATOM 3354 O O . HIS A 1 423 ? 5.233 -1.407 4.867 1.00 89.44 423 HIS A O 1
ATOM 3360 N N . LEU A 1 424 ? 5.490 0.780 5.286 1.00 92.44 424 LEU A N 1
ATOM 3361 C CA . LEU A 1 424 ? 6.130 0.640 6.587 1.00 92.44 424 LEU A CA 1
ATOM 3362 C C . LEU A 1 424 ? 5.124 0.993 7.677 1.00 92.44 424 LEU A C 1
ATOM 3364 O O . LEU A 1 424 ? 4.154 1.706 7.460 1.00 92.44 424 LEU A O 1
ATOM 3368 N N . LYS A 1 425 ? 5.321 0.435 8.871 1.00 95.69 425 LYS A N 1
ATOM 3369 C CA . LYS A 1 425 ? 4.485 0.807 10.012 1.00 95.69 425 LYS A CA 1
ATOM 3370 C C . LYS A 1 425 ? 5.034 2.073 10.645 1.00 95.69 425 LYS A C 1
ATOM 3372 O O . LYS A 1 425 ? 6.227 2.151 10.910 1.00 95.69 425 LYS A O 1
ATOM 3377 N N . ASP A 1 426 ? 4.137 2.994 10.933 1.00 95.31 426 ASP A N 1
ATOM 3378 C CA . ASP A 1 426 ? 4.285 4.183 11.754 1.00 95.31 426 ASP A CA 1
ATOM 3379 C C . ASP A 1 426 ? 3.752 3.920 13.161 1.00 95.31 426 ASP A C 1
ATOM 3381 O O . ASP A 1 426 ? 3.244 2.835 13.461 1.00 95.31 426 ASP A O 1
ATOM 3385 N N . LEU A 1 427 ? 3.908 4.895 14.052 1.00 95.88 427 LEU A N 1
ATOM 3386 C CA . LEU A 1 427 ? 3.586 4.748 15.463 1.00 95.88 427 LEU A CA 1
ATOM 3387 C C . LEU A 1 427 ? 2.595 5.818 15.918 1.00 95.88 427 LEU A C 1
ATOM 3389 O O . LEU A 1 427 ? 2.895 7.006 15.836 1.00 95.88 427 LEU A O 1
ATOM 3393 N N . ILE A 1 428 ? 1.460 5.398 16.475 1.00 96.56 428 ILE A N 1
ATOM 3394 C CA . ILE A 1 428 ? 0.504 6.298 17.132 1.00 96.56 428 ILE A CA 1
ATOM 3395 C C . ILE A 1 428 ? 0.734 6.268 18.636 1.00 96.56 428 ILE A C 1
ATOM 3397 O O . ILE A 1 428 ? 0.879 5.207 19.256 1.00 96.56 428 ILE A O 1
ATOM 3401 N N . LEU A 1 429 ? 0.764 7.462 19.213 1.00 95.50 429 LEU A N 1
ATOM 3402 C CA . LEU A 1 429 ? 1.082 7.746 20.598 1.00 95.50 429 LEU A CA 1
ATOM 3403 C C . LEU A 1 429 ? -0.017 8.614 21.207 1.00 95.50 429 LEU A C 1
ATOM 3405 O O . LEU A 1 429 ? -0.488 9.557 20.576 1.00 95.50 429 LEU A O 1
ATOM 3409 N N . VAL A 1 430 ? -0.367 8.347 22.463 1.00 95.69 430 VAL A N 1
ATOM 3410 C CA . VAL A 1 430 ? -1.249 9.219 23.246 1.00 95.69 430 VAL A CA 1
ATOM 3411 C C . VAL A 1 430 ? -0.430 9.906 24.324 1.00 95.69 430 VAL A C 1
ATOM 3413 O O . VAL A 1 430 ? 0.198 9.267 25.168 1.00 95.69 430 VAL A O 1
ATOM 3416 N N . THR A 1 431 ? -0.397 11.225 24.280 1.00 94.75 431 THR A N 1
ATOM 3417 C CA . THR A 1 431 ? 0.371 12.046 25.215 1.00 94.75 431 THR A CA 1
ATOM 3418 C C . THR A 1 431 ? -0.327 12.200 26.561 1.00 94.75 431 THR A C 1
ATOM 3420 O O . THR A 1 431 ? -1.544 12.068 26.683 1.00 94.75 431 THR A O 1
ATOM 3423 N N . THR A 1 432 ? 0.446 12.536 27.594 1.00 90.88 432 THR A N 1
ATOM 3424 C CA . THR A 1 432 ? -0.085 12.763 28.952 1.00 90.88 432 THR A CA 1
ATOM 3425 C C . THR A 1 432 ? -1.036 13.957 29.059 1.00 90.88 432 THR A C 1
ATOM 3427 O O . THR A 1 432 ? -1.757 14.069 30.043 1.00 90.88 432 THR A O 1
ATOM 3430 N N . ASN A 1 433 ? -1.022 14.866 28.083 1.00 91.31 433 ASN A N 1
ATOM 3431 C CA . ASN A 1 433 ? -1.900 16.035 28.005 1.00 91.31 433 ASN A CA 1
ATOM 3432 C C . ASN A 1 433 ? -3.087 15.842 27.042 1.00 91.31 433 ASN A C 1
ATOM 3434 O O . ASN A 1 433 ? -3.769 16.819 26.749 1.00 91.31 433 ASN A O 1
ATOM 3438 N N . GLY A 1 434 ? -3.358 14.616 26.578 1.00 93.62 434 GLY A N 1
ATOM 3439 C CA . GLY A 1 434 ? -4.583 14.306 25.828 1.00 93.62 434 GLY A CA 1
ATOM 3440 C C . GLY A 1 434 ? -4.494 14.498 24.314 1.00 93.62 434 GLY A C 1
ATOM 3441 O O . GLY A 1 434 ? -5.519 14.593 23.650 1.00 93.62 434 GLY A O 1
ATOM 3442 N N . GLN A 1 435 ? -3.289 14.565 23.758 1.00 96.06 435 GLN A N 1
ATOM 3443 C CA . GLN A 1 435 ? -3.042 14.672 22.319 1.00 96.06 435 GLN A CA 1
ATOM 3444 C C . GLN A 1 435 ? -2.721 13.295 21.715 1.00 96.06 435 GLN A C 1
ATOM 3446 O O . GLN A 1 435 ? -1.913 12.552 22.282 1.00 96.06 435 GLN A O 1
ATOM 3451 N N . VAL A 1 436 ? -3.296 12.979 20.557 1.00 96.69 436 VAL A N 1
ATOM 3452 C CA . VAL A 1 436 ? -2.926 11.840 19.708 1.00 96.69 436 VAL A CA 1
ATOM 3453 C C . VAL A 1 436 ? -1.895 12.317 18.692 1.00 96.69 436 VAL A C 1
ATOM 3455 O O . VAL A 1 436 ? -2.126 13.285 17.972 1.00 96.69 436 VAL A O 1
ATOM 3458 N N . ILE A 1 437 ? -0.742 11.659 18.650 1.00 95.56 437 ILE A N 1
ATOM 3459 C CA . ILE A 1 437 ? 0.365 12.017 17.760 1.00 95.56 437 ILE A CA 1
ATOM 3460 C C . ILE A 1 437 ? 0.788 10.778 16.990 1.00 95.56 437 ILE A C 1
ATOM 3462 O O . ILE A 1 437 ? 1.031 9.728 17.588 1.00 95.56 437 ILE A O 1
ATOM 3466 N N . ALA A 1 438 ? 0.918 10.918 15.677 1.00 94.94 438 ALA A N 1
ATOM 3467 C CA . ALA A 1 438 ? 1.535 9.913 14.831 1.00 94.94 438 ALA A CA 1
ATOM 3468 C C . ALA A 1 438 ? 2.962 10.314 14.479 1.00 94.94 438 ALA A C 1
ATOM 3470 O O . ALA A 1 438 ? 3.233 11.466 14.135 1.00 94.94 438 ALA A O 1
ATOM 3471 N N . VAL A 1 439 ? 3.874 9.350 14.539 1.00 95.00 439 VAL A N 1
ATOM 3472 C CA . VAL A 1 439 ? 5.266 9.531 14.137 1.00 95.00 439 VAL A CA 1
ATOM 3473 C C . VAL A 1 439 ? 5.691 8.442 13.165 1.00 95.00 439 VAL A C 1
ATOM 3475 O O . VAL A 1 439 ? 5.335 7.276 13.336 1.00 95.00 439 VAL A O 1
ATOM 3478 N N . ASP A 1 440 ? 6.495 8.822 12.179 1.00 94.19 440 ASP A N 1
ATOM 3479 C CA . ASP A 1 440 ? 7.079 7.913 11.206 1.00 94.19 440 ASP A CA 1
ATOM 3480 C C . ASP A 1 440 ? 7.900 6.838 11.920 1.00 94.19 440 ASP A C 1
ATOM 3482 O O . ASP A 1 440 ? 8.764 7.130 12.760 1.00 94.19 440 ASP A O 1
ATOM 3486 N N . GLY A 1 441 ? 7.637 5.581 11.577 1.00 92.00 441 GLY A N 1
ATOM 3487 C CA . GLY A 1 441 ? 8.260 4.447 12.245 1.00 92.00 441 GLY A CA 1
ATOM 3488 C C . GLY A 1 441 ? 9.777 4.436 12.111 1.00 92.00 441 GLY A C 1
ATOM 3489 O O . GLY A 1 441 ? 10.495 4.130 13.062 1.00 92.00 441 GLY A O 1
ATOM 3490 N N . LYS A 1 442 ? 10.305 4.815 10.951 1.00 92.06 442 LYS A N 1
ATOM 3491 C CA . LYS A 1 442 ? 11.727 4.704 10.620 1.00 92.06 442 LYS A CA 1
ATOM 3492 C C . LYS A 1 442 ? 12.549 5.866 11.167 1.00 92.06 442 LYS A C 1
ATOM 3494 O O . LYS A 1 442 ? 13.669 5.652 11.646 1.00 92.06 442 LYS A O 1
ATOM 3499 N N . TYR A 1 443 ? 12.009 7.076 11.092 1.00 89.94 443 TYR A N 1
ATOM 3500 C CA . TYR A 1 443 ? 12.705 8.327 11.377 1.00 89.94 443 TYR A CA 1
ATOM 3501 C C . TYR A 1 443 ? 12.277 8.965 12.703 1.00 89.94 443 TYR A C 1
ATOM 3503 O O . TYR A 1 443 ? 13.053 9.733 13.273 1.00 89.94 443 TYR A O 1
ATOM 3511 N N . GLY A 1 444 ? 11.087 8.638 13.216 1.00 89.81 444 GLY A N 1
ATOM 3512 C CA . GLY A 1 444 ? 10.499 9.289 14.387 1.00 89.81 444 GLY A CA 1
ATOM 3513 C C . GLY A 1 444 ? 10.055 10.730 14.115 1.00 89.81 444 GLY A C 1
ATOM 3514 O O . GLY A 1 444 ? 9.950 11.516 15.053 1.00 89.81 444 GLY A O 1
ATOM 3515 N N . ALA A 1 445 ? 9.862 11.102 12.847 1.00 89.88 445 ALA A N 1
ATOM 3516 C CA . ALA A 1 445 ? 9.349 12.415 12.466 1.00 89.88 445 ALA A CA 1
ATOM 3517 C C . ALA A 1 445 ? 7.834 12.470 12.699 1.00 89.88 445 ALA A C 1
ATOM 3519 O O . ALA A 1 445 ? 7.162 11.470 12.489 1.00 89.88 445 ALA A O 1
ATOM 3520 N N . GLU A 1 446 ? 7.293 13.608 13.126 1.00 92.88 446 GLU A N 1
ATOM 3521 C CA . GLU A 1 446 ? 5.842 13.765 13.274 1.00 92.88 446 GLU A CA 1
ATOM 3522 C C . GLU A 1 446 ? 5.147 13.686 11.907 1.00 92.88 446 GLU A C 1
ATOM 3524 O O . GLU A 1 446 ? 5.589 14.328 10.955 1.00 92.88 446 GLU A O 1
ATOM 3529 N N . ILE A 1 447 ? 4.085 12.880 11.827 1.00 91.31 447 ILE A N 1
ATOM 3530 C CA . ILE A 1 447 ? 3.180 12.804 10.671 1.00 91.31 447 ILE A CA 1
ATOM 3531 C C . ILE A 1 447 ? 2.020 13.773 10.896 1.00 91.31 447 ILE A C 1
ATOM 3533 O O . ILE A 1 447 ? 1.749 14.620 10.053 1.00 91.31 447 ILE A O 1
ATOM 3537 N N . PHE A 1 448 ? 1.366 13.671 12.054 1.00 93.50 448 PHE A N 1
ATOM 3538 C CA . PHE A 1 448 ? 0.317 14.591 12.478 1.00 93.50 448 PHE A CA 1
ATOM 3539 C C . PHE A 1 448 ? 0.228 14.653 14.006 1.00 93.50 448 PHE A C 1
ATOM 3541 O O . PHE A 1 448 ? 0.658 13.738 14.720 1.00 93.50 448 PHE A O 1
ATOM 3548 N N . SER A 1 449 ? -0.431 15.699 14.494 1.00 94.19 449 SER A N 1
ATOM 3549 C CA . SER A 1 449 ? -0.852 15.847 15.882 1.00 94.19 449 SER A CA 1
ATOM 3550 C C . SER A 1 449 ? -2.310 16.300 15.960 1.00 94.19 449 SER A C 1
ATOM 3552 O O . SER A 1 449 ? -2.787 17.096 15.153 1.00 94.19 449 SER A O 1
ATOM 3554 N N . SER A 1 450 ? -3.044 15.759 16.929 1.00 96.44 450 SER A N 1
ATOM 3555 C CA . SER A 1 450 ? -4.431 16.137 17.182 1.00 96.44 450 SER A CA 1
ATOM 3556 C C . SER A 1 450 ? -4.539 17.447 17.969 1.00 96.44 450 SER A C 1
ATOM 3558 O O . SER A 1 450 ? -3.565 17.902 18.578 1.00 96.44 450 SER A O 1
ATOM 3560 N N . PRO A 1 451 ? -5.742 18.034 18.067 1.00 96.00 451 PRO A N 1
ATOM 3561 C CA . PRO A 1 451 ? -6.084 18.931 19.165 1.00 96.00 451 PRO A CA 1
ATOM 3562 C C . PRO A 1 451 ? -5.933 18.245 20.533 1.00 96.00 451 PRO A C 1
ATOM 3564 O O . PRO A 1 451 ? -5.837 17.021 20.633 1.00 96.00 451 PRO A O 1
ATOM 3567 N N . TYR A 1 452 ? -5.941 19.034 21.605 1.00 96.12 452 TYR A N 1
ATOM 3568 C CA . TYR A 1 452 ? -5.957 18.498 22.966 1.00 96.12 452 TYR A CA 1
ATOM 3569 C C . TYR A 1 452 ? -7.365 18.030 23.340 1.00 96.12 452 TYR A C 1
ATOM 3571 O O . TYR A 1 452 ? -8.278 18.852 23.450 1.00 96.12 452 TYR A O 1
ATOM 3579 N N . PHE A 1 453 ? -7.525 16.729 23.564 1.00 96.00 453 PHE A N 1
ATOM 3580 C CA . PHE A 1 453 ? -8.762 16.128 24.068 1.00 96.00 453 PHE A CA 1
ATOM 3581 C C . PHE A 1 453 ? -8.724 15.973 25.594 1.00 96.00 453 PHE A C 1
ATOM 3583 O O . PHE A 1 453 ? -7.710 16.268 26.236 1.00 96.00 453 PHE A O 1
ATOM 3590 N N . GLN A 1 454 ? -9.834 15.535 26.190 1.00 94.38 454 GLN A N 1
ATOM 3591 C CA . GLN A 1 454 ? -10.000 15.405 27.637 1.00 94.38 454 GLN A CA 1
ATOM 3592 C C . GLN A 1 454 ? -9.879 13.934 28.078 1.00 94.38 454 GLN A C 1
ATOM 3594 O O . GLN A 1 454 ? -10.868 13.201 28.098 1.00 94.38 454 GLN A O 1
ATOM 3599 N N . PRO A 1 455 ? -8.681 13.463 28.475 1.00 91.25 455 PRO A N 1
ATOM 3600 C CA . PRO A 1 455 ? -8.544 12.143 29.082 1.00 91.25 455 PRO A CA 1
ATOM 3601 C C . PRO A 1 455 ? -9.327 12.058 30.416 1.00 91.25 455 PRO A C 1
ATOM 3603 O O . PRO A 1 455 ? -9.530 13.078 31.079 1.00 91.25 455 PRO A O 1
ATOM 3606 N N . PRO A 1 456 ? -9.712 10.852 30.879 1.00 93.44 456 PRO A N 1
ATOM 3607 C CA . PRO A 1 456 ? -9.244 9.554 30.400 1.00 93.44 456 PRO A CA 1
ATOM 3608 C C . PRO A 1 456 ? -9.949 9.080 29.125 1.00 93.44 456 PRO A C 1
ATOM 3610 O O . PRO A 1 456 ? -11.160 9.226 28.966 1.00 93.44 456 PRO A O 1
ATOM 3613 N N . PHE A 1 457 ? -9.182 8.442 28.243 1.00 95.12 457 PHE A N 1
ATOM 3614 C CA . PHE A 1 457 ? -9.728 7.724 27.099 1.00 95.12 457 PHE A CA 1
ATOM 3615 C C . PHE A 1 457 ? -10.192 6.324 27.512 1.00 95.12 457 PHE A C 1
ATOM 3617 O O . PHE A 1 457 ? -9.701 5.729 28.477 1.00 95.12 457 PHE A O 1
ATOM 3624 N N . SER A 1 458 ? -11.165 5.797 26.778 1.00 93.38 458 SER A N 1
ATOM 3625 C CA . SER A 1 458 ? -11.706 4.443 26.944 1.00 93.38 458 SER A CA 1
ATOM 3626 C C . SER A 1 458 ? -10.682 3.350 26.600 1.00 93.38 458 SER A C 1
ATOM 3628 O O . SER A 1 458 ? -10.757 2.238 27.122 1.00 93.38 458 SER A O 1
ATOM 3630 N N . GLY A 1 459 ? -9.682 3.666 25.771 1.00 91.50 459 GLY A N 1
ATOM 3631 C CA . GLY A 1 459 ? -8.620 2.748 25.374 1.00 91.50 459 GLY A CA 1
ATOM 3632 C C . GLY A 1 459 ? -7.599 3.381 24.430 1.00 91.50 459 GLY A C 1
ATOM 3633 O O . GLY A 1 459 ? -7.444 4.600 24.389 1.00 91.50 459 GLY A O 1
ATOM 3634 N N . ALA A 1 460 ? -6.876 2.533 23.694 1.00 91.25 460 ALA A N 1
ATOM 3635 C CA . ALA A 1 460 ? -5.997 2.984 22.618 1.00 91.25 460 ALA A CA 1
ATOM 3636 C C . ALA A 1 460 ? -6.822 3.568 21.453 1.00 91.25 460 ALA A C 1
ATOM 3638 O O . ALA A 1 460 ? -7.984 3.181 21.296 1.00 91.25 460 ALA A O 1
ATOM 3639 N N . PRO A 1 461 ? -6.229 4.439 20.618 1.00 95.06 461 PRO A N 1
ATOM 3640 C CA . PRO A 1 461 ? -6.814 4.782 19.330 1.00 95.06 461 PRO A CA 1
ATOM 3641 C C . PRO A 1 461 ? -7.097 3.541 18.466 1.00 95.06 461 PRO A C 1
ATOM 3643 O O . PRO A 1 461 ? -6.537 2.464 18.676 1.00 95.06 461 PRO A O 1
ATOM 3646 N N . VAL A 1 462 ? -7.933 3.696 17.453 1.00 95.81 462 VAL A N 1
ATOM 3647 C CA . VAL A 1 462 ? -8.145 2.703 16.400 1.00 95.81 462 VAL A CA 1
ATOM 3648 C C . VAL A 1 462 ? -7.813 3.330 15.053 1.00 95.81 462 VAL A C 1
ATOM 3650 O O . VAL A 1 462 ? -7.944 4.540 14.891 1.00 95.81 462 VAL A O 1
ATOM 3653 N N . VAL A 1 463 ? -7.336 2.508 14.122 1.00 96.00 463 VAL A N 1
ATOM 3654 C CA . VAL A 1 463 ? -6.983 2.917 12.761 1.00 96.00 463 VAL A CA 1
ATOM 3655 C C . VAL A 1 463 ? -7.859 2.153 11.784 1.00 96.00 463 VAL A C 1
ATOM 3657 O O . VAL A 1 463 ? -8.008 0.938 11.933 1.00 96.00 463 VAL A O 1
ATOM 3660 N N . GLY A 1 464 ? -8.401 2.850 10.797 1.00 94.00 464 GLY A N 1
ATOM 3661 C CA . GLY A 1 464 ? -9.232 2.298 9.731 1.00 94.00 464 GLY A CA 1
ATOM 3662 C C . GLY A 1 464 ? -9.387 3.325 8.617 1.00 94.00 464 GLY A C 1
ATOM 3663 O O . GLY A 1 464 ? -8.997 4.465 8.802 1.00 94.00 464 GLY A O 1
ATOM 3664 N N . ASP A 1 465 ? -9.901 2.915 7.468 1.00 94.19 465 ASP A N 1
ATOM 3665 C CA . ASP A 1 465 ? -10.361 3.853 6.441 1.00 94.19 465 ASP A CA 1
ATOM 3666 C C . ASP A 1 465 ? -11.831 4.155 6.763 1.00 94.19 465 ASP A C 1
ATOM 3668 O O . ASP A 1 465 ? -12.677 3.267 6.642 1.00 94.19 465 ASP A O 1
ATOM 3672 N N . PHE A 1 466 ? -12.107 5.325 7.341 1.00 95.50 466 PHE A N 1
ATOM 3673 C CA . PHE A 1 466 ? -13.414 5.666 7.913 1.00 95.50 466 PHE A CA 1
ATOM 3674 C C . PHE A 1 466 ? -14.295 6.474 6.965 1.00 95.50 466 PHE A C 1
ATOM 3676 O O . PHE A 1 466 ? -15.450 6.731 7.303 1.00 95.50 466 PHE A O 1
ATOM 3683 N N . ASP A 1 467 ? -13.764 6.911 5.824 1.00 93.06 467 ASP A N 1
ATOM 3684 C CA . ASP A 1 467 ? -14.529 7.599 4.783 1.00 93.06 467 ASP A CA 1
ATOM 3685 C C . ASP A 1 467 ? -14.268 7.079 3.357 1.00 93.06 467 ASP A C 1
ATOM 3687 O O . ASP A 1 467 ? -14.693 7.705 2.379 1.00 93.06 467 ASP A O 1
ATOM 3691 N N . ALA A 1 468 ? -13.630 5.909 3.251 1.00 92.62 468 ALA A N 1
ATOM 3692 C CA . ALA A 1 468 ? -13.339 5.188 2.017 1.00 92.62 468 ALA A CA 1
ATOM 3693 C C . ALA A 1 468 ? -12.486 5.992 1.016 1.00 92.62 468 ALA A C 1
ATOM 3695 O O . ALA A 1 468 ? -12.607 5.813 -0.206 1.00 92.62 468 ALA A O 1
ATOM 3696 N N . ASP A 1 469 ? -11.618 6.886 1.505 1.00 90.69 469 ASP A N 1
ATOM 3697 C CA . ASP A 1 469 ? -10.711 7.673 0.663 1.00 90.69 469 ASP A CA 1
ATOM 3698 C C . ASP A 1 469 ? -9.370 6.962 0.370 1.00 90.69 469 ASP A C 1
ATOM 3700 O O . ASP A 1 469 ? -8.574 7.422 -0.464 1.00 90.69 469 ASP A O 1
ATOM 3704 N N . GLY A 1 470 ? -9.156 5.790 0.979 1.00 90.06 470 GLY A N 1
ATOM 3705 C CA . GLY A 1 470 ? -7.964 4.959 0.833 1.00 90.06 470 GLY A CA 1
ATOM 3706 C C . GLY A 1 470 ? -6.797 5.371 1.734 1.00 90.06 470 GLY A C 1
ATOM 3707 O O . GLY A 1 470 ? -5.734 4.732 1.675 1.00 90.06 470 GLY A O 1
ATOM 3708 N N . TRP A 1 471 ? -6.953 6.417 2.549 1.00 91.19 471 TRP A N 1
ATOM 3709 C CA . TRP A 1 471 ? -5.983 6.828 3.555 1.00 91.19 471 TRP A CA 1
ATOM 3710 C C . TRP A 1 471 ? -6.390 6.334 4.946 1.00 91.19 471 TRP A C 1
ATOM 3712 O O . TRP A 1 471 ? -7.554 6.368 5.320 1.00 91.19 471 TRP A O 1
ATOM 3722 N N . PRO A 1 472 ? -5.431 5.853 5.750 1.00 93.50 472 PRO A N 1
ATOM 3723 C CA . PRO A 1 472 ? -5.743 5.427 7.108 1.00 93.50 472 PRO A CA 1
ATOM 3724 C C . PRO A 1 472 ? -6.062 6.612 8.023 1.00 93.50 472 PRO A C 1
ATOM 3726 O O . PRO A 1 472 ? -5.213 7.482 8.257 1.00 93.50 472 PRO A O 1
ATOM 3729 N N . ASP A 1 473 ? -7.260 6.571 8.589 1.00 95.62 473 ASP A N 1
ATOM 3730 C CA . ASP A 1 473 ? -7.812 7.492 9.573 1.00 95.62 473 ASP A CA 1
ATOM 3731 C C . ASP A 1 473 ? -7.614 6.973 10.995 1.00 95.62 473 ASP A C 1
ATOM 3733 O O . ASP A 1 473 ? -7.298 5.802 11.234 1.00 95.62 473 ASP A O 1
ATOM 3737 N N . VAL A 1 474 ? -7.803 7.853 11.979 1.00 96.88 474 VAL A N 1
ATOM 3738 C CA . VAL A 1 474 ? -7.598 7.519 13.392 1.00 96.88 474 VAL A CA 1
ATOM 3739 C C . VAL A 1 474 ? -8.770 7.974 14.238 1.00 96.88 474 VAL A C 1
ATOM 3741 O O . VAL A 1 474 ? -9.186 9.123 14.161 1.00 96.88 474 VAL A O 1
ATOM 3744 N N . ALA A 1 475 ? -9.259 7.106 15.120 1.00 97.44 475 ALA A N 1
ATOM 3745 C CA . ALA A 1 475 ? -10.297 7.460 16.078 1.00 97.44 475 ALA A CA 1
ATOM 3746 C C . ALA A 1 475 ? -9.887 7.148 17.517 1.00 97.44 475 ALA A C 1
ATOM 3748 O O . ALA A 1 475 ? -9.186 6.175 17.791 1.00 97.44 475 ALA A O 1
ATOM 3749 N N . ILE A 1 476 ? -10.337 7.971 18.459 1.00 97.12 476 ILE A N 1
ATOM 3750 C CA . ILE A 1 476 ? -10.157 7.767 19.898 1.00 97.12 476 ILE A CA 1
ATOM 3751 C C . ILE A 1 476 ? -11.405 8.238 20.641 1.00 97.12 476 ILE A C 1
ATOM 3753 O O . ILE A 1 476 ? -12.042 9.209 20.245 1.00 97.12 476 ILE A O 1
ATOM 3757 N N . ALA A 1 477 ? -11.756 7.563 21.733 1.00 96.62 477 ALA A N 1
ATOM 3758 C CA . ALA A 1 477 ? -12.927 7.907 22.527 1.00 96.62 477 ALA A CA 1
ATOM 3759 C C . ALA A 1 477 ? -12.565 8.238 23.971 1.00 96.62 477 ALA A C 1
ATOM 3761 O O . ALA A 1 477 ? -11.874 7.465 24.639 1.00 96.62 477 ALA A O 1
ATOM 3762 N N . GLU A 1 478 ? -13.086 9.353 24.466 1.00 96.31 478 GLU A N 1
ATOM 3763 C CA . GLU A 1 478 ? -13.100 9.705 25.880 1.00 96.31 478 GLU A CA 1
ATOM 3764 C C . GLU A 1 478 ? -14.082 8.811 26.647 1.00 96.31 478 GLU A C 1
ATOM 3766 O O . GLU A 1 478 ? -15.126 8.409 26.129 1.00 96.31 478 GLU A O 1
ATOM 3771 N N . GLN A 1 479 ? -13.799 8.544 27.924 1.00 95.44 479 GLN A N 1
ATOM 3772 C CA . GLN A 1 479 ? -14.743 7.819 28.786 1.00 95.44 479 GLN A CA 1
ATOM 3773 C C . GLN A 1 479 ? -16.055 8.587 29.012 1.00 95.44 479 GLN A C 1
ATOM 3775 O O . GLN A 1 479 ? -17.067 7.984 29.363 1.00 95.44 479 GLN A O 1
ATOM 3780 N N . SER A 1 480 ? -16.040 9.905 28.783 1.00 94.69 480 SER A N 1
ATOM 3781 C CA . SER A 1 480 ? -17.199 10.800 28.862 1.00 94.69 480 SER A CA 1
ATOM 3782 C C . SER A 1 480 ? -18.285 10.495 27.823 1.00 94.69 480 SER A C 1
ATOM 3784 O O . SER A 1 480 ? -19.436 10.854 28.050 1.00 94.69 480 SER A O 1
ATOM 3786 N N . GLY A 1 481 ? -17.931 9.833 26.714 1.00 94.38 481 GLY A N 1
ATOM 3787 C CA . GLY A 1 481 ? -18.830 9.587 25.583 1.00 94.38 481 GLY A CA 1
ATOM 3788 C C . GLY A 1 481 ? -18.447 10.319 24.296 1.00 94.38 481 GLY A C 1
ATOM 3789 O O . GLY A 1 481 ? -19.006 10.002 23.243 1.00 94.38 481 GLY A O 1
ATOM 3790 N N . GLN A 1 482 ? -17.482 11.244 24.342 1.00 96.00 482 GLN A N 1
ATOM 3791 C CA . GLN A 1 482 ? -16.975 11.911 23.141 1.00 96.00 482 GLN A CA 1
ATOM 3792 C C . GLN A 1 482 ? -16.085 10.974 22.318 1.00 96.00 482 GLN A C 1
ATOM 3794 O O . GLN A 1 482 ? -15.148 10.370 22.840 1.00 96.00 482 GLN A O 1
ATOM 3799 N N . VAL A 1 483 ? -16.357 10.887 21.019 1.00 96.69 483 VAL A N 1
ATOM 3800 C CA . VAL A 1 483 ? -15.574 10.139 20.032 1.00 96.69 483 VAL A CA 1
ATOM 3801 C C . VAL A 1 483 ? -14.958 11.134 19.057 1.00 96.69 483 VAL A C 1
ATOM 3803 O O . VAL A 1 483 ? -15.670 11.894 18.403 1.00 96.69 483 VAL A O 1
ATOM 3806 N N . HIS A 1 484 ? -13.633 11.139 18.973 1.00 97.38 484 HIS A N 1
ATOM 3807 C CA . HIS A 1 484 ? -12.856 11.988 18.077 1.00 97.38 484 HIS A CA 1
ATOM 3808 C C . HIS A 1 484 ? -12.349 11.153 16.910 1.00 97.38 484 HIS A C 1
ATOM 3810 O O . HIS A 1 484 ? -11.726 10.116 17.131 1.00 97.38 484 HIS A O 1
ATOM 3816 N N . ILE A 1 485 ? -12.596 11.614 15.689 1.00 97.50 485 ILE A N 1
ATOM 3817 C CA . ILE A 1 485 ? -12.217 10.947 14.444 1.00 97.50 485 ILE A CA 1
ATOM 3818 C C . ILE A 1 485 ? -11.381 11.934 13.633 1.00 97.50 485 ILE A C 1
ATOM 3820 O O . ILE A 1 485 ? -11.828 13.045 13.355 1.00 97.50 485 ILE A O 1
ATOM 3824 N N . GLY A 1 486 ? -10.153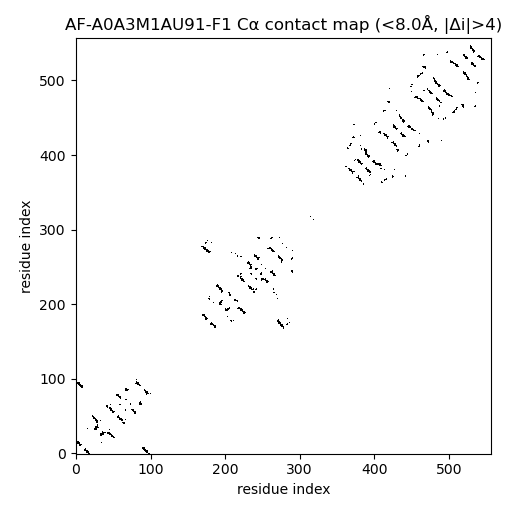 11.552 13.312 1.00 97.00 486 GLY A N 1
ATOM 3825 C CA . GLY A 1 486 ? -9.225 12.294 12.474 1.00 97.00 486 GLY A CA 1
ATOM 3826 C C . GLY A 1 486 ? -9.148 11.664 11.091 1.00 97.00 486 GLY A C 1
ATOM 3827 O O . GLY A 1 486 ? -8.569 10.587 10.960 1.00 97.00 486 GLY A O 1
ATOM 3828 N N . PHE A 1 487 ? -9.702 12.354 10.092 1.00 95.75 487 PHE A N 1
ATOM 3829 C CA . PHE A 1 487 ? -9.655 11.959 8.683 1.00 95.75 487 PHE A CA 1
ATOM 3830 C C . PHE A 1 487 ? -8.355 12.440 8.033 1.00 95.75 487 PHE A C 1
ATOM 3832 O O . PHE A 1 487 ? -7.986 13.613 8.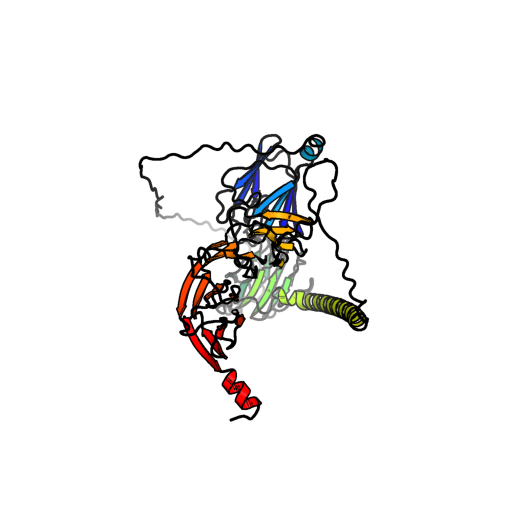163 1.00 95.75 487 PHE A O 1
ATOM 3839 N N . ASN A 1 488 ? -7.638 11.560 7.348 1.00 93.19 488 ASN A N 1
ATOM 3840 C CA . ASN A 1 488 ? -6.303 11.827 6.829 1.00 93.19 488 ASN A CA 1
ATOM 3841 C C . ASN A 1 488 ? -6.339 12.419 5.408 1.00 93.19 488 ASN A C 1
ATOM 3843 O O . ASN A 1 488 ? -6.479 11.710 4.421 1.00 93.19 488 ASN A O 1
ATOM 3847 N N . ARG A 1 489 ? -6.137 13.739 5.270 1.00 85.88 489 ARG A N 1
ATOM 3848 C CA . ARG A 1 489 ? -6.248 14.459 3.982 1.00 85.88 489 ARG A CA 1
ATOM 3849 C C . ARG A 1 489 ? -4.911 14.682 3.268 1.00 85.88 489 ARG A C 1
ATOM 3851 O O . ARG A 1 489 ? -4.716 15.737 2.661 1.00 85.88 489 ARG A O 1
ATOM 3858 N N . LEU A 1 490 ? -3.980 13.723 3.336 1.00 71.88 490 LEU A N 1
ATOM 3859 C CA . LEU A 1 490 ? -2.585 13.779 2.839 1.00 71.88 490 LEU A CA 1
ATOM 3860 C C . LEU A 1 490 ? -1.669 14.820 3.507 1.00 71.88 490 LEU A C 1
ATOM 3862 O O . LEU A 1 490 ? -0.517 14.518 3.811 1.00 71.88 490 LEU A O 1
ATOM 3866 N N . VAL A 1 491 ? -2.132 16.063 3.644 1.00 72.12 491 VAL A N 1
ATOM 3867 C CA . VAL A 1 491 ? -1.336 17.195 4.145 1.00 72.12 491 VAL A CA 1
ATOM 3868 C C . VAL A 1 491 ? -1.580 17.423 5.630 1.00 72.12 491 VAL A C 1
ATOM 3870 O O . VAL A 1 491 ? -0.647 17.715 6.372 1.00 72.12 491 VAL A O 1
ATOM 3873 N N . GLU A 1 492 ? -2.831 17.295 6.059 1.00 82.44 492 GLU A N 1
ATOM 3874 C CA . GLU A 1 492 ? -3.244 17.494 7.440 1.00 82.44 492 GLU A CA 1
ATOM 3875 C C . GLU A 1 492 ? -4.370 16.532 7.815 1.00 82.44 492 GLU A C 1
ATOM 3877 O O . GLU A 1 492 ? -5.043 15.962 6.954 1.00 82.44 492 GLU A O 1
ATOM 3882 N N . MET A 1 493 ? -4.559 16.355 9.119 1.00 91.81 493 MET A N 1
ATOM 3883 C CA . MET A 1 493 ? -5.631 15.531 9.656 1.00 91.81 493 MET A CA 1
ATOM 3884 C C . MET A 1 493 ? -6.826 16.408 10.037 1.00 91.81 493 MET A C 1
ATOM 3886 O O . MET A 1 493 ? -6.705 17.319 10.859 1.00 91.81 493 MET A O 1
ATOM 3890 N N . GLU A 1 494 ? -7.987 16.115 9.459 1.00 94.69 494 GLU A N 1
ATOM 3891 C CA . GLU A 1 494 ? -9.249 16.791 9.743 1.00 94.69 494 GLU A CA 1
ATOM 3892 C C . GLU A 1 494 ? -9.945 16.108 10.928 1.00 94.69 494 GLU A C 1
ATOM 3894 O O . GLU A 1 494 ? -10.456 14.998 10.809 1.00 94.69 494 GLU A O 1
ATOM 3899 N N . TRP A 1 495 ? -9.988 16.775 12.083 1.00 96.06 495 TRP A N 1
ATOM 3900 C CA . TRP A 1 495 ? -10.596 16.220 13.293 1.00 96.06 495 TRP A CA 1
ATOM 3901 C C . TRP A 1 495 ? -12.064 16.610 13.440 1.00 96.06 495 TRP A C 1
ATOM 3903 O O . TRP A 1 495 ? -12.406 17.794 13.490 1.00 96.06 495 TRP A O 1
ATOM 3913 N N . LYS A 1 496 ? -12.923 15.606 13.607 1.00 96.62 496 LYS A N 1
ATOM 3914 C CA . LYS A 1 496 ? -14.337 15.755 13.957 1.00 96.62 496 LYS A CA 1
ATOM 3915 C C . LYS A 1 496 ? -14.622 15.069 15.288 1.00 96.62 496 LYS A C 1
ATOM 3917 O O . LYS A 1 496 ? -13.994 14.074 15.637 1.00 96.62 496 LYS A O 1
ATOM 3922 N N . THR A 1 497 ? -15.578 15.614 16.031 1.00 95.69 497 THR A N 1
ATOM 3923 C CA . THR A 1 497 ? -16.009 15.069 17.322 1.00 95.69 497 THR A CA 1
ATOM 3924 C C . THR A 1 497 ? -17.497 14.781 17.275 1.00 95.69 497 THR A C 1
ATOM 3926 O O . THR A 1 497 ? -18.281 15.623 16.836 1.00 95.69 497 THR A O 1
ATOM 3929 N N . PHE A 1 498 ? -17.872 13.611 17.769 1.00 92.50 498 PHE A N 1
ATOM 3930 C CA . PHE A 1 498 ? -19.246 13.160 17.909 1.00 92.50 498 PHE A CA 1
ATOM 3931 C C . PHE A 1 498 ? -19.505 12.739 19.362 1.00 92.50 498 PHE A C 1
ATOM 3933 O O . PHE A 1 498 ? -18.650 12.122 19.993 1.00 92.50 498 PHE A O 1
ATOM 3940 N N . ASP A 1 499 ? -20.676 13.075 19.904 1.00 94.81 499 ASP A N 1
ATOM 3941 C CA . ASP A 1 499 ? -21.094 12.657 21.245 1.00 94.81 499 ASP A CA 1
ATOM 3942 C C . ASP A 1 499 ? -21.999 11.425 21.145 1.00 94.81 499 ASP A C 1
ATOM 3944 O O . ASP A 1 499 ? -23.096 11.485 20.589 1.00 94.81 499 ASP A O 1
ATOM 3948 N N . SER A 1 500 ? -21.540 10.308 21.709 1.00 92.56 500 SER A N 1
ATOM 3949 C CA . SER A 1 500 ? -22.316 9.065 21.757 1.00 92.56 500 SER A CA 1
ATOM 3950 C C . SER A 1 500 ? -23.486 9.109 22.750 1.00 92.56 500 SER A C 1
ATOM 3952 O O . SER A 1 500 ? -24.361 8.241 22.711 1.00 92.56 500 SER A O 1
ATOM 3954 N N . GLY A 1 501 ? -23.522 10.102 23.647 1.00 91.81 501 GLY A N 1
ATOM 3955 C CA . GLY A 1 501 ? -24.569 10.292 24.652 1.00 91.81 501 GLY A CA 1
ATOM 3956 C C . GLY A 1 501 ? -24.524 9.305 25.826 1.00 91.81 501 GLY A C 1
ATOM 3957 O O . GLY A 1 501 ? -25.381 9.364 26.714 1.00 91.81 501 GLY A O 1
ATOM 3958 N N . VAL A 1 502 ? -23.548 8.392 25.851 1.00 93.31 502 VAL A N 1
ATOM 3959 C CA . VAL A 1 502 ? -23.329 7.416 26.928 1.00 93.31 502 VAL A CA 1
ATOM 3960 C C . VAL A 1 502 ? -21.839 7.273 27.227 1.00 93.31 502 VAL A C 1
ATOM 3962 O O . VAL A 1 502 ? -21.007 7.374 26.332 1.00 93.31 502 VAL A O 1
ATOM 3965 N N . GLY A 1 503 ? -21.491 7.004 28.488 1.00 93.94 503 GLY A N 1
ATOM 3966 C CA . GLY A 1 503 ? -20.097 6.785 28.870 1.00 93.94 503 GLY A CA 1
ATOM 3967 C C . GLY A 1 503 ? -19.512 5.538 28.201 1.00 93.94 503 GLY A C 1
ATOM 3968 O O . GLY A 1 503 ? -20.158 4.484 28.166 1.00 93.94 503 GLY A O 1
ATOM 3969 N N . LEU A 1 504 ? -18.282 5.649 27.693 1.00 94.44 504 LEU A N 1
ATOM 3970 C CA . LEU A 1 504 ? -17.583 4.588 26.962 1.00 94.44 504 LEU A CA 1
ATOM 3971 C C . LEU A 1 504 ? -16.518 3.940 27.846 1.00 94.44 504 LEU A C 1
ATOM 3973 O O . LEU A 1 504 ? -15.599 4.601 28.319 1.00 94.44 504 LEU A O 1
ATOM 3977 N N . MET A 1 505 ? -16.636 2.631 28.067 1.00 88.75 505 MET A N 1
ATOM 3978 C CA . MET A 1 505 ? -15.800 1.885 29.021 1.00 88.75 505 MET A CA 1
ATOM 3979 C C . MET A 1 505 ? -14.881 0.860 28.350 1.00 88.75 505 MET A C 1
ATOM 3981 O O . MET A 1 505 ? -13.998 0.310 29.008 1.00 88.75 505 MET A O 1
ATOM 3985 N N . ALA A 1 506 ? -15.089 0.584 27.061 1.00 90.31 506 ALA A N 1
ATOM 3986 C CA . ALA A 1 506 ? -14.291 -0.364 26.295 1.00 90.31 506 ALA A CA 1
ATOM 3987 C C . ALA A 1 506 ? -13.443 0.348 25.226 1.00 90.31 506 ALA A C 1
ATOM 3989 O O . ALA A 1 506 ? -13.901 1.349 24.671 1.00 90.31 506 ALA A O 1
ATOM 3990 N N . PRO A 1 507 ? -12.250 -0.183 24.890 1.00 91.31 507 PRO A N 1
ATOM 3991 C CA . PRO A 1 507 ? -11.473 0.291 23.751 1.00 91.31 507 PRO A CA 1
ATOM 3992 C C . PRO A 1 507 ? -12.280 0.239 22.452 1.00 91.31 507 PRO A C 1
ATOM 3994 O O . PRO A 1 507 ? -13.090 -0.670 22.259 1.00 91.31 507 PRO A O 1
ATOM 3997 N N . LEU A 1 508 ? -12.010 1.185 21.555 1.00 94.81 508 LEU A N 1
ATOM 3998 C CA . LEU A 1 508 ? -12.591 1.188 20.219 1.00 94.81 508 LEU A CA 1
ATOM 3999 C C . LEU A 1 508 ? -12.053 0.022 19.383 1.00 94.81 508 LEU A C 1
ATOM 4001 O O . LEU A 1 508 ? -10.889 -0.370 19.501 1.00 94.81 508 LEU A O 1
ATOM 4005 N N . THR A 1 509 ? -12.894 -0.499 18.498 1.00 95.25 509 THR A N 1
ATOM 4006 C CA . THR A 1 509 ? -12.486 -1.395 17.414 1.00 95.25 509 THR A CA 1
ATOM 4007 C C . THR A 1 509 ? -13.158 -0.951 16.124 1.00 95.25 509 THR A C 1
ATOM 4009 O O . THR A 1 509 ? -14.181 -0.278 16.178 1.00 95.25 509 THR A O 1
ATOM 4012 N N . ALA A 1 510 ? -12.565 -1.277 14.982 1.00 94.88 510 ALA A N 1
ATOM 4013 C CA . ALA A 1 510 ? -13.069 -0.874 13.684 1.00 94.88 510 ALA A CA 1
ATOM 4014 C C . ALA A 1 510 ? -13.095 -2.064 12.737 1.00 94.88 510 ALA A C 1
ATOM 4016 O O . ALA A 1 510 ? -12.151 -2.864 12.717 1.0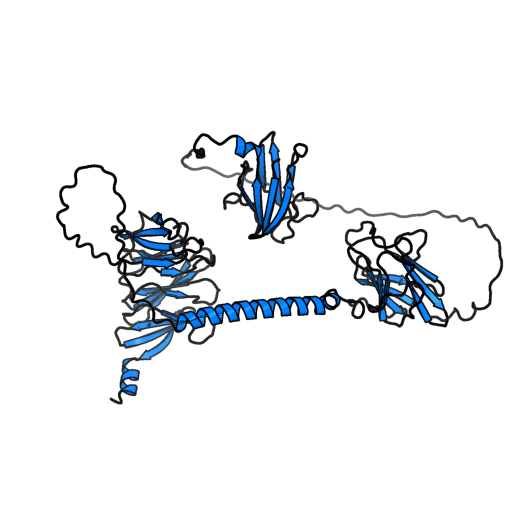0 94.88 510 ALA A O 1
ATOM 4017 N N . ALA A 1 511 ? -14.175 -2.174 11.976 1.00 93.00 511 ALA A N 1
ATOM 4018 C CA . ALA A 1 511 ? -14.333 -3.149 10.915 1.00 93.00 511 ALA A CA 1
ATOM 4019 C C . ALA A 1 511 ? -15.436 -2.681 9.968 1.00 93.00 511 ALA A C 1
ATOM 4021 O O . ALA A 1 511 ? -16.433 -2.144 10.426 1.00 93.00 511 ALA A O 1
ATOM 4022 N N . ASP A 1 512 ? -15.264 -2.970 8.686 1.00 92.19 512 ASP A N 1
ATOM 4023 C CA . ASP A 1 512 ? -16.322 -2.871 7.683 1.00 92.19 512 ASP A CA 1
ATOM 4024 C C . ASP A 1 512 ? -17.360 -3.987 7.945 1.00 92.19 512 ASP A C 1
ATOM 4026 O O . ASP A 1 512 ? -17.116 -5.176 7.670 1.00 92.19 512 ASP A O 1
ATOM 4030 N N . LEU A 1 513 ? -18.466 -3.637 8.612 1.00 90.81 513 LEU A N 1
ATOM 4031 C CA . LEU A 1 513 ? -19.507 -4.576 9.037 1.00 90.81 513 LEU A CA 1
ATOM 4032 C C . LEU A 1 513 ? -20.570 -4.777 7.959 1.00 90.81 513 LEU A C 1
ATOM 4034 O O . LEU A 1 513 ? -21.131 -5.880 7.873 1.00 90.81 513 LEU A O 1
ATOM 4038 N N . ASP A 1 514 ? -20.869 -3.747 7.169 1.00 87.56 514 ASP A N 1
ATOM 4039 C CA . ASP A 1 514 ? -21.939 -3.775 6.170 1.00 87.56 514 ASP A CA 1
ATOM 4040 C C . ASP A 1 514 ? -21.456 -3.933 4.713 1.00 87.56 514 ASP A C 1
ATOM 4042 O O . ASP A 1 514 ? -22.262 -4.280 3.839 1.00 87.56 514 ASP A O 1
ATOM 4046 N N . ARG A 1 515 ? -20.135 -3.897 4.494 1.00 89.25 515 ARG A N 1
ATOM 4047 C CA . ARG A 1 515 ? -19.434 -4.107 3.217 1.00 89.25 515 ARG A CA 1
ATOM 4048 C C . ARG A 1 515 ? -19.628 -2.984 2.211 1.00 89.25 515 ARG A C 1
ATOM 4050 O O . ARG A 1 515 ? -19.636 -3.265 1.003 1.00 89.25 515 ARG A O 1
ATOM 4057 N N . ASP A 1 516 ? -19.810 -1.756 2.676 1.00 85.56 516 ASP A N 1
ATOM 4058 C CA . ASP A 1 516 ? -19.857 -0.574 1.817 1.00 85.56 516 ASP A CA 1
ATOM 4059 C C . ASP A 1 516 ? -18.465 -0.003 1.485 1.00 85.56 516 ASP A C 1
ATOM 4061 O O . ASP A 1 516 ? -18.289 0.579 0.408 1.00 85.56 516 ASP A O 1
ATOM 4065 N N . GLY A 1 517 ? -17.461 -0.324 2.304 1.00 85.50 517 GLY A N 1
ATOM 4066 C CA . GLY A 1 517 ? -16.049 -0.052 2.062 1.00 85.50 517 GLY A CA 1
ATOM 4067 C C . GLY A 1 517 ? -15.418 0.922 3.053 1.00 85.50 517 GLY A C 1
ATOM 4068 O O . GLY A 1 517 ? -14.185 0.941 3.117 1.00 85.50 517 GLY A O 1
ATOM 4069 N N . ASP A 1 518 ? -16.208 1.665 3.832 1.00 90.38 518 ASP A N 1
ATOM 4070 C CA . ASP A 1 518 ? -15.734 2.343 5.036 1.00 90.38 518 ASP A CA 1
ATOM 4071 C C . ASP A 1 518 ? -15.856 1.432 6.266 1.00 90.38 518 ASP A C 1
ATOM 4073 O O . ASP A 1 518 ? -16.567 0.433 6.287 1.00 90.38 518 ASP A O 1
ATOM 4077 N N . ALA A 1 519 ? -15.024 1.682 7.276 1.00 92.62 519 ALA A N 1
ATOM 4078 C CA . ALA A 1 519 ? -15.034 0.892 8.499 1.00 92.62 519 ALA A CA 1
ATOM 4079 C C . ALA A 1 519 ? -15.908 1.542 9.580 1.00 92.62 519 ALA A C 1
ATOM 4081 O O . ALA A 1 519 ? -15.629 2.653 10.038 1.00 92.62 519 ALA A O 1
ATOM 4082 N N . GLU A 1 520 ? -16.869 0.798 10.125 1.00 94.56 520 GLU A N 1
ATOM 4083 C CA . GLU A 1 520 ? -17.610 1.235 11.308 1.00 94.56 520 GLU A CA 1
ATOM 4084 C C . GLU A 1 520 ? -16.752 1.104 12.565 1.00 94.56 520 GLU A C 1
ATOM 4086 O O . GLU A 1 520 ? -16.003 0.140 12.762 1.00 94.56 520 GLU A O 1
ATOM 4091 N N . ILE A 1 521 ? -16.938 2.044 13.490 1.00 95.94 521 ILE A N 1
ATOM 4092 C CA . ILE A 1 521 ? -16.323 2.010 14.815 1.00 95.94 521 ILE A CA 1
ATOM 4093 C C . ILE A 1 521 ? -17.302 1.369 15.799 1.00 95.94 521 ILE A C 1
ATOM 4095 O O . ILE A 1 521 ? -18.406 1.866 16.017 1.00 95.94 521 ILE A O 1
ATOM 4099 N N . LEU A 1 522 ? -16.878 0.301 16.468 1.00 95.25 522 LEU A N 1
ATOM 4100 C CA . LEU A 1 522 ? -17.621 -0.314 17.559 1.00 95.25 522 LEU A CA 1
ATOM 4101 C C . LEU A 1 522 ? -17.070 0.146 18.907 1.00 95.25 522 LEU A C 1
ATOM 4103 O O . LEU A 1 522 ? -15.857 0.116 19.150 1.00 95.25 522 LEU A O 1
ATOM 4107 N N . CYS A 1 523 ? -17.969 0.513 19.818 1.00 93.56 523 CYS A N 1
ATOM 4108 C CA . CYS A 1 523 ? -17.604 0.896 21.176 1.00 93.56 523 CYS A CA 1
ATOM 4109 C C . CYS A 1 523 ? -18.564 0.328 22.226 1.00 93.56 523 CYS A C 1
ATOM 4111 O O . CYS A 1 523 ? -19.774 0.236 22.028 1.00 93.56 523 CYS A O 1
ATOM 4113 N N . GLY A 1 524 ? -18.000 -0.086 23.362 1.00 93.38 524 GLY A N 1
ATOM 4114 C CA . GLY A 1 524 ? -18.755 -0.606 24.500 1.00 93.38 524 GLY A CA 1
ATOM 4115 C C . GLY A 1 524 ? -19.046 0.487 25.525 1.00 93.38 524 GLY A C 1
ATOM 4116 O O . GLY A 1 524 ? -18.132 1.175 25.989 1.00 93.38 524 GLY A O 1
ATOM 4117 N N . SER A 1 525 ? -20.311 0.616 25.909 1.00 93.62 525 SER A N 1
ATOM 4118 C CA . SER A 1 525 ? -20.771 1.591 26.901 1.00 93.62 525 SER A CA 1
ATOM 4119 C C . SER A 1 525 ? -20.840 1.019 28.319 1.00 93.62 525 SER A C 1
ATOM 4121 O O . SER A 1 525 ? -20.940 -0.192 28.529 1.00 93.62 525 SER A O 1
ATOM 4123 N N . GLU A 1 526 ? -20.891 1.909 29.310 1.00 90.44 526 GLU A N 1
ATOM 4124 C CA . GLU A 1 526 ? -21.134 1.564 30.720 1.00 90.44 526 GLU A CA 1
ATOM 4125 C C . GLU A 1 526 ? -22.488 0.871 30.969 1.00 90.44 526 GLU A C 1
ATOM 4127 O O . GLU A 1 526 ? -22.671 0.216 31.994 1.00 90.44 526 GLU A O 1
ATOM 4132 N N . ARG A 1 527 ? -23.443 0.999 30.036 1.00 90.62 527 ARG A N 1
ATOM 4133 C CA . ARG A 1 527 ? -24.795 0.424 30.146 1.00 90.62 527 ARG A CA 1
ATOM 4134 C C . ARG A 1 527 ? -24.901 -0.988 29.566 1.00 90.62 527 ARG A C 1
ATOM 4136 O O . ARG A 1 527 ? -25.981 -1.567 29.590 1.00 90.62 527 ARG A O 1
ATOM 4143 N N . GLY A 1 528 ? -23.807 -1.542 29.042 1.00 90.06 528 GLY A N 1
ATOM 4144 C CA . GLY A 1 528 ? -23.820 -2.829 28.341 1.00 90.06 528 GLY A CA 1
ATOM 4145 C C . GLY A 1 528 ? -24.314 -2.739 26.893 1.00 90.06 528 GLY A C 1
ATOM 4146 O O . GLY A 1 528 ? -24.598 -3.766 26.288 1.00 90.06 528 GLY A O 1
ATOM 4147 N N . LEU A 1 529 ? -24.403 -1.530 26.326 1.00 93.50 529 LEU A N 1
ATOM 4148 C CA . LEU A 1 529 ? -24.654 -1.337 24.896 1.00 93.50 529 LEU A CA 1
ATOM 4149 C C . LEU A 1 529 ? -23.338 -1.404 24.120 1.00 93.50 529 LEU A C 1
ATOM 4151 O O . LEU A 1 529 ? -22.358 -0.783 24.539 1.00 93.50 529 LEU A O 1
ATOM 4155 N N . ILE A 1 530 ? -23.351 -2.083 22.977 1.00 94.44 530 ILE A N 1
ATOM 4156 C CA . ILE A 1 530 ? -22.369 -1.924 21.904 1.00 94.44 530 ILE A CA 1
ATOM 4157 C C . ILE A 1 530 ? -22.965 -0.930 20.915 1.00 94.44 530 ILE A C 1
ATOM 4159 O O . ILE A 1 530 ? -24.022 -1.196 20.344 1.00 94.44 530 ILE A O 1
ATOM 4163 N N . LEU A 1 531 ? -22.311 0.209 20.723 1.00 94.94 531 LEU A N 1
ATOM 4164 C CA . LEU A 1 531 ? -22.683 1.165 19.686 1.00 94.94 531 LEU A CA 1
ATOM 4165 C C . LEU A 1 531 ? -21.875 0.863 18.427 1.00 94.94 531 LEU A C 1
ATOM 4167 O O . LEU A 1 531 ? -20.681 0.578 18.515 1.00 94.94 531 LEU A O 1
ATOM 4171 N N . ILE A 1 532 ? -22.537 0.948 17.281 1.00 95.50 532 ILE A N 1
ATOM 4172 C CA . ILE A 1 532 ? -21.942 0.895 15.949 1.00 95.50 532 ILE A CA 1
ATOM 4173 C C . ILE A 1 532 ? -22.015 2.317 15.405 1.00 95.50 532 ILE A C 1
ATOM 4175 O O . ILE A 1 532 ? -23.108 2.853 15.198 1.00 95.50 532 ILE A O 1
ATOM 4179 N N . ILE A 1 533 ? -20.858 2.945 15.253 1.00 94.62 533 ILE A N 1
ATOM 4180 C CA . ILE A 1 533 ? -20.710 4.325 14.813 1.00 94.62 533 ILE A CA 1
ATOM 4181 C C . ILE A 1 533 ? -20.251 4.306 13.362 1.00 94.62 533 ILE A C 1
ATOM 4183 O O . ILE A 1 533 ? -19.178 3.796 13.052 1.00 94.62 533 ILE A O 1
ATOM 4187 N N . ASP A 1 534 ? -21.068 4.911 12.512 1.00 93.56 534 ASP A N 1
ATOM 4188 C CA . ASP A 1 534 ? -20.708 5.276 11.149 1.00 93.56 534 ASP A CA 1
ATOM 4189 C C . ASP A 1 534 ? -19.921 6.589 11.244 1.00 93.56 534 ASP A C 1
ATOM 4191 O O . ASP A 1 534 ? -20.443 7.642 11.647 1.00 93.56 534 ASP A O 1
ATOM 4195 N N . ALA A 1 535 ? -18.618 6.468 10.999 1.00 90.19 535 ALA A N 1
ATOM 4196 C CA . ALA A 1 535 ? -17.655 7.539 11.177 1.00 90.19 535 ALA A CA 1
ATOM 4197 C C . ALA A 1 535 ? -17.786 8.595 10.072 1.00 90.19 535 ALA A C 1
ATOM 4199 O O . ALA A 1 535 ? -17.779 9.789 10.389 1.00 90.19 535 ALA A O 1
ATOM 4200 N N . ALA A 1 536 ? -18.004 8.178 8.820 1.00 89.56 536 ALA A N 1
ATOM 4201 C CA . ALA A 1 536 ? -18.233 9.065 7.683 1.00 89.56 536 ALA A CA 1
ATOM 4202 C C . ALA A 1 536 ? -19.420 10.015 7.922 1.00 89.56 536 ALA A C 1
ATOM 4204 O O . ALA A 1 536 ? -19.345 11.217 7.635 1.00 89.56 536 ALA A O 1
ATOM 4205 N N . GLN A 1 537 ? -20.511 9.502 8.499 1.00 89.19 537 GLN A N 1
ATOM 4206 C CA . GLN A 1 537 ? -21.737 10.262 8.758 1.00 89.19 537 GLN A CA 1
ATOM 4207 C C . GLN A 1 537 ? -21.819 10.850 10.173 1.00 89.19 537 GLN A C 1
ATOM 4209 O O . GLN A 1 537 ? -22.761 11.595 10.460 1.00 89.19 537 GLN A O 1
ATOM 4214 N N . LEU A 1 538 ? -20.853 10.546 11.050 1.00 91.19 538 LEU A N 1
ATOM 4215 C CA . LEU A 1 538 ? -20.813 10.968 12.455 1.00 91.19 538 LEU A CA 1
ATOM 4216 C C . LEU A 1 538 ? -22.112 10.656 13.209 1.00 91.19 538 LEU A C 1
ATOM 4218 O O . LEU A 1 538 ? -22.710 11.528 13.849 1.00 91.19 538 LEU A O 1
ATOM 4222 N N . LYS A 1 539 ? -22.581 9.411 13.110 1.00 93.00 539 LYS A N 1
ATOM 4223 C CA . LYS A 1 539 ? -23.825 8.983 13.761 1.00 93.00 539 LYS A CA 1
ATOM 4224 C C . LYS A 1 539 ? -23.731 7.552 14.274 1.00 93.00 539 LYS A C 1
ATOM 4226 O O . LYS A 1 539 ? -22.945 6.743 13.796 1.00 93.00 539 LYS A O 1
ATOM 4231 N N . ILE A 1 540 ? -24.614 7.212 15.207 1.00 94.12 540 ILE A N 1
ATOM 4232 C CA . ILE A 1 540 ? -24.825 5.821 15.613 1.00 94.12 540 ILE A CA 1
ATOM 4233 C C . ILE A 1 540 ? -25.686 5.148 14.537 1.00 94.12 540 ILE A C 1
ATOM 4235 O O . ILE A 1 540 ? -26.866 5.472 14.390 1.00 94.12 540 ILE A O 1
ATOM 4239 N N . ALA A 1 541 ? -25.087 4.236 13.774 1.00 91.81 541 ALA A N 1
ATOM 4240 C CA . ALA A 1 541 ? -25.761 3.438 12.753 1.00 91.81 541 ALA A CA 1
ATOM 4241 C C . ALA A 1 541 ? -26.564 2.280 13.364 1.00 91.81 541 ALA A C 1
ATOM 4243 O O . ALA A 1 541 ? -27.606 1.893 12.834 1.00 91.81 541 ALA A O 1
ATOM 4244 N N . GLY A 1 542 ? -26.122 1.763 14.513 1.00 92.38 542 GLY A N 1
ATOM 4245 C CA . GLY A 1 542 ? -26.805 0.683 15.214 1.00 92.38 542 GLY A CA 1
ATOM 4246 C C . GLY A 1 542 ? -26.381 0.556 16.671 1.00 92.38 542 GLY A C 1
ATOM 4247 O O . GLY A 1 542 ? -25.334 1.051 17.080 1.00 92.38 542 GLY A O 1
ATOM 4248 N N . THR A 1 543 ? -27.201 -0.140 17.454 1.00 94.06 543 THR A N 1
ATOM 4249 C CA . THR A 1 543 ? -26.920 -0.442 18.860 1.00 94.06 543 THR A CA 1
ATOM 4250 C C . THR A 1 543 ? -27.300 -1.885 19.154 1.00 94.06 543 THR A C 1
ATOM 4252 O O . THR A 1 543 ? -28.372 -2.334 18.749 1.00 94.06 543 THR A O 1
ATOM 4255 N N . VAL A 1 544 ? -26.450 -2.595 19.892 1.00 93.75 544 VAL A N 1
ATOM 4256 C CA . VAL A 1 544 ? -26.717 -3.945 20.401 1.00 93.75 544 VAL A CA 1
ATOM 4257 C C . VAL A 1 544 ? -26.706 -3.905 21.926 1.00 93.75 544 VAL A C 1
ATOM 4259 O O . VAL A 1 544 ? -25.700 -3.529 22.522 1.00 93.75 544 VAL A O 1
ATOM 4262 N N . ASP A 1 545 ? -27.808 -4.293 22.569 1.00 93.62 545 ASP A N 1
ATOM 4263 C CA . ASP A 1 545 ? -27.875 -4.412 24.029 1.00 93.62 545 ASP A CA 1
ATOM 4264 C C . ASP A 1 545 ? -27.438 -5.816 24.468 1.00 93.62 545 ASP A C 1
ATOM 4266 O O . ASP A 1 545 ? -28.149 -6.803 24.268 1.00 93.62 545 ASP A O 1
ATOM 4270 N N . ILE A 1 546 ? -26.256 -5.910 25.085 1.00 90.62 546 ILE A N 1
ATOM 4271 C CA . ILE A 1 546 ? -25.701 -7.188 25.545 1.00 90.62 546 ILE A CA 1
ATOM 4272 C C . ILE A 1 546 ? -26.590 -7.809 26.628 1.00 90.62 546 ILE A C 1
ATOM 4274 O O . ILE A 1 546 ? -26.700 -9.033 26.687 1.00 90.62 546 ILE A O 1
ATOM 4278 N N . ASN A 1 547 ? -27.229 -7.005 27.484 1.00 88.25 547 ASN A N 1
ATOM 4279 C CA . ASN A 1 547 ? -28.073 -7.538 28.552 1.00 88.25 547 ASN A CA 1
ATOM 4280 C C . ASN A 1 547 ? -29.317 -8.208 27.967 1.00 88.25 547 ASN A C 1
ATOM 4282 O O . ASN A 1 547 ? -29.702 -9.289 28.413 1.00 88.25 547 ASN A O 1
ATOM 4286 N N . GLU A 1 548 ? -29.925 -7.591 26.951 1.00 90.19 548 GLU A N 1
ATOM 4287 C CA . GLU A 1 548 ? -31.078 -8.163 26.255 1.00 90.19 548 GLU A CA 1
ATOM 4288 C C . GLU A 1 548 ? -30.705 -9.475 25.548 1.00 90.19 548 GLU A C 1
ATOM 4290 O O . GLU A 1 548 ? -31.392 -10.486 25.713 1.00 90.19 548 GLU A O 1
ATOM 4295 N N . GLU A 1 549 ? -29.588 -9.491 24.820 1.00 89.50 549 GLU A N 1
ATOM 4296 C CA . GLU A 1 549 ? -29.118 -10.687 24.113 1.00 89.50 549 GLU A CA 1
ATOM 4297 C C . GLU A 1 549 ? -28.715 -11.818 25.072 1.00 89.50 549 GLU A C 1
ATOM 4299 O O . GLU A 1 549 ? -29.025 -12.989 24.830 1.00 89.50 549 GLU A O 1
ATOM 4304 N N . LEU A 1 550 ? -28.098 -11.486 26.209 1.00 87.38 550 LEU A N 1
ATOM 4305 C CA . LEU A 1 550 ? -27.766 -12.464 27.241 1.00 87.38 550 LEU A CA 1
ATOM 4306 C C . LEU A 1 550 ? -29.032 -13.051 27.886 1.00 87.38 550 LEU A C 1
ATOM 4308 O O . LEU A 1 550 ? -29.108 -14.265 28.081 1.00 87.38 550 LEU A O 1
ATOM 4312 N N . ASN A 1 551 ? -30.044 -12.223 28.165 1.00 88.50 551 ASN A N 1
ATOM 4313 C CA . ASN A 1 551 ? -31.328 -12.680 28.705 1.00 88.50 551 ASN A CA 1
ATOM 4314 C C . ASN A 1 551 ? -32.060 -13.609 27.726 1.00 88.50 551 ASN A C 1
ATOM 4316 O O . ASN A 1 551 ? -32.537 -14.673 28.132 1.00 88.50 551 ASN A O 1
ATOM 4320 N N . LYS A 1 552 ? -32.078 -13.266 26.427 1.00 88.25 552 LYS A N 1
ATOM 4321 C CA . LYS A 1 552 ? -32.613 -14.137 25.364 1.00 88.25 552 LYS A CA 1
ATOM 4322 C C . LYS A 1 552 ? -31.899 -15.489 25.335 1.00 88.25 552 LYS A C 1
ATOM 4324 O O . LYS A 1 552 ? -32.560 -16.522 25.238 1.00 88.25 552 LYS A O 1
ATOM 4329 N N . ALA A 1 553 ? -30.569 -15.493 25.445 1.00 84.31 553 ALA A N 1
ATOM 4330 C CA . ALA A 1 553 ? -29.765 -16.713 25.405 1.00 84.31 553 ALA A CA 1
ATOM 4331 C C . ALA A 1 553 ? -29.937 -17.598 26.653 1.00 84.31 553 ALA A C 1
ATOM 4333 O O . ALA A 1 553 ? -29.925 -18.825 26.545 1.00 84.31 553 ALA A O 1
ATOM 4334 N N . LEU A 1 554 ? -30.101 -16.993 27.833 1.00 85.75 554 LEU A N 1
ATOM 4335 C CA . LEU A 1 554 ? -30.267 -17.707 29.105 1.00 85.75 554 LEU A CA 1
ATOM 4336 C C . LEU A 1 554 ? -31.720 -18.122 29.390 1.00 85.75 554 LEU A C 1
ATOM 4338 O O . LEU A 1 554 ? -31.958 -18.906 30.309 1.00 85.75 554 LEU A O 1
ATOM 4342 N N . GLY A 1 555 ? -32.690 -17.631 28.611 1.00 72.25 555 GLY A N 1
ATOM 4343 C CA . GLY A 1 555 ? -34.113 -17.934 28.791 1.00 72.25 555 GLY A CA 1
ATOM 4344 C C . GLY A 1 555 ? -34.727 -17.306 30.047 1.00 72.25 555 GLY A C 1
ATOM 4345 O O . GLY A 1 555 ? -35.798 -17.728 30.483 1.00 72.25 555 GLY A O 1
ATOM 4346 N N . THR A 1 556 ? -34.056 -16.321 30.641 1.00 63.28 556 THR A N 1
ATOM 4347 C CA . THR A 1 556 ? -34.548 -15.534 31.774 1.00 63.28 556 THR A CA 1
ATOM 4348 C C . THR A 1 556 ? -35.202 -14.267 31.233 1.00 63.28 556 THR A C 1
ATOM 4350 O O . THR A 1 556 ? -34.516 -13.274 31.002 1.00 63.28 556 THR A O 1
ATOM 4353 N N . PHE A 1 557 ? -36.510 -14.337 30.979 1.00 50.62 557 PHE A N 1
ATOM 4354 C CA . PHE A 1 557 ? -37.350 -13.182 30.648 1.00 50.62 557 PHE A CA 1
ATOM 4355 C C . PHE A 1 557 ? -38.035 -12.626 31.893 1.00 50.62 557 PHE A C 1
ATOM 4357 O O . PHE A 1 557 ? -38.547 -13.448 32.692 1.00 50.62 557 PHE A O 1
#

Secondary structure (DSSP, 8-state):
--EEEEEETTEEEEEEE--TT-SEEEEESSTTSSEE---TTS-SS-EEEEEETTEEEEEE-S-SS--EETTEE--S-EEE-TT-EEEETTEEEEEE-TTTTTT-SSS-PPPP-PPP---------------PPPP------------------------S-STTGGG---EEEEEEESTTTT-EEEPPSSEEEEES-TTT-SEE--B-TTSSB-SSS-SS-EEEEEETTEEEEEE-S-SS-EEETTEEPPTT--EEE-TT-EEEE--SS--EEEEEEETT----SPPSSSPPTHHHHHHHHHHHHHHHHHHHHHHHHHHHHHHHHHHTSPPPP------------S--------------------EEEE-TTSSSS-EEEEE-TTS-EEEEETTTTEEEEE-TT--B-TTS--EEE-SSSSSS-EEEEEBTTS-EEEE-TTT--EEEE-----SPBSSS-EEE-SSSSSSPEEEEEBTTSEEEEEEE-SSSEEEEEEE-SS-B-S--EEE-SSSSSSPEEEEEBTTSEEEEEETTTTEEEEEEEHHHHHHHHHT--

Sequence (557 aa):
MPKLILKHKAEVLKELQLKNTKAMYSIGSDEENDICIVDKRVSARHAAIERHGTRFFIRDLNSAFGTYFYGRKLEEPAELHSGDQIQIADFTLAFENPLESSAQDNGSPPQPSYRETEFSPGGEAFANQTEALTLEKESSESQPLDNGVETSAKEKPAPADVESRKEMAPYFLLAIYGPYAGKKFQLKYGETRIGRDSKFNDIIIRENMHGEIDPSISRRHATITYHDHSFFVMDKRSKTRTYVNQLEVPEDEEIALEHGDEIEIVSDQKSTIFRFVPEGNWDFSPPKKAGTWWVRYQPKLLRGAAVVAIAVGLILGIGGWLSYSNIVQKPEPFKLEMTKWAIPGPSKRSARPATSRPAAASFRPVAAIADFTGNGYVDLAMLSGQQTPMLISGRKRRRTWRLDNLKVDPQYPLLAADLNNNHLKDLILVTTNGQVIAVDGKYGAEIFSSPYFQPPFSGAPVVGDFDADGWPDVAIAEQSGQVHIGFNRLVEMEWKTFDSGVGLMAPLTAADLDRDGDAEILCGSERGLILIIDAAQLKIAGTVDINEELNKALGTF

pLDDT: mean 78.23, std 22.68, range [24.48, 97.5]

Solvent-accessible surface area (backbone atoms only — not comparable to full-atom values): 32743 Å² total; per-residue (Å²): 115,36,32,40,36,37,26,50,83,94,45,79,77,46,77,45,75,60,56,94,86,57,55,66,43,39,29,13,35,33,82,90,27,79,42,57,43,91,47,95,66,39,31,60,61,22,32,36,42,38,48,63,90,94,44,40,31,41,33,54,56,80,30,89,70,49,38,26,48,87,89,36,75,49,88,62,74,41,80,60,52,65,73,39,53,38,37,48,76,82,30,38,38,38,34,43,31,64,75,56,69,73,74,67,88,79,78,80,84,82,76,85,84,76,81,86,76,84,87,85,88,87,85,82,87,86,82,88,83,88,86,85,88,83,87,88,83,90,78,87,81,89,85,90,90,86,85,88,82,89,80,88,87,86,89,85,83,88,78,94,67,74,86,75,63,85,77,68,77,54,38,30,37,33,24,35,36,43,62,53,46,81,43,75,43,81,59,50,97,35,75,34,31,31,12,33,32,73,89,76,24,79,43,66,54,30,52,39,87,86,69,44,81,42,84,47,38,23,55,56,23,36,36,37,39,44,56,94,94,40,42,27,39,29,22,56,73,29,81,57,46,33,24,49,51,67,42,72,42,47,71,89,47,68,46,78,59,53,86,71,38,23,39,36,48,35,38,90,86,61,38,37,31,26,32,33,28,51,69,90,57,84,73,64,62,69,70,86,55,35,75,57,75,70,70,84,41,46,72,59,51,50,51,50,51,48,52,49,52,49,49,49,50,47,51,51,47,50,51,46,50,55,48,54,60,55,72,72,48,78,74,73,79,85,75,84,79,84,76,84,85,74,82,86,72,96,67,98,65,84,83,65,83,78,74,84,69,83,72,84,64,82,79,61,84,35,58,28,77,43,39,26,74,71,77,89,39,64,18,44,35,34,58,44,101,80,31,20,48,30,35,30,35,49,81,77,72,41,73,75,46,67,43,85,91,46,54,40,34,68,88,40,58,44,42,72,43,48,63,80,77,75,86,35,33,20,38,39,42,44,30,72,73,30,28,48,34,34,25,38,44,66,75,64,44,77,71,49,72,53,72,76,48,73,68,62,54,28,46,37,67,33,73,40,34,36,71,55,80,82,42,45,16,42,34,43,38,22,30,80,15,43,36,38,39,31,43,51,64,91,80,52,67,52,75,47,78,40,74,71,86,46,40,25,65,36,46,54,43,66,45,56,82,88,73,85,66,36,26,30,37,37,36,33,33,78,85,44,34,36,39,33,28,35,55,67,77,63,41,76,75,45,76,46,52,49,64,61,53,48,29,66,74,70,70,60,126

Mean predicted aligned error: 22.76 Å

Nearest PDB structures (foldseek):
  6i2r-assembly1_D  TM=9.256E-01  e=2.549E-06  Mycolicibacterium smegmatis MC2 155
  8p5x-assembly1_G  TM=9.249E-01  e=2.082E-06  Corynebacterium glutamicum ATCC 13032
  2ff4-assembly1_A  TM=8.971E-01  e=4.443E-06  Mycobacterium tuberculosis H37Rv
  2aff-assembly1_A  TM=8.643E-01  e=2.423E-06  Homo sapiens
  6i2p-assembly1_D  TM=8.834E-01  e=6.328E-06  Mycobacterium tuberculosis H37Rv

Radius of gyration: 38.5 Å; Cα contacts (8 Å, |Δi|>4): 1062; chains: 1; bounding box: 81×78×130 Å